Protein AF-J9GCK1-F1 (afdb_monomer_lite)

pLDDT: mean 79.35, std 15.66, range [34.22, 97.75]

Structure (mmCIF, N/CA/C/O backbone):
data_AF-J9GCK1-F1
#
_entry.id   AF-J9GCK1-F1
#
loop_
_atom_site.group_PDB
_atom_site.id
_atom_site.type_symbol
_atom_site.label_atom_id
_atom_site.label_alt_id
_atom_site.label_comp_id
_atom_site.label_asym_id
_atom_site.label_entity_id
_atom_site.label_seq_id
_atom_site.pdbx_PDB_ins_code
_atom_site.Cartn_x
_atom_site.Cartn_y
_atom_site.Cartn_z
_atom_site.occupancy
_atom_site.B_iso_or_equiv
_atom_site.auth_seq_id
_atom_site.auth_comp_id
_atom_site.auth_asym_id
_atom_site.auth_atom_id
_atom_site.pdbx_PDB_model_num
ATOM 1 N N . MET A 1 1 ? 11.343 32.298 -29.081 1.00 50.03 1 MET A N 1
ATOM 2 C CA . MET A 1 1 ? 11.812 33.660 -28.752 1.00 50.03 1 MET A CA 1
ATOM 3 C C . MET A 1 1 ? 12.241 34.300 -30.058 1.00 50.03 1 MET A C 1
ATOM 5 O O . MET A 1 1 ? 12.971 33.647 -30.794 1.00 50.03 1 MET A O 1
ATOM 9 N N . ASP A 1 2 ? 11.716 35.470 -30.420 1.00 71.25 2 ASP A N 1
ATOM 10 C CA . ASP A 1 2 ? 12.122 36.120 -31.670 1.00 71.25 2 ASP A CA 1
ATOM 11 C C . ASP A 1 2 ? 13.532 36.730 -31.544 1.00 71.25 2 ASP A C 1
ATOM 13 O O . ASP A 1 2 ? 14.010 37.027 -30.446 1.00 71.25 2 ASP A O 1
ATOM 17 N N . LEU A 1 3 ? 14.212 36.879 -32.683 1.00 67.44 3 LEU A N 1
ATOM 18 C CA . LEU A 1 3 ? 15.610 37.312 -32.744 1.00 67.44 3 LEU A CA 1
ATOM 19 C C . LEU A 1 3 ? 15.818 38.732 -32.198 1.00 67.44 3 LEU A C 1
ATOM 21 O O . LEU A 1 3 ? 16.887 39.025 -31.665 1.00 67.44 3 LEU A O 1
ATOM 25 N N . ASN A 1 4 ? 14.820 39.605 -32.323 1.00 77.00 4 ASN A N 1
ATOM 26 C CA . ASN A 1 4 ? 14.926 40.986 -31.863 1.00 77.00 4 ASN A CA 1
ATOM 27 C C . ASN A 1 4 ? 14.828 41.044 -30.338 1.00 77.00 4 ASN A C 1
ATOM 29 O O . ASN A 1 4 ? 15.631 41.721 -29.701 1.00 77.00 4 ASN A O 1
ATOM 33 N N . THR A 1 5 ? 13.925 40.258 -29.754 1.00 76.94 5 THR A N 1
ATOM 34 C CA . THR A 1 5 ? 13.778 40.124 -28.303 1.00 76.94 5 THR A CA 1
ATOM 35 C C . THR A 1 5 ? 15.021 39.498 -27.664 1.00 76.94 5 THR A C 1
ATOM 37 O O . THR A 1 5 ? 15.502 39.999 -26.650 1.00 76.94 5 THR A O 1
ATOM 40 N N . PHE A 1 6 ? 15.613 38.470 -28.285 1.00 77.44 6 PHE A N 1
ATOM 41 C CA . PHE A 1 6 ? 16.865 37.868 -27.803 1.00 77.44 6 PHE A CA 1
ATOM 42 C C . PHE A 1 6 ? 18.047 38.854 -27.849 1.00 77.44 6 PHE A C 1
ATOM 44 O O . PHE A 1 6 ? 18.787 38.987 -26.876 1.00 77.44 6 PHE A O 1
ATOM 51 N N . LYS A 1 7 ? 18.201 39.604 -28.952 1.00 79.06 7 LYS A N 1
ATOM 52 C CA . LYS A 1 7 ? 19.250 40.632 -29.085 1.00 79.06 7 LYS A CA 1
ATOM 53 C C . LYS A 1 7 ? 19.081 41.775 -28.085 1.00 79.06 7 LYS A C 1
ATOM 55 O O . LYS A 1 7 ? 20.073 42.257 -27.548 1.00 79.06 7 LYS A O 1
ATOM 60 N N . ALA A 1 8 ? 17.844 42.197 -27.824 1.00 80.81 8 ALA A N 1
ATOM 61 C CA . ALA A 1 8 ? 17.560 43.252 -26.857 1.00 80.81 8 ALA A CA 1
ATOM 62 C C . ALA A 1 8 ? 17.981 42.853 -25.434 1.00 80.81 8 ALA A C 1
ATOM 64 O O . ALA A 1 8 ? 18.608 43.649 -24.741 1.00 80.81 8 ALA A O 1
ATOM 65 N N . GLN A 1 9 ? 17.709 41.609 -25.024 1.00 82.00 9 GLN A N 1
ATOM 66 C CA . GLN A 1 9 ? 18.126 41.094 -23.715 1.00 82.00 9 GLN A CA 1
ATOM 67 C C . GLN A 1 9 ? 19.652 40.992 -23.582 1.00 82.00 9 GLN A C 1
ATOM 69 O O . GLN A 1 9 ? 20.210 41.377 -22.558 1.00 82.00 9 GLN A O 1
ATOM 74 N N . LEU A 1 10 ? 20.334 40.529 -24.630 1.00 81.44 10 LEU A N 1
ATOM 75 C CA . LEU A 1 10 ? 21.797 40.444 -24.663 1.00 81.44 10 LEU A CA 1
ATOM 76 C C . LEU A 1 10 ? 22.470 41.820 -24.588 1.00 81.44 10 LEU A C 1
ATOM 78 O O . LEU A 1 10 ? 23.429 41.990 -23.842 1.00 81.44 10 LEU A O 1
ATOM 82 N N . ASN A 1 11 ? 21.944 42.810 -25.311 1.00 82.88 11 ASN A N 1
ATOM 83 C CA . ASN A 1 11 ? 22.463 44.176 -25.259 1.00 82.88 11 ASN A CA 1
ATOM 84 C C . ASN A 1 11 ? 22.218 44.845 -23.899 1.00 82.88 11 ASN A C 1
ATOM 86 O O . ASN A 1 11 ? 23.062 45.615 -23.452 1.00 82.88 11 ASN A O 1
ATOM 90 N N . ALA A 1 12 ? 21.103 44.540 -23.228 1.00 82.44 12 ALA A N 1
ATOM 91 C CA . ALA A 1 12 ? 20.841 45.040 -21.880 1.00 82.44 12 ALA A CA 1
ATOM 92 C C . ALA A 1 12 ? 21.876 44.508 -20.872 1.00 82.44 12 ALA A C 1
ATOM 94 O O . ALA A 1 12 ? 22.448 45.290 -20.117 1.00 82.44 12 ALA A O 1
ATOM 95 N N . HIS A 1 13 ? 22.190 43.210 -20.932 1.00 81.19 13 HIS A N 1
ATOM 96 C CA . HIS A 1 13 ? 23.246 42.617 -20.106 1.00 81.19 13 HIS A CA 1
ATOM 97 C C . HIS A 1 13 ? 24.648 43.128 -20.457 1.00 81.19 13 HIS A C 1
ATOM 99 O O . HIS A 1 13 ? 25.470 43.302 -19.564 1.00 81.19 13 HIS A O 1
ATOM 105 N N . LEU A 1 14 ? 24.930 43.392 -21.737 1.00 82.62 14 LEU A N 1
ATOM 106 C CA . LEU A 1 14 ? 26.204 43.980 -22.156 1.00 82.62 14 LEU A CA 1
ATOM 107 C C . LEU A 1 14 ? 26.384 45.399 -21.605 1.00 82.62 14 LEU A C 1
ATOM 109 O O . LEU A 1 14 ? 27.482 45.747 -21.187 1.00 82.62 14 LEU A O 1
ATOM 113 N N . SER A 1 15 ? 25.317 46.205 -21.602 1.00 80.12 15 SER A N 1
ATOM 114 C CA . SER A 1 15 ? 25.350 47.555 -21.029 1.00 80.12 15 SER A CA 1
ATOM 115 C C . SER A 1 15 ? 25.672 47.504 -19.540 1.00 80.12 15 SER A C 1
ATOM 117 O O . SER A 1 15 ? 26.575 48.195 -19.092 1.00 80.12 15 SER A O 1
ATOM 119 N N . GLU A 1 16 ? 25.006 46.618 -18.799 1.00 78.31 16 GLU A N 1
ATOM 120 C CA . GLU A 1 16 ? 25.260 46.411 -17.369 1.00 78.31 16 GLU A CA 1
ATOM 121 C C . GLU A 1 16 ? 26.703 45.951 -17.086 1.00 78.31 16 GLU A C 1
ATOM 123 O O . GLU A 1 16 ? 27.291 46.321 -16.071 1.00 78.31 16 GLU A O 1
ATOM 128 N N . PHE A 1 17 ? 27.297 45.163 -17.986 1.00 78.12 17 PHE A N 1
ATOM 129 C CA . PHE A 1 17 ? 28.692 44.733 -17.876 1.00 78.12 17 PHE A CA 1
ATOM 130 C C . PHE A 1 17 ? 29.683 45.868 -18.172 1.00 78.12 17 PHE A C 1
ATOM 132 O O . PHE A 1 17 ? 30.652 46.043 -17.439 1.00 78.12 17 PHE A O 1
ATOM 139 N N . ASN A 1 18 ? 29.422 46.655 -19.219 1.00 79.44 18 ASN A N 1
ATOM 140 C CA . ASN A 1 18 ? 30.258 47.791 -19.617 1.00 79.44 18 ASN A CA 1
ATOM 141 C C . ASN A 1 18 ? 30.205 48.952 -18.614 1.00 79.44 18 ASN A C 1
ATOM 143 O O . ASN A 1 18 ? 31.187 49.672 -18.481 1.00 79.44 18 ASN A O 1
ATOM 147 N N . ASP A 1 19 ? 29.091 49.123 -17.898 1.00 76.19 19 ASP A N 1
ATOM 148 C CA . ASP A 1 19 ? 28.954 50.149 -16.857 1.00 76.19 19 ASP A CA 1
ATOM 149 C C . ASP A 1 19 ? 29.739 49.802 -15.572 1.00 76.19 19 ASP A C 1
ATOM 151 O O . ASP A 1 19 ? 29.942 50.668 -14.723 1.00 76.19 19 ASP A O 1
ATOM 155 N N . ASN A 1 20 ? 30.192 48.548 -15.419 1.00 66.69 20 ASN A N 1
ATOM 156 C CA . ASN A 1 20 ? 30.860 48.042 -14.214 1.00 66.69 20 ASN A CA 1
ATOM 157 C C . ASN A 1 20 ? 32.385 47.819 -14.360 1.00 66.69 20 ASN A C 1
ATOM 159 O O . ASN A 1 20 ? 33.039 47.558 -13.348 1.00 66.69 20 ASN A O 1
ATOM 163 N N . GLU A 1 21 ? 32.973 47.924 -15.560 1.00 61.81 21 GLU A N 1
ATOM 164 C CA . GLU A 1 21 ? 34.427 47.788 -15.780 1.00 61.81 21 GLU A CA 1
ATOM 165 C C . GLU A 1 21 ? 35.053 49.070 -16.359 1.00 61.81 21 GLU A C 1
ATOM 167 O O . GLU A 1 21 ? 34.852 49.422 -17.519 1.00 61.81 21 GLU A O 1
ATOM 172 N N . ASP A 1 22 ? 35.888 49.749 -15.565 1.00 69.06 22 ASP A N 1
ATOM 173 C CA . ASP A 1 22 ? 36.629 50.931 -16.015 1.00 69.06 22 ASP A CA 1
ATOM 174 C C . ASP A 1 22 ? 37.819 50.543 -16.914 1.00 69.06 22 ASP A C 1
ATOM 176 O O . ASP A 1 22 ? 38.777 49.900 -16.478 1.00 69.06 22 ASP A O 1
ATOM 180 N N . GLY A 1 23 ? 37.789 51.001 -18.170 1.00 71.44 23 GLY A N 1
ATOM 181 C CA . GLY A 1 23 ? 38.929 50.963 -19.099 1.00 71.44 23 GLY A CA 1
ATOM 182 C C . GLY A 1 23 ? 38.790 50.034 -20.311 1.00 71.44 23 GLY A C 1
ATOM 183 O O . GLY A 1 23 ? 39.633 50.108 -21.208 1.00 71.44 23 GLY A O 1
ATOM 184 N N . TYR A 1 24 ? 37.728 49.227 -20.395 1.00 68.00 24 TYR A N 1
ATOM 185 C CA . TYR A 1 24 ? 37.428 48.378 -21.554 1.00 68.00 24 TYR A CA 1
ATOM 186 C C . TYR A 1 24 ? 35.964 48.530 -21.977 1.00 68.00 24 TYR A C 1
ATOM 188 O O . TYR A 1 24 ? 35.073 48.589 -21.143 1.00 68.00 24 TYR A O 1
ATOM 196 N N . VAL A 1 25 ? 35.711 48.592 -23.289 1.00 75.19 25 VAL A N 1
ATOM 197 C CA . VAL A 1 25 ? 34.351 48.630 -23.848 1.00 75.19 25 VAL A CA 1
ATOM 198 C C . VAL A 1 25 ? 34.130 47.358 -24.653 1.00 75.19 25 VAL A C 1
ATOM 200 O O . VAL A 1 25 ? 34.758 47.158 -25.696 1.00 75.19 25 VAL A O 1
ATOM 203 N N . TYR A 1 26 ? 33.232 46.500 -24.178 1.00 72.94 26 TYR A N 1
ATOM 204 C CA . TYR A 1 26 ? 32.870 45.261 -24.853 1.00 72.94 26 TYR A CA 1
ATOM 205 C C . TYR A 1 26 ? 31.754 45.503 -25.869 1.00 72.94 26 TYR A C 1
ATOM 207 O O . TYR A 1 26 ? 30.801 46.247 -25.628 1.00 72.94 26 TYR A O 1
ATOM 215 N N . TYR A 1 27 ? 31.857 44.838 -27.017 1.00 75.06 27 TYR A N 1
ATOM 216 C CA . TYR A 1 27 ? 30.856 44.858 -28.077 1.00 75.06 27 TYR A CA 1
ATOM 217 C C . TYR A 1 27 ? 30.395 43.434 -28.388 1.00 75.06 27 TYR A C 1
ATOM 219 O O . TYR A 1 27 ? 31.200 42.507 -28.466 1.00 75.06 27 TYR A O 1
ATOM 227 N N . ILE A 1 28 ? 29.090 43.257 -28.606 1.00 73.38 28 ILE A N 1
ATOM 228 C CA . ILE A 1 28 ? 28.550 42.009 -29.150 1.00 73.38 28 ILE A CA 1
ATOM 229 C C . ILE A 1 28 ? 28.596 42.111 -30.671 1.00 73.38 28 ILE A C 1
ATOM 231 O O . ILE A 1 28 ? 27.835 42.860 -31.284 1.00 73.38 28 ILE A O 1
ATOM 235 N N . ALA A 1 29 ? 29.485 41.336 -31.283 1.00 66.94 29 ALA A N 1
ATOM 236 C CA . ALA A 1 29 ? 29.469 41.083 -32.714 1.00 66.94 29 ALA A CA 1
ATOM 237 C C . ALA A 1 29 ? 28.806 39.729 -32.997 1.00 66.94 29 ALA A C 1
ATOM 239 O O . ALA A 1 29 ? 28.821 38.817 -32.171 1.00 66.94 29 ALA A O 1
ATOM 240 N N . SER A 1 30 ? 28.226 39.594 -34.184 1.00 61.09 30 SER A N 1
ATOM 241 C CA . SER A 1 30 ? 27.830 38.300 -34.732 1.00 61.09 30 SER A CA 1
ATOM 242 C C . SER A 1 30 ? 28.578 38.093 -36.036 1.00 61.09 30 SER A C 1
ATOM 244 O O . SER A 1 30 ? 28.442 38.922 -36.938 1.00 61.09 30 SER A O 1
ATOM 246 N N . ASP A 1 31 ? 29.310 36.992 -36.154 1.00 50.69 31 ASP A N 1
ATOM 247 C CA . ASP A 1 31 ? 29.854 36.572 -37.442 1.00 50.69 31 ASP A CA 1
ATOM 248 C C . ASP A 1 31 ? 28.739 36.188 -38.426 1.00 50.69 31 ASP A C 1
ATOM 250 O O . ASP A 1 31 ? 27.564 36.026 -38.066 1.00 50.69 31 ASP A O 1
ATOM 254 N N . SER A 1 32 ? 29.107 36.034 -39.701 1.00 49.88 32 SER A N 1
ATOM 255 C CA . SER A 1 32 ? 28.237 35.408 -40.699 1.00 49.88 32 SER A CA 1
ATOM 256 C C . SER A 1 32 ? 27.675 34.090 -40.160 1.00 49.88 32 SER A C 1
ATOM 258 O O . SER A 1 32 ? 28.397 33.344 -39.502 1.00 49.88 32 SER A O 1
ATOM 260 N N . ARG A 1 33 ? 26.392 33.798 -40.440 1.00 45.91 33 ARG A N 1
ATOM 261 C CA . ARG A 1 33 ? 25.720 32.549 -40.032 1.00 45.91 33 ARG A CA 1
ATOM 262 C C . ARG A 1 33 ? 26.597 31.337 -40.356 1.00 45.91 33 ARG A C 1
ATOM 264 O O . ARG A 1 33 ? 26.585 30.845 -41.481 1.00 45.91 33 ARG A O 1
ATOM 271 N N . ASN A 1 34 ? 27.286 30.821 -39.348 1.00 38.94 34 ASN A N 1
ATOM 272 C CA . ASN A 1 34 ? 27.835 29.482 -39.381 1.00 38.94 34 ASN A CA 1
ATOM 273 C C . ASN A 1 34 ? 26.669 28.549 -39.085 1.00 38.94 34 ASN A C 1
ATOM 275 O O . ASN A 1 34 ? 26.313 28.300 -37.934 1.00 38.94 34 ASN A O 1
ATOM 279 N N . TYR A 1 35 ? 26.019 28.078 -40.148 1.00 41.25 35 TYR A N 1
ATOM 280 C CA . TYR A 1 35 ? 25.266 26.838 -40.049 1.00 41.25 35 TYR A CA 1
ATOM 281 C C . TYR A 1 35 ? 26.251 25.807 -39.508 1.00 41.25 35 TYR A C 1
ATOM 283 O O . TYR A 1 35 ? 27.367 25.736 -40.018 1.00 41.25 35 TYR A O 1
ATOM 291 N N . TYR A 1 36 ? 25.896 25.084 -38.448 1.00 41.53 36 TYR A N 1
ATOM 292 C CA . TYR A 1 36 ? 26.715 23.980 -37.962 1.00 41.53 36 TYR A CA 1
ATOM 293 C C . TYR A 1 36 ? 26.910 23.001 -39.128 1.00 41.53 36 TYR A C 1
ATOM 295 O O . TYR A 1 36 ? 26.032 22.195 -39.420 1.00 41.53 36 TYR A O 1
ATOM 303 N N . GLN A 1 37 ? 28.015 23.140 -39.860 1.00 54.62 37 GLN A N 1
ATOM 304 C CA . GLN A 1 37 ? 28.357 22.253 -40.956 1.00 54.62 37 GLN A CA 1
ATOM 305 C C . GLN A 1 37 ? 28.833 20.957 -40.311 1.00 54.62 37 GLN A C 1
ATOM 307 O O . GLN A 1 37 ? 29.797 20.947 -39.542 1.00 54.62 37 GLN A O 1
ATOM 312 N N . ALA A 1 38 ? 28.118 19.866 -40.568 1.00 61.22 38 ALA A N 1
ATOM 313 C CA . ALA A 1 38 ? 28.473 18.558 -40.029 1.00 61.22 38 ALA A CA 1
ATOM 314 C C . ALA A 1 38 ? 29.830 18.083 -40.592 1.00 61.22 38 ALA A C 1
ATOM 316 O O . ALA A 1 38 ? 30.611 17.428 -39.888 1.00 61.22 38 ALA A O 1
ATOM 317 N N . THR A 1 39 ? 30.152 18.496 -41.824 1.00 70.75 39 THR A N 1
ATOM 318 C CA . THR A 1 39 ? 31.430 18.238 -42.495 1.00 70.75 39 THR A CA 1
ATOM 319 C C . THR A 1 39 ? 32.143 19.521 -42.920 1.00 70.75 39 THR A C 1
ATOM 321 O O . THR A 1 39 ? 31.498 20.536 -43.173 1.00 70.75 39 THR A O 1
ATOM 324 N N . ASN A 1 40 ? 33.472 19.479 -43.014 1.00 76.00 40 ASN A N 1
ATOM 325 C CA . ASN A 1 40 ? 34.310 20.585 -43.477 1.00 76.00 40 ASN A CA 1
ATOM 326 C C . ASN A 1 40 ? 35.330 20.085 -44.516 1.00 76.00 40 ASN A C 1
ATOM 328 O O . ASN A 1 40 ? 35.584 18.884 -44.621 1.00 76.00 40 ASN A O 1
ATOM 332 N N . GLU A 1 41 ? 35.939 21.015 -45.253 1.00 72.00 41 GLU A N 1
ATOM 333 C CA . GLU A 1 41 ? 36.903 20.701 -46.319 1.00 72.00 41 GLU A CA 1
ATOM 334 C C . GLU A 1 41 ? 38.066 19.835 -45.803 1.00 72.00 41 GLU A C 1
ATOM 336 O O . GLU A 1 41 ? 38.481 18.887 -46.457 1.00 72.00 41 GLU A O 1
ATOM 341 N N . GLU A 1 42 ? 38.540 20.083 -44.579 1.00 71.56 42 GLU A N 1
ATOM 342 C CA . GLU A 1 42 ? 39.609 19.302 -43.946 1.00 71.56 42 GLU A CA 1
ATOM 343 C C . GLU A 1 42 ? 39.223 17.838 -43.674 1.00 71.56 42 GLU A C 1
ATOM 345 O O . GLU A 1 42 ? 40.042 16.938 -43.863 1.00 71.56 42 GLU A O 1
ATOM 350 N N . LYS A 1 43 ? 37.976 17.573 -43.262 1.00 68.50 43 LYS A N 1
ATOM 351 C CA . LYS A 1 43 ? 37.479 16.206 -43.057 1.00 68.50 43 LYS A CA 1
ATOM 352 C C . LYS A 1 43 ? 37.388 15.443 -44.371 1.00 68.50 43 LYS A C 1
ATOM 354 O O . LYS A 1 43 ? 37.680 14.250 -44.345 1.00 68.50 43 LYS A O 1
ATOM 359 N N . LEU A 1 44 ? 37.036 16.129 -45.464 1.00 71.50 44 LEU A N 1
ATOM 360 C CA . LEU A 1 44 ? 36.826 15.564 -46.801 1.00 71.50 44 LEU A CA 1
ATOM 361 C C . LEU A 1 44 ? 38.099 15.412 -47.644 1.00 71.50 44 LEU A C 1
ATOM 363 O O . LEU A 1 44 ? 38.064 14.714 -48.658 1.00 71.50 44 LEU A O 1
ATOM 367 N N . LYS A 1 45 ? 39.233 15.986 -47.223 1.00 69.19 45 LYS A N 1
ATOM 368 C CA . LYS A 1 45 ? 40.523 15.775 -47.898 1.00 69.19 45 LYS A CA 1
ATOM 369 C C . LYS A 1 45 ? 40.870 14.287 -47.960 1.00 69.19 45 LYS A C 1
ATOM 371 O O . LYS A 1 45 ? 40.968 13.619 -46.929 1.00 69.19 45 LYS A O 1
ATOM 376 N N . GLY A 1 46 ? 41.055 13.780 -49.180 1.00 64.75 46 GLY A N 1
ATOM 377 C CA . GLY A 1 46 ? 41.378 12.373 -49.441 1.00 64.75 46 GLY A CA 1
ATOM 378 C C . GLY A 1 46 ? 40.251 11.386 -49.113 1.00 64.75 46 GLY A C 1
ATOM 379 O O . GLY A 1 46 ? 40.525 10.201 -48.935 1.00 64.75 46 GLY A O 1
ATOM 380 N N . CYS A 1 47 ? 39.005 11.858 -48.983 1.00 73.50 47 CYS A N 1
ATOM 381 C CA . CYS A 1 47 ? 37.843 10.994 -48.788 1.00 73.50 47 CYS A CA 1
ATOM 382 C C . CYS A 1 47 ? 37.219 10.618 -50.131 1.00 73.50 47 CYS A C 1
ATOM 384 O O . CYS A 1 47 ? 36.932 11.490 -50.949 1.00 73.50 47 CYS A O 1
ATOM 386 N N . GLU A 1 48 ? 36.979 9.325 -50.325 1.00 72.69 48 GLU A N 1
ATOM 387 C CA . GLU A 1 48 ? 36.373 8.779 -51.545 1.00 72.69 48 GLU A CA 1
ATOM 388 C C . GLU A 1 48 ? 34.881 8.506 -51.344 1.00 72.69 48 GLU A C 1
ATOM 390 O O . GLU A 1 48 ? 34.068 8.758 -52.231 1.00 72.69 48 GLU A O 1
ATOM 395 N N . THR A 1 49 ? 34.492 8.056 -50.148 1.00 79.12 49 THR A N 1
ATOM 396 C CA . THR A 1 49 ? 33.087 7.808 -49.817 1.00 79.12 49 THR A CA 1
ATOM 397 C C . THR A 1 49 ? 32.719 8.366 -48.451 1.00 79.12 49 THR A C 1
ATOM 399 O O . THR A 1 49 ? 33.467 8.218 -47.480 1.00 79.12 49 THR A O 1
ATOM 402 N N . VAL A 1 50 ? 31.532 8.963 -48.366 1.00 81.75 50 VAL A N 1
ATOM 403 C CA . VAL A 1 50 ? 30.913 9.408 -47.115 1.00 81.75 50 VAL A CA 1
ATOM 404 C C . VAL A 1 50 ? 29.669 8.575 -46.864 1.00 81.75 50 VAL A C 1
ATOM 406 O O . VAL A 1 50 ? 28.731 8.605 -47.656 1.00 81.75 50 VAL A O 1
ATOM 409 N N . THR A 1 51 ? 29.645 7.855 -45.750 1.00 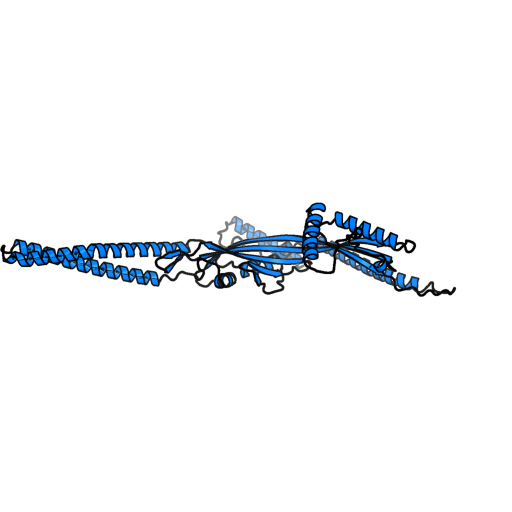80.88 51 THR A N 1
ATOM 410 C CA . THR A 1 51 ? 28.486 7.066 -45.327 1.00 80.88 51 THR A CA 1
ATOM 411 C C . THR A 1 51 ? 27.688 7.869 -44.312 1.00 80.88 51 THR A C 1
ATOM 413 O O . THR A 1 51 ? 28.208 8.224 -43.253 1.00 80.88 51 THR A O 1
ATOM 416 N N . ILE A 1 52 ? 26.425 8.154 -44.620 1.00 82.44 52 ILE A N 1
ATOM 417 C CA . ILE A 1 52 ? 25.489 8.827 -43.719 1.00 82.44 52 ILE A CA 1
ATOM 418 C C . ILE A 1 52 ? 24.567 7.772 -43.110 1.00 82.44 52 ILE A C 1
ATOM 420 O O . ILE A 1 52 ? 23.838 7.073 -43.816 1.00 82.44 52 ILE A O 1
ATOM 424 N N . SER A 1 53 ? 24.591 7.671 -41.786 1.00 80.12 53 SER A N 1
ATOM 425 C CA . SER A 1 53 ? 23.704 6.797 -41.019 1.00 80.12 53 SER A CA 1
ATOM 426 C C . SER A 1 53 ? 22.762 7.620 -40.152 1.00 80.12 53 SER A C 1
ATOM 428 O O . SER A 1 53 ? 23.119 8.697 -39.669 1.00 80.12 53 SER A O 1
ATOM 430 N N . VAL A 1 54 ? 21.554 7.106 -39.943 1.00 79.94 54 VAL A N 1
ATOM 431 C CA . VAL A 1 54 ? 20.552 7.713 -39.067 1.00 79.94 54 VAL A CA 1
ATOM 432 C C . VAL A 1 54 ? 20.239 6.745 -37.941 1.00 79.94 54 VAL A C 1
ATOM 434 O O . VAL A 1 54 ? 19.882 5.597 -38.184 1.00 79.94 54 VAL A O 1
ATOM 437 N N . THR A 1 55 ? 20.365 7.228 -36.707 1.00 74.69 55 THR A N 1
ATOM 438 C CA . THR A 1 55 ? 19.969 6.523 -35.491 1.00 74.69 55 THR A CA 1
ATOM 439 C C . THR A 1 55 ? 18.665 7.110 -34.963 1.00 74.69 55 THR A C 1
ATOM 441 O O . THR A 1 55 ? 18.658 8.204 -34.390 1.00 74.69 55 THR A O 1
ATOM 444 N N . CYS A 1 56 ? 17.560 6.392 -35.134 1.00 71.75 56 CYS A N 1
ATOM 445 C CA . CYS A 1 56 ? 16.264 6.759 -34.574 1.00 71.75 56 CYS A CA 1
ATOM 446 C C . CYS A 1 56 ? 16.060 6.055 -33.235 1.00 71.75 56 CYS A C 1
ATOM 448 O O . CYS A 1 56 ? 16.241 4.843 -33.133 1.00 71.75 56 CYS A O 1
ATOM 450 N N . SER A 1 57 ? 15.708 6.821 -32.204 1.00 68.25 57 SER A N 1
ATOM 451 C CA . SER A 1 57 ? 15.378 6.290 -30.884 1.00 68.25 57 SER A CA 1
ATOM 452 C C . SER A 1 57 ? 13.876 6.394 -30.651 1.00 68.25 57 SER A C 1
ATOM 454 O O . SER A 1 57 ? 13.396 7.453 -30.241 1.00 68.25 57 SER A O 1
ATOM 456 N N . ASP A 1 58 ? 13.149 5.312 -30.922 1.00 65.44 58 ASP A N 1
ATOM 457 C CA . ASP A 1 58 ? 11.712 5.231 -30.671 1.00 65.44 58 ASP A CA 1
ATOM 458 C C . ASP A 1 58 ? 11.448 4.451 -29.381 1.00 65.44 58 ASP A C 1
ATOM 460 O O . ASP A 1 58 ? 11.953 3.344 -29.160 1.00 65.44 58 ASP A O 1
ATOM 464 N N . GLY A 1 59 ? 10.672 5.075 -28.493 1.00 68.00 59 GLY A N 1
ATOM 465 C CA . GLY A 1 59 ? 10.258 4.485 -27.230 1.00 68.00 59 GLY A CA 1
ATOM 466 C C . GLY A 1 59 ? 8.866 3.865 -27.324 1.00 68.00 59 GLY A C 1
ATOM 467 O O . GLY A 1 59 ? 7.972 4.448 -27.936 1.00 68.00 59 GLY A O 1
ATOM 468 N N . ALA A 1 60 ? 8.652 2.716 -26.682 1.00 79.31 60 ALA A N 1
ATOM 469 C CA . ALA A 1 60 ? 7.332 2.090 -26.573 1.00 79.31 60 ALA A CA 1
ATOM 470 C C . ALA A 1 60 ? 7.035 1.638 -25.137 1.00 79.31 60 ALA A C 1
ATOM 472 O O . ALA A 1 60 ? 7.934 1.259 -24.386 1.00 79.31 60 ALA A O 1
ATOM 473 N N . THR A 1 61 ? 5.762 1.659 -24.741 1.00 85.44 61 THR A N 1
ATOM 474 C CA . THR A 1 61 ? 5.311 1.064 -23.475 1.00 85.44 61 THR A CA 1
ATOM 475 C C . THR A 1 61 ? 4.972 -0.402 -23.719 1.00 85.44 61 THR A C 1
ATOM 477 O O . THR A 1 61 ? 4.052 -0.708 -24.470 1.00 85.44 61 THR A O 1
ATOM 480 N N . LEU A 1 62 ? 5.718 -1.304 -23.084 1.00 85.62 62 LEU A N 1
ATOM 481 C CA . LEU A 1 62 ? 5.510 -2.752 -23.164 1.00 85.62 62 LEU A CA 1
ATOM 482 C C . LEU A 1 62 ? 4.435 -3.226 -22.184 1.00 85.62 62 LEU A C 1
ATOM 484 O O . LEU A 1 62 ? 3.700 -4.164 -22.463 1.00 85.62 62 LEU A O 1
ATOM 488 N N . GLY A 1 63 ? 4.324 -2.579 -21.026 1.00 86.94 63 GLY A N 1
ATOM 489 C CA . GLY A 1 63 ? 3.335 -2.948 -20.024 1.00 86.94 63 GLY A CA 1
ATOM 490 C C . GLY A 1 63 ? 3.146 -1.862 -18.984 1.00 86.94 63 GLY A C 1
ATOM 491 O O . GLY A 1 63 ? 4.035 -1.047 -18.750 1.00 86.94 63 GLY A O 1
ATOM 492 N N . GLN A 1 64 ? 1.974 -1.856 -18.367 1.00 93.56 64 GLN A N 1
ATOM 493 C CA . GLN A 1 64 ? 1.668 -1.008 -17.227 1.00 93.56 64 GLN A CA 1
ATOM 494 C C . GLN A 1 64 ? 0.611 -1.688 -16.366 1.00 93.56 64 GLN A C 1
ATOM 496 O O . GLN A 1 64 ? -0.197 -2.474 -16.865 1.00 93.56 64 GLN A O 1
ATOM 501 N N . GLY A 1 65 ? 0.585 -1.361 -15.083 1.00 92.94 65 GLY A N 1
ATOM 502 C CA . GLY A 1 65 ? -0.401 -1.919 -14.178 1.00 92.94 65 GLY A CA 1
ATOM 503 C C . GLY A 1 65 ? -0.373 -1.284 -12.802 1.00 92.94 65 GLY A C 1
ATOM 504 O O . GLY A 1 65 ? 0.486 -0.465 -12.466 1.00 92.94 65 GLY A O 1
ATOM 505 N N . THR A 1 66 ? -1.340 -1.682 -11.986 1.00 93.06 66 THR A N 1
ATOM 506 C CA . THR A 1 66 ? -1.433 -1.261 -10.593 1.00 93.06 66 THR A CA 1
ATOM 507 C C . THR A 1 66 ? -1.742 -2.451 -9.710 1.00 93.06 66 THR A C 1
ATOM 509 O O . THR A 1 66 ? -2.557 -3.288 -10.080 1.00 93.06 66 THR A O 1
ATOM 512 N N . THR A 1 67 ? -1.144 -2.488 -8.530 1.00 92.44 67 THR A N 1
ATOM 513 C CA . THR A 1 67 ? -1.451 -3.465 -7.482 1.00 92.44 67 THR A CA 1
ATOM 514 C C . THR A 1 67 ? -1.562 -2.744 -6.146 1.00 92.44 67 THR A C 1
ATOM 516 O O . THR A 1 67 ? -0.962 -1.677 -5.961 1.00 92.44 67 THR A O 1
ATOM 519 N N . GLN A 1 68 ? -2.356 -3.292 -5.233 1.00 93.06 68 GLN A N 1
ATOM 520 C CA . GLN A 1 68 ? -2.552 -2.753 -3.896 1.00 93.06 68 GLN A CA 1
ATOM 521 C C . GLN A 1 68 ? -2.314 -3.836 -2.857 1.00 93.06 68 GLN A C 1
ATOM 523 O O . GLN A 1 68 ? -2.801 -4.944 -3.027 1.00 93.06 68 GLN A O 1
ATOM 528 N N . TYR A 1 69 ? -1.635 -3.496 -1.766 1.00 91.00 69 TYR A N 1
ATOM 529 C CA . TYR A 1 69 ? -1.366 -4.415 -0.662 1.00 91.00 69 TYR A CA 1
ATOM 530 C C . TYR A 1 69 ? -1.512 -3.717 0.689 1.00 91.00 69 TYR A C 1
ATOM 532 O O . TYR A 1 69 ? -1.276 -2.508 0.823 1.00 91.00 69 TYR A O 1
ATOM 540 N N . LYS A 1 70 ? -1.878 -4.483 1.715 1.00 90.31 70 LYS A N 1
ATOM 541 C CA . LYS A 1 70 ? -1.942 -4.003 3.097 1.00 90.31 70 LYS A CA 1
ATOM 542 C C . LYS A 1 70 ? -0.561 -4.019 3.743 1.00 90.31 70 LYS A C 1
ATOM 544 O O . LYS A 1 70 ? 0.239 -4.934 3.566 1.00 90.31 70 LYS A O 1
ATOM 549 N N . CYS A 1 71 ? -0.285 -2.982 4.526 1.00 89.81 71 CYS A N 1
ATOM 550 C CA . CYS A 1 71 ? 0.937 -2.853 5.305 1.00 89.81 71 CYS A CA 1
ATOM 551 C C . CYS A 1 71 ? 0.597 -2.468 6.746 1.00 89.81 71 CYS A C 1
ATOM 553 O O . CYS A 1 71 ? 0.091 -1.369 7.011 1.00 89.81 71 CYS A O 1
ATOM 555 N N . ARG A 1 72 ? 0.924 -3.347 7.699 1.00 87.75 72 ARG A N 1
ATOM 556 C CA . ARG A 1 72 ? 0.657 -3.118 9.123 1.00 87.75 72 ARG A CA 1
ATOM 557 C C . ARG A 1 72 ? 1.534 -2.021 9.703 1.00 87.75 72 ARG A C 1
ATOM 559 O O . ARG A 1 72 ? 1.055 -1.183 10.464 1.00 87.75 72 ARG A O 1
ATOM 566 N N . LYS A 1 73 ? 2.821 -2.008 9.365 1.00 88.75 73 LYS A N 1
ATOM 567 C CA . LYS A 1 73 ? 3.815 -1.086 9.945 1.00 88.75 73 LYS A CA 1
ATOM 568 C C . LYS A 1 73 ? 3.862 0.279 9.246 1.00 88.75 73 LYS A C 1
ATOM 570 O O . LYS A 1 73 ? 4.419 1.229 9.788 1.00 88.75 73 LYS A O 1
ATOM 575 N N . CYS A 1 74 ? 3.231 0.419 8.082 1.00 90.88 74 CYS A N 1
ATOM 576 C CA . CYS A 1 74 ? 3.172 1.686 7.359 1.00 90.88 74 CYS A CA 1
ATOM 577 C C . CYS A 1 74 ? 2.242 2.691 8.059 1.00 90.88 74 CYS A C 1
ATOM 579 O O . CYS A 1 74 ? 1.201 2.327 8.618 1.00 90.88 74 CYS A O 1
ATOM 581 N N . GLY A 1 75 ? 2.650 3.960 8.052 1.00 89.50 75 GLY A N 1
ATOM 582 C CA . GLY A 1 75 ? 1.903 5.076 8.630 1.00 89.50 75 GLY A CA 1
ATOM 583 C C . GLY A 1 75 ? 1.075 5.839 7.595 1.00 89.50 75 GLY A C 1
ATOM 584 O O . GLY A 1 75 ? 0.820 5.362 6.491 1.00 89.50 75 GLY A O 1
ATOM 585 N N . SER A 1 76 ? 0.677 7.060 7.955 1.00 91.00 76 SER A N 1
ATOM 586 C CA . SER A 1 76 ? -0.093 7.969 7.089 1.00 91.00 76 SER A CA 1
ATOM 587 C C . SER A 1 76 ? 0.739 8.662 6.003 1.00 91.00 76 SER A C 1
ATOM 589 O O . SER A 1 76 ? 0.176 9.355 5.153 1.00 91.00 76 SER A O 1
ATOM 591 N N . THR A 1 77 ? 2.061 8.494 6.036 1.00 93.62 77 THR A N 1
ATOM 592 C CA . THR A 1 77 ? 3.022 9.032 5.070 1.00 93.62 77 THR A CA 1
ATOM 593 C C . THR A 1 77 ? 3.965 7.930 4.603 1.00 93.62 77 THR A C 1
ATOM 595 O O . THR A 1 77 ? 4.241 6.973 5.332 1.00 93.62 77 THR A O 1
ATOM 598 N N . LEU A 1 78 ? 4.442 8.055 3.362 1.00 94.06 78 LEU A N 1
ATOM 599 C CA . LEU A 1 78 ? 5.462 7.156 2.838 1.00 94.06 78 LEU A CA 1
ATOM 600 C C . LEU A 1 78 ? 6.783 7.407 3.571 1.00 94.06 78 LEU A C 1
ATOM 602 O O . LEU A 1 78 ? 7.106 8.547 3.911 1.00 94.06 78 LEU A O 1
ATOM 606 N N . ASN A 1 79 ? 7.534 6.337 3.817 1.00 94.56 79 ASN A N 1
ATOM 607 C CA . ASN A 1 79 ? 8.829 6.383 4.489 1.00 94.56 79 ASN A CA 1
ATOM 608 C C . ASN A 1 79 ? 9.744 5.238 4.010 1.00 94.56 79 ASN A C 1
ATOM 610 O O . ASN A 1 79 ? 9.423 4.519 3.061 1.00 94.56 79 ASN A O 1
ATOM 614 N N . ALA A 1 80 ? 10.897 5.063 4.663 1.00 94.88 80 ALA A N 1
ATOM 615 C CA . ALA A 1 80 ? 11.836 3.983 4.350 1.00 94.88 80 ALA A CA 1
ATOM 616 C C . ALA A 1 80 ? 11.183 2.592 4.438 1.00 94.88 80 ALA A C 1
ATOM 618 O O . ALA A 1 80 ? 11.383 1.762 3.553 1.00 94.88 80 ALA A O 1
ATOM 619 N N . HIS A 1 81 ? 10.330 2.375 5.440 1.00 93.81 81 HIS A N 1
ATOM 620 C CA . HIS A 1 81 ? 9.621 1.112 5.598 1.00 93.81 81 HIS A CA 1
ATOM 621 C C . HIS A 1 81 ? 8.614 0.860 4.464 1.00 93.81 81 HIS A C 1
ATOM 623 O O . HIS A 1 81 ? 8.450 -0.276 4.035 1.00 93.81 81 HIS A O 1
ATOM 629 N N . SER A 1 82 ? 7.980 1.895 3.901 1.00 93.56 82 SER A N 1
ATOM 630 C CA . SER A 1 82 ? 7.116 1.723 2.721 1.00 93.56 82 SER A CA 1
ATOM 631 C C . SER A 1 82 ? 7.876 1.122 1.532 1.00 93.56 82 SER A C 1
ATOM 633 O O . SER A 1 82 ? 7.334 0.268 0.834 1.00 93.56 82 SER A O 1
ATOM 635 N N . LYS A 1 83 ? 9.139 1.529 1.332 1.00 94.88 83 LYS A N 1
ATOM 636 C CA . LYS A 1 83 ? 10.015 0.991 0.277 1.00 94.88 83 LYS A CA 1
ATOM 637 C C . LYS A 1 83 ? 10.416 -0.451 0.555 1.00 94.88 83 LYS A C 1
ATOM 639 O O . LYS A 1 83 ? 10.312 -1.291 -0.328 1.00 94.88 83 LYS A O 1
ATOM 644 N N . GLU A 1 84 ? 10.845 -0.734 1.783 1.00 93.12 84 GLU A N 1
ATOM 645 C CA . GLU A 1 84 ? 11.179 -2.089 2.234 1.00 93.12 84 GLU A CA 1
ATOM 646 C C . GLU A 1 84 ? 9.989 -3.035 2.042 1.00 93.12 84 GLU A C 1
ATOM 648 O O . GLU A 1 84 ? 10.115 -4.099 1.442 1.00 93.12 84 GLU A O 1
ATOM 653 N N . CYS A 1 85 ? 8.805 -2.603 2.478 1.00 91.44 85 CYS A N 1
ATOM 654 C CA . CYS A 1 85 ? 7.579 -3.371 2.367 1.00 91.44 85 CYS A CA 1
ATOM 655 C C . CYS A 1 85 ? 7.231 -3.660 0.897 1.00 91.44 85 CYS A C 1
ATOM 657 O O . CYS A 1 85 ? 6.901 -4.796 0.568 1.00 91.44 85 CYS A O 1
ATOM 659 N N . ALA A 1 86 ? 7.393 -2.692 -0.011 1.00 93.44 86 ALA A N 1
ATOM 660 C CA . ALA A 1 86 ? 7.189 -2.897 -1.450 1.00 93.44 86 ALA A CA 1
ATOM 661 C C . ALA A 1 86 ? 8.179 -3.880 -2.100 1.00 93.44 86 ALA A C 1
ATOM 663 O O . ALA A 1 86 ? 7.902 -4.392 -3.183 1.00 93.44 86 ALA A O 1
ATOM 664 N N . MET A 1 87 ? 9.322 -4.130 -1.457 1.00 93.06 87 MET A N 1
ATOM 665 C CA . MET A 1 87 ? 10.376 -5.030 -1.930 1.00 93.06 87 MET A CA 1
ATOM 666 C C . MET A 1 87 ? 10.345 -6.407 -1.257 1.00 93.06 87 MET A C 1
ATOM 668 O O . MET A 1 87 ? 11.194 -7.244 -1.560 1.00 93.06 87 MET A O 1
ATOM 672 N N . LYS A 1 88 ? 9.385 -6.671 -0.360 1.00 89.25 88 LYS A N 1
ATOM 673 C CA . LYS A 1 88 ? 9.216 -8.005 0.227 1.00 89.25 88 LYS A CA 1
ATOM 674 C C . LYS A 1 88 ? 8.799 -9.015 -0.845 1.00 89.25 88 LYS A C 1
ATOM 676 O O . LYS A 1 88 ? 7.956 -8.728 -1.693 1.00 89.25 88 LYS A O 1
ATOM 681 N N . THR A 1 89 ? 9.376 -10.207 -0.757 1.00 83.00 89 THR A N 1
ATOM 682 C CA . THR A 1 89 ? 9.053 -11.375 -1.592 1.00 83.00 89 THR A CA 1
ATOM 683 C C . THR A 1 89 ? 8.189 -12.399 -0.860 1.00 83.00 89 THR A C 1
ATOM 685 O O . THR A 1 89 ? 7.658 -13.309 -1.486 1.00 83.00 89 THR A O 1
ATOM 688 N N . THR A 1 90 ? 8.048 -12.264 0.460 1.00 73.12 90 THR A N 1
ATOM 689 C CA . THR A 1 90 ? 7.273 -13.157 1.322 1.00 73.12 90 THR A CA 1
ATOM 690 C C . THR A 1 90 ? 6.159 -12.387 2.023 1.00 73.12 90 THR A C 1
ATOM 692 O O . THR A 1 90 ? 6.329 -11.226 2.410 1.00 73.12 90 THR A O 1
ATOM 695 N N . ALA A 1 91 ? 5.016 -13.046 2.205 1.00 63.34 91 ALA A N 1
ATOM 696 C CA . ALA A 1 91 ? 3.957 -12.542 3.065 1.00 63.34 91 ALA A CA 1
ATOM 697 C C . ALA A 1 91 ? 4.209 -13.025 4.495 1.00 63.34 91 ALA A C 1
ATOM 699 O O . ALA A 1 91 ? 4.140 -14.217 4.788 1.00 63.34 91 ALA A O 1
ATOM 700 N N . GLU A 1 92 ? 4.528 -12.092 5.382 1.00 63.91 92 GLU A N 1
ATOM 701 C CA . GLU A 1 92 ? 4.378 -12.312 6.819 1.00 63.91 92 GLU A CA 1
ATOM 702 C C . GLU A 1 92 ? 2.904 -12.104 7.190 1.00 63.91 92 GLU A C 1
ATOM 704 O O . GLU A 1 92 ? 2.176 -11.430 6.459 1.00 63.91 92 GLU A O 1
ATOM 709 N N . SER A 1 93 ? 2.455 -12.651 8.326 1.00 63.56 93 SER A N 1
ATOM 710 C CA . SER A 1 93 ? 1.147 -12.269 8.867 1.00 63.56 93 SER A CA 1
ATOM 711 C C . SER A 1 93 ? 1.164 -10.770 9.174 1.00 63.56 93 SER A C 1
ATOM 713 O O . SER A 1 93 ? 1.805 -10.304 10.116 1.00 63.56 93 SER A O 1
ATOM 715 N N . GLU A 1 94 ? 0.481 -10.000 8.333 1.00 68.94 94 GLU A N 1
ATOM 716 C CA . GLU A 1 94 ? 0.287 -8.562 8.497 1.00 68.94 94 GLU A CA 1
ATOM 717 C C . GLU A 1 94 ? -1.016 -8.289 9.271 1.00 68.94 94 GLU A C 1
ATOM 719 O O . GLU A 1 94 ? -1.578 -7.204 9.145 1.00 68.94 94 GLU A O 1
ATOM 724 N N . GLU A 1 95 ? -1.541 -9.253 10.039 1.00 75.06 95 GLU A N 1
ATOM 725 C CA . GLU A 1 95 ? -2.738 -9.065 10.869 1.00 75.06 95 GLU A CA 1
ATOM 726 C C . GLU A 1 95 ? -2.510 -8.008 11.952 1.00 75.06 95 GLU A C 1
ATOM 728 O O . GLU A 1 95 ? -1.412 -7.868 12.509 1.00 75.06 95 GLU A O 1
ATOM 733 N N . LEU A 1 96 ? -3.558 -7.232 12.234 1.00 81.62 96 LEU A N 1
ATOM 734 C CA . LEU A 1 96 ? -3.533 -6.234 13.296 1.00 81.62 96 LEU A CA 1
ATOM 735 C C . LEU A 1 96 ? -3.436 -6.918 14.657 1.00 81.62 96 LEU A C 1
ATOM 737 O O . LEU A 1 96 ? -4.100 -7.912 14.926 1.00 81.62 96 LEU A O 1
ATOM 741 N N . ASP A 1 97 ? -2.615 -6.342 15.524 1.00 82.94 97 ASP A N 1
ATOM 742 C CA . ASP A 1 97 ? -2.558 -6.745 16.920 1.00 82.94 97 ASP A CA 1
ATOM 743 C C . ASP A 1 97 ? -3.576 -5.923 17.703 1.00 82.94 97 ASP A C 1
ATOM 745 O O . ASP A 1 97 ? -3.429 -4.709 17.847 1.00 82.94 97 ASP A O 1
ATOM 749 N N . LEU A 1 98 ? -4.634 -6.602 18.143 1.00 86.00 98 LEU A N 1
ATOM 750 C CA . LEU A 1 98 ? -5.744 -6.014 18.889 1.00 86.00 98 LEU A CA 1
ATOM 751 C C . LEU A 1 98 ? -5.609 -6.250 20.402 1.00 86.00 98 LEU A C 1
ATOM 753 O O . LEU A 1 98 ? -6.529 -5.922 21.149 1.00 86.00 98 LEU A O 1
ATOM 757 N N . SER A 1 99 ? -4.476 -6.782 20.877 1.00 88.00 99 SER A N 1
ATOM 758 C CA . SER A 1 99 ? -4.283 -7.126 22.292 1.00 88.00 99 SER A CA 1
ATOM 759 C C . SER A 1 99 ? -4.427 -5.924 23.233 1.00 88.00 99 SER A C 1
ATOM 761 O O . SER A 1 99 ? -4.949 -6.066 24.342 1.00 88.00 99 SER A O 1
ATOM 763 N N . GLU A 1 100 ? -4.033 -4.728 22.785 1.00 88.44 100 GLU A N 1
ATOM 764 C CA . GLU A 1 100 ? -4.242 -3.481 23.527 1.00 88.44 100 GLU A CA 1
ATOM 765 C C . GLU A 1 100 ? -5.733 -3.117 23.624 1.00 88.44 100 GLU A C 1
ATOM 767 O O . GLU A 1 100 ? -6.203 -2.771 24.709 1.00 88.44 100 GLU A O 1
ATOM 772 N N . LEU A 1 101 ? -6.513 -3.283 22.547 1.00 91.06 101 LEU A N 1
ATOM 773 C CA . LEU A 1 101 ? -7.972 -3.092 22.593 1.00 91.06 101 LEU A CA 1
ATOM 774 C C . LEU A 1 101 ? -8.633 -4.116 23.518 1.00 91.06 101 LEU A C 1
ATOM 776 O O . LEU A 1 101 ? -9.534 -3.767 24.278 1.00 91.06 101 LEU A O 1
ATOM 780 N N . ASP A 1 102 ? -8.156 -5.362 23.515 1.00 90.88 102 ASP A N 1
ATOM 781 C CA . ASP A 1 102 ? -8.634 -6.402 24.429 1.00 90.88 102 ASP A CA 1
ATOM 782 C C . ASP A 1 102 ? -8.299 -6.099 25.894 1.00 90.88 102 ASP A C 1
ATOM 784 O O . ASP A 1 102 ? -9.048 -6.476 26.799 1.00 90.88 102 ASP A O 1
ATOM 788 N N . ALA A 1 103 ? -7.168 -5.446 26.168 1.00 92.81 103 ALA A N 1
ATOM 789 C CA . ALA A 1 103 ? -6.827 -4.981 27.509 1.00 92.81 103 ALA A CA 1
ATOM 790 C C . ALA A 1 103 ? -7.747 -3.832 27.952 1.00 92.81 103 ALA A C 1
ATOM 792 O O . ALA A 1 103 ? -8.271 -3.868 29.065 1.00 92.81 103 ALA A O 1
ATOM 793 N N . MET A 1 104 ? -8.006 -2.865 27.066 1.00 92.25 104 MET A N 1
ATOM 794 C CA . MET A 1 104 ? -8.915 -1.746 27.337 1.00 92.25 104 MET A CA 1
ATOM 795 C C . MET A 1 104 ? -10.359 -2.203 27.556 1.00 92.25 104 MET A C 1
ATOM 797 O O . MET A 1 104 ? -11.028 -1.693 28.454 1.00 92.25 104 MET A O 1
ATOM 801 N N . GLN A 1 105 ? -10.827 -3.185 26.781 1.00 93.56 105 GLN A N 1
ATOM 802 C CA . GLN A 1 105 ? -12.144 -3.791 26.972 1.00 93.56 105 GLN A CA 1
ATOM 803 C C . GLN A 1 105 ? -12.257 -4.405 28.371 1.00 93.56 105 GLN A C 1
ATOM 805 O O . GLN A 1 105 ? -13.183 -4.084 29.108 1.00 93.56 105 GLN A O 1
ATOM 810 N N . ARG A 1 106 ? -11.270 -5.217 28.778 1.00 94.69 106 ARG A N 1
ATOM 811 C CA . ARG A 1 106 ? -11.238 -5.831 30.116 1.00 94.69 106 ARG A CA 1
ATOM 812 C C . ARG A 1 106 ? -11.223 -4.792 31.235 1.00 94.69 106 ARG A C 1
ATOM 814 O O . ARG A 1 106 ? -11.856 -4.994 32.268 1.00 94.69 106 ARG A O 1
ATOM 821 N N . GLU A 1 107 ? -10.498 -3.690 31.059 1.00 94.81 107 GLU A N 1
ATOM 822 C CA . GLU A 1 107 ? -10.506 -2.585 32.021 1.00 94.81 107 GLU A CA 1
ATOM 823 C C . GLU A 1 107 ? -11.903 -1.960 32.141 1.00 94.81 107 GLU A C 1
ATOM 825 O O . GLU A 1 107 ? -12.404 -1.800 33.257 1.00 94.81 107 GLU A O 1
ATOM 830 N N . ALA A 1 108 ? -12.541 -1.650 31.008 1.00 95.38 108 ALA A N 1
ATOM 831 C CA . ALA A 1 108 ? -13.885 -1.086 30.978 1.00 95.38 108 ALA A CA 1
ATOM 832 C C . ALA A 1 108 ? -14.910 -2.039 31.612 1.00 95.38 108 ALA A C 1
ATOM 834 O O . ALA A 1 108 ? -15.663 -1.614 32.486 1.00 95.38 108 ALA A O 1
ATOM 835 N N . ASP A 1 109 ? -14.874 -3.328 31.263 1.00 95.38 109 ASP A N 1
ATOM 836 C CA . ASP A 1 109 ? -15.755 -4.360 31.821 1.00 95.38 109 ASP A CA 1
ATOM 837 C C . ASP A 1 109 ? -15.629 -4.433 33.353 1.00 95.38 109 ASP A C 1
ATOM 839 O O . ASP A 1 109 ? -16.629 -4.417 34.073 1.00 95.38 109 ASP A O 1
ATOM 843 N N . ASN A 1 110 ? -14.395 -4.436 33.871 1.00 96.88 110 ASN A N 1
ATOM 844 C CA . ASN A 1 110 ? -14.135 -4.464 35.312 1.00 96.88 110 ASN A CA 1
ATOM 845 C C . ASN A 1 110 ? -14.654 -3.205 36.024 1.00 96.88 110 ASN A C 1
ATOM 847 O O . ASN A 1 110 ? -15.191 -3.298 37.131 1.00 96.88 110 ASN A O 1
ATOM 851 N N . LYS A 1 111 ? -14.501 -2.024 35.411 1.00 96.94 111 LYS A N 1
ATOM 852 C CA . LYS A 1 111 ? -14.992 -0.754 35.970 1.00 96.94 111 LYS A CA 1
ATOM 853 C C . LYS A 1 111 ? -16.513 -0.687 35.976 1.00 96.94 111 LYS A C 1
ATOM 855 O O . LYS A 1 111 ? -17.087 -0.336 37.005 1.00 96.94 111 LYS A O 1
ATOM 860 N N . VAL A 1 112 ? -17.156 -1.077 34.876 1.00 97.31 112 VAL A N 1
ATOM 861 C CA . VAL A 1 112 ? -18.617 -1.178 34.776 1.00 97.31 112 VAL A CA 1
ATOM 862 C C . VAL A 1 112 ? -19.149 -2.133 35.843 1.00 97.31 112 VAL A C 1
ATOM 864 O O . VAL A 1 112 ? -20.031 -1.747 36.608 1.00 97.31 112 VAL A O 1
ATOM 867 N N . TYR A 1 113 ? -18.564 -3.328 35.969 1.00 97.25 113 TYR A N 1
ATOM 868 C CA . TYR A 1 113 ? -18.969 -4.311 36.974 1.00 97.25 113 TYR A CA 1
ATOM 869 C C . TYR A 1 113 ? -18.826 -3.778 38.408 1.00 97.25 113 TYR A C 1
ATOM 871 O O . TYR A 1 113 ? -19.758 -3.882 39.208 1.00 97.25 113 TYR A O 1
ATOM 879 N N . ALA A 1 114 ? -17.687 -3.161 38.740 1.00 97.38 114 ALA A N 1
ATOM 880 C CA . ALA A 1 114 ? -17.446 -2.606 40.071 1.00 97.38 114 ALA A CA 1
ATOM 881 C C . ALA A 1 114 ? -18.439 -1.483 40.423 1.00 97.38 114 ALA A C 1
ATOM 883 O O . ALA A 1 114 ? -19.027 -1.498 41.507 1.00 97.38 114 ALA A O 1
ATOM 884 N N . LEU A 1 115 ? -18.672 -0.544 39.498 1.00 97.75 115 LEU A N 1
ATOM 885 C CA . LEU A 1 115 ? -19.611 0.566 39.686 1.00 97.75 115 LEU A CA 1
ATOM 886 C C . LEU A 1 115 ? -21.059 0.070 39.803 1.00 97.75 115 LEU A C 1
ATOM 888 O O . LEU A 1 115 ? -21.781 0.498 40.703 1.00 97.75 115 LEU A O 1
ATOM 892 N N . GLN A 1 116 ? -21.476 -0.876 38.954 1.00 97.06 116 GLN A N 1
ATOM 893 C CA . GLN A 1 116 ? -22.800 -1.502 39.036 1.00 97.06 116 GLN A CA 1
ATOM 894 C C . GLN A 1 116 ? -23.000 -2.233 40.363 1.00 97.06 116 GLN A C 1
ATOM 896 O O . GLN A 1 116 ? -24.053 -2.088 40.988 1.00 97.06 116 GLN A O 1
ATOM 901 N N . SER A 1 117 ? -21.992 -2.977 40.828 1.00 97.69 117 SER A N 1
ATOM 902 C CA . SER A 1 117 ? -22.047 -3.667 42.116 1.00 97.69 117 SER A CA 1
ATOM 903 C C . SER A 1 117 ? -22.159 -2.683 43.283 1.00 97.69 117 SER A C 1
ATOM 905 O O . SER A 1 117 ? -22.930 -2.932 44.210 1.00 97.69 117 SER A O 1
ATOM 907 N N . GLN A 1 118 ? -21.421 -1.568 43.252 1.00 97.44 118 GLN A N 1
ATOM 908 C CA . GLN A 1 118 ? -21.474 -0.546 44.299 1.00 97.44 118 GLN A CA 1
ATOM 909 C C . GLN A 1 118 ? -22.831 0.169 44.327 1.00 97.44 118 GLN A C 1
ATOM 911 O O . GLN A 1 118 ? -23.420 0.314 45.398 1.00 97.44 118 GLN A O 1
ATOM 916 N N . ILE A 1 119 ? -23.358 0.561 43.161 1.00 97.44 119 ILE A N 1
ATOM 917 C CA . ILE A 1 119 ? -24.692 1.166 43.044 1.00 97.44 119 ILE A CA 1
ATOM 918 C C . ILE A 1 119 ? -25.757 0.193 43.560 1.00 97.44 119 ILE A C 1
ATOM 920 O O . ILE A 1 119 ? -26.566 0.579 44.398 1.00 97.44 119 ILE A O 1
ATOM 924 N N . SER A 1 120 ? -25.705 -1.077 43.149 1.00 97.31 120 SER A N 1
ATOM 925 C CA . SER A 1 120 ? -26.671 -2.099 43.577 1.00 97.31 120 SER A CA 1
ATOM 926 C C . SER A 1 120 ? -26.641 -2.331 45.092 1.00 97.31 120 SER A C 1
ATOM 928 O O . SER A 1 120 ? -27.684 -2.523 45.717 1.00 97.31 120 SER A O 1
ATOM 930 N N . ALA A 1 121 ? -25.455 -2.298 45.711 1.00 97.50 121 ALA A N 1
ATOM 931 C CA . ALA A 1 121 ? -25.315 -2.419 47.160 1.00 97.50 121 ALA A CA 1
ATOM 932 C C . ALA A 1 121 ? -25.939 -1.223 47.900 1.00 97.50 121 ALA A C 1
ATOM 934 O O . ALA A 1 121 ? -26.689 -1.428 48.856 1.00 97.50 121 ALA A O 1
ATOM 935 N N . LEU A 1 122 ? -25.688 0.005 47.430 1.00 97.62 122 LEU A N 1
ATOM 936 C CA . LEU A 1 122 ? -26.276 1.228 47.992 1.00 97.62 122 LEU A CA 1
ATOM 937 C C . LEU A 1 122 ? -27.799 1.283 47.786 1.00 97.62 122 LEU A C 1
ATOM 939 O O . LEU A 1 122 ? -28.525 1.710 48.682 1.00 97.62 122 LEU A O 1
ATOM 943 N N . GLU A 1 123 ? -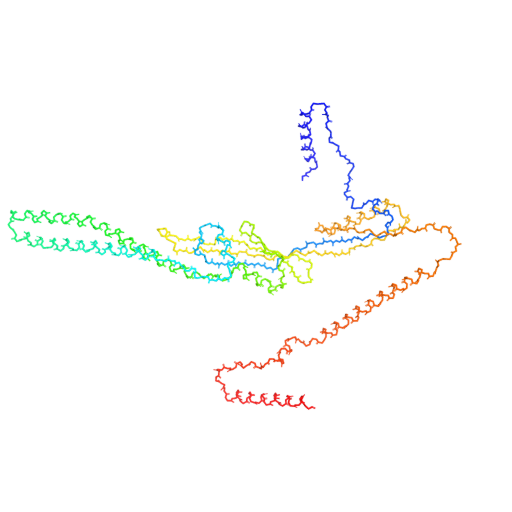28.302 0.830 46.635 1.00 96.50 123 GLU A N 1
ATOM 944 C CA . GLU A 1 123 ? -29.740 0.744 46.353 1.00 96.50 123 GLU A CA 1
ATOM 945 C C . GLU A 1 123 ? -30.425 -0.271 47.283 1.00 96.50 123 GLU A C 1
ATOM 947 O O . GLU A 1 123 ? -31.447 0.048 47.894 1.00 96.50 123 GLU A O 1
ATOM 952 N N . LYS A 1 124 ? -29.811 -1.438 47.510 1.00 97.25 124 LYS A N 1
ATOM 953 C CA . LYS A 1 124 ? -30.304 -2.443 48.465 1.00 97.25 124 LYS A CA 1
ATOM 954 C C . LYS A 1 124 ? -30.262 -1.956 49.918 1.00 97.25 124 LYS A C 1
ATOM 956 O O . LYS A 1 124 ? -31.177 -2.243 50.694 1.00 97.25 124 LYS A O 1
ATOM 961 N N . GLU A 1 125 ? -29.219 -1.221 50.307 1.00 96.38 125 GLU A N 1
ATOM 962 C CA . GLU A 1 125 ? -29.152 -0.580 51.626 1.00 96.38 125 GLU A CA 1
ATOM 963 C C . GLU A 1 125 ? -30.272 0.457 51.775 1.00 96.38 125 GLU A C 1
ATOM 965 O O . GLU A 1 125 ? -30.981 0.452 52.780 1.00 96.38 125 GLU A O 1
ATOM 970 N N . ASN A 1 126 ? -30.509 1.277 50.749 1.00 96.25 126 ASN A N 1
ATOM 971 C CA . ASN A 1 126 ? -31.597 2.251 50.735 1.00 96.25 126 ASN A CA 1
ATOM 972 C C . ASN A 1 126 ? -32.981 1.602 50.855 1.00 96.25 126 ASN A C 1
ATOM 974 O O . ASN A 1 126 ? -33.813 2.106 51.608 1.00 96.25 126 ASN A O 1
ATOM 978 N N . GLU A 1 127 ? -33.235 0.471 50.192 1.00 95.56 127 GLU A N 1
ATOM 979 C CA . GLU A 1 127 ? -34.483 -0.286 50.369 1.00 95.56 127 GLU A CA 1
ATOM 980 C C . GLU A 1 127 ? -34.684 -0.757 51.818 1.00 95.56 127 GLU A C 1
ATOM 982 O O . GLU A 1 127 ? -35.796 -0.699 52.351 1.00 95.56 127 GLU A O 1
ATOM 987 N N . SER A 1 128 ? -33.613 -1.213 52.474 1.00 95.38 128 SER A N 1
ATOM 988 C CA . SER A 1 128 ? -33.636 -1.594 53.891 1.00 95.38 128 SER A CA 1
ATOM 989 C C . SER A 1 128 ? -33.881 -0.383 54.797 1.00 95.38 128 SER A C 1
ATOM 991 O O . SER A 1 128 ? -34.737 -0.440 55.681 1.00 95.38 128 SER A O 1
ATOM 993 N N . LEU A 1 129 ? -33.193 0.736 54.544 1.00 94.69 129 LEU A N 1
ATOM 994 C CA . LEU A 1 129 ? -33.357 1.984 55.291 1.00 94.69 129 LEU A CA 1
ATOM 995 C C . LEU A 1 129 ? -34.789 2.513 55.188 1.00 94.69 129 LEU A C 1
ATOM 997 O O . LEU A 1 129 ? -35.357 2.900 56.202 1.00 94.69 129 LEU A O 1
ATOM 1001 N N . ILE A 1 130 ? -35.417 2.458 54.009 1.00 94.44 130 ILE A N 1
ATOM 1002 C CA . ILE A 1 130 ? -36.823 2.854 53.829 1.00 94.44 130 ILE A CA 1
ATOM 1003 C C . ILE A 1 130 ? -37.752 2.016 54.723 1.00 94.44 130 ILE A C 1
ATOM 1005 O O . ILE A 1 130 ? -38.625 2.575 55.388 1.00 94.44 130 ILE A O 1
ATOM 1009 N N . LYS A 1 131 ? -37.548 0.691 54.794 1.00 94.88 131 LYS A N 1
ATOM 1010 C CA . LYS A 1 131 ? -38.335 -0.199 55.671 1.00 94.88 131 LYS A CA 1
ATOM 1011 C C . LYS A 1 131 ? -38.123 0.118 57.153 1.00 94.88 131 LYS A C 1
ATOM 1013 O O . LYS A 1 131 ? -39.079 0.088 57.922 1.00 94.88 131 LYS A O 1
ATOM 1018 N N . GLN A 1 132 ? -36.892 0.432 57.555 1.00 93.12 132 GLN A N 1
ATOM 1019 C CA . GLN A 1 132 ? -36.578 0.807 58.937 1.00 93.12 132 GLN A CA 1
ATOM 1020 C C . GLN A 1 132 ? -37.183 2.167 59.306 1.00 93.12 132 GLN A C 1
ATOM 1022 O O . GLN A 1 132 ? -37.796 2.288 60.360 1.00 93.12 132 GLN A O 1
ATOM 1027 N N . ILE A 1 133 ? -37.102 3.159 58.412 1.00 92.12 133 ILE A N 1
ATOM 1028 C CA . ILE A 1 133 ? -37.712 4.487 58.589 1.00 92.12 133 ILE A CA 1
ATOM 1029 C C . ILE A 1 133 ? -39.232 4.377 58.752 1.00 92.12 133 ILE A C 1
ATOM 1031 O O . ILE A 1 133 ? -39.803 5.106 59.556 1.00 92.12 133 ILE A O 1
ATOM 1035 N N . ALA A 1 134 ? -39.888 3.474 58.016 1.00 91.88 134 ALA A N 1
ATOM 1036 C CA . ALA A 1 134 ? -41.332 3.259 58.122 1.00 91.88 134 ALA A CA 1
ATOM 1037 C C . ALA A 1 134 ? -41.771 2.679 59.482 1.00 91.88 134 ALA A C 1
ATOM 1039 O O . ALA A 1 134 ? -42.909 2.898 59.888 1.00 91.88 134 ALA A O 1
ATOM 1040 N N . ASN A 1 135 ? -40.879 1.965 60.177 1.00 92.31 135 ASN A N 1
ATOM 1041 C CA . ASN A 1 135 ? -41.159 1.304 61.456 1.00 92.31 135 ASN A CA 1
ATOM 1042 C C . ASN A 1 135 ? -40.587 2.053 62.679 1.00 92.31 135 ASN A C 1
ATOM 1044 O O . ASN A 1 135 ? -40.840 1.641 63.810 1.00 92.31 135 ASN A O 1
ATOM 1048 N N . ALA A 1 136 ? -39.797 3.111 62.473 1.00 89.69 136 ALA A N 1
ATOM 1049 C CA . ALA A 1 136 ? -39.127 3.868 63.529 1.00 89.69 136 ALA A CA 1
ATOM 1050 C C . ALA A 1 136 ? -39.981 5.037 64.054 1.00 89.69 136 ALA A C 1
ATOM 1052 O O . ALA A 1 136 ? -40.848 5.566 63.355 1.00 89.69 136 ALA A O 1
ATOM 1053 N N . SER A 1 137 ? -39.704 5.474 65.287 1.00 87.75 137 SER A N 1
ATOM 1054 C CA . SER A 1 137 ? -40.257 6.717 65.833 1.00 87.75 137 SER A CA 1
ATOM 1055 C C . SER A 1 137 ? -39.696 7.939 65.083 1.00 87.75 137 SER A C 1
ATOM 1057 O O . SER A 1 137 ? -38.686 7.848 64.382 1.00 87.75 137 SER A O 1
ATOM 1059 N N . VAL A 1 138 ? -40.338 9.106 65.217 1.00 81.88 138 VAL A N 1
ATOM 1060 C CA . VAL A 1 138 ? -39.907 10.337 64.521 1.00 81.88 138 VAL A CA 1
ATOM 1061 C C . VAL A 1 138 ? -38.465 10.721 64.875 1.00 81.88 138 VAL A C 1
ATOM 1063 O O . VAL A 1 138 ? -37.727 11.176 64.002 1.00 81.88 138 VAL A O 1
ATOM 1066 N N . GLU A 1 139 ? -38.061 10.507 66.126 1.00 82.88 139 GLU A N 1
ATOM 1067 C CA . GLU A 1 139 ? -36.727 10.833 66.641 1.00 82.88 139 GLU A CA 1
ATOM 1068 C C . GLU A 1 139 ? -35.678 9.808 66.176 1.00 82.88 139 GLU A C 1
ATOM 1070 O O . GLU A 1 139 ? -34.613 10.197 65.692 1.00 82.88 139 GLU A O 1
ATOM 1075 N N . ASP A 1 140 ? -36.012 8.512 66.187 1.00 87.62 140 ASP A N 1
ATOM 1076 C CA . ASP A 1 140 ? -35.108 7.434 65.748 1.00 87.62 140 ASP A CA 1
ATOM 1077 C C . ASP A 1 140 ? -34.928 7.381 64.218 1.00 87.62 140 ASP A C 1
ATOM 1079 O O . ASP A 1 140 ? -33.935 6.859 63.706 1.00 87.62 140 ASP A O 1
ATOM 1083 N N . ALA A 1 141 ? -35.871 7.943 63.456 1.00 89.44 141 ALA A N 1
ATOM 1084 C CA . ALA A 1 141 ? -35.816 7.983 61.996 1.00 89.44 141 ALA A CA 1
ATOM 1085 C C . ALA A 1 141 ? -34.827 9.026 61.438 1.00 89.44 141 ALA A C 1
ATOM 1087 O O . ALA A 1 141 ? -34.462 8.947 60.260 1.00 89.44 141 ALA A O 1
ATOM 1088 N N . VAL A 1 142 ? -34.394 10.007 62.239 1.00 91.38 142 VAL A N 1
ATOM 1089 C CA . VAL A 1 142 ? -33.474 11.078 61.810 1.00 91.38 142 VAL A CA 1
ATOM 1090 C C . VAL A 1 142 ? -32.139 10.530 61.272 1.00 91.38 142 VAL A C 1
ATOM 1092 O O . VAL A 1 142 ? -31.823 10.824 60.113 1.00 91.38 142 VAL A O 1
ATOM 1095 N N . PRO A 1 143 ? -31.371 9.703 62.015 1.00 93.06 143 PRO A N 1
ATOM 1096 C CA . PRO A 1 143 ? -30.106 9.157 61.514 1.00 93.06 143 PRO A CA 1
ATOM 1097 C C . PRO A 1 143 ? -30.293 8.240 60.295 1.00 93.06 143 PRO A C 1
ATOM 1099 O O . PRO A 1 143 ? -29.482 8.266 59.369 1.00 93.06 143 PRO A O 1
ATOM 1102 N N . LEU A 1 144 ? -31.393 7.480 60.237 1.00 93.50 144 LEU A N 1
ATOM 1103 C CA . LEU A 1 144 ? -31.705 6.610 59.097 1.00 93.50 144 LEU A CA 1
ATOM 1104 C C . LEU A 1 144 ? -31.960 7.416 57.814 1.00 93.50 144 LEU A C 1
ATOM 1106 O O . LEU A 1 144 ? -31.480 7.054 56.738 1.00 93.50 144 LEU A O 1
ATOM 1110 N N . ARG A 1 145 ? -32.681 8.540 57.920 1.00 92.81 145 ARG A N 1
ATOM 1111 C CA . ARG A 1 145 ? -32.912 9.465 56.798 1.00 92.81 145 ARG A CA 1
ATOM 1112 C C . ARG A 1 145 ? -31.625 10.134 56.332 1.00 92.81 145 ARG A C 1
ATOM 1114 O O . ARG A 1 145 ? -31.450 10.324 55.129 1.00 92.81 145 ARG A O 1
ATOM 1121 N N . GLN A 1 146 ? -30.734 10.480 57.258 1.00 94.81 146 GLN A N 1
ATOM 1122 C CA . GLN A 1 146 ? -29.432 11.039 56.912 1.00 94.81 146 GLN A CA 1
ATOM 1123 C C . GLN A 1 146 ? -28.611 10.034 56.094 1.00 94.81 146 GLN A C 1
ATOM 1125 O O . GLN A 1 146 ? -28.181 10.368 54.991 1.00 94.81 146 GLN A O 1
ATOM 1130 N N . LYS A 1 147 ? -28.514 8.781 56.559 1.00 95.00 147 LYS A N 1
ATOM 1131 C CA . LYS A 1 147 ? -27.812 7.711 55.837 1.00 95.00 147 LYS A CA 1
ATOM 1132 C C . LYS A 1 147 ? -28.401 7.449 54.446 1.00 95.00 147 LYS A C 1
ATOM 1134 O O . LYS A 1 147 ? -27.664 7.320 53.473 1.00 95.00 147 LYS A O 1
ATOM 1139 N N . TYR A 1 148 ? -29.729 7.437 54.328 1.00 96.00 148 TYR A N 1
ATOM 1140 C CA . TYR A 1 148 ? -30.408 7.303 53.036 1.00 96.00 148 TYR A CA 1
ATOM 1141 C C . TYR A 1 148 ? -30.044 8.441 52.066 1.00 96.00 148 TYR A C 1
ATOM 1143 O O . TYR A 1 148 ? -29.766 8.200 50.889 1.00 96.00 148 TYR A O 1
ATOM 1151 N N . ASN A 1 149 ? -30.022 9.687 52.549 1.00 96.00 149 ASN A N 1
ATOM 1152 C CA . ASN A 1 149 ? -29.667 10.844 51.727 1.00 96.00 149 ASN A CA 1
ATOM 1153 C C . ASN A 1 149 ? -28.192 10.817 51.295 1.00 96.00 149 ASN A C 1
ATOM 1155 O O . ASN A 1 149 ? -27.901 11.155 50.148 1.00 96.00 149 ASN A O 1
ATOM 1159 N N . GLU A 1 150 ? -27.284 10.376 52.169 1.00 97.00 150 GLU A N 1
ATOM 1160 C CA . GLU A 1 150 ? -25.865 10.163 51.846 1.00 97.00 150 GLU A CA 1
ATOM 1161 C C . GLU A 1 150 ? -25.699 9.112 50.742 1.00 97.00 150 GLU A C 1
ATOM 1163 O O . GLU A 1 150 ? -25.073 9.377 49.715 1.00 97.00 150 GLU A O 1
ATOM 1168 N N . ASN A 1 151 ? -26.339 7.951 50.896 1.00 97.06 151 ASN A N 1
ATOM 1169 C CA . ASN A 1 151 ? -26.319 6.891 49.890 1.00 97.06 151 ASN A CA 1
ATOM 1170 C C . ASN A 1 151 ? -26.909 7.362 48.555 1.00 97.06 151 ASN A C 1
ATOM 1172 O O . ASN A 1 151 ? -26.374 7.061 47.490 1.00 97.06 151 ASN A O 1
ATOM 1176 N N . LYS A 1 152 ? -28.001 8.136 48.587 1.00 96.62 152 LYS A N 1
ATOM 1177 C CA . LYS A 1 152 ? -28.607 8.721 47.383 1.00 96.62 152 LYS A CA 1
ATOM 1178 C C . LYS A 1 152 ? -27.666 9.705 46.682 1.00 96.62 152 LYS A C 1
ATOM 1180 O O . LYS A 1 152 ? -27.606 9.705 45.452 1.00 96.62 152 LYS A O 1
ATOM 1185 N N . ALA A 1 153 ? -26.940 10.531 47.435 1.00 96.94 153 ALA A N 1
ATOM 1186 C CA . ALA A 1 153 ? -25.945 11.441 46.876 1.00 96.94 153 ALA A CA 1
ATOM 1187 C C . ALA A 1 153 ? -24.799 10.669 46.203 1.00 96.94 153 ALA A C 1
ATOM 1189 O O . ALA A 1 153 ? -24.422 11.003 45.080 1.00 96.94 153 ALA A O 1
ATOM 1190 N N . GLU A 1 154 ? -24.317 9.594 46.832 1.00 96.94 154 GLU A N 1
ATOM 1191 C CA . GLU A 1 154 ? -23.257 8.757 46.264 1.00 96.94 154 GLU A CA 1
ATOM 1192 C C . GLU A 1 154 ? -23.722 7.996 45.013 1.00 96.94 154 GLU A C 1
ATOM 1194 O O . GLU A 1 154 ? -23.023 7.991 44.002 1.00 96.94 154 GLU A O 1
ATOM 1199 N N . ILE A 1 155 ? -24.944 7.449 45.001 1.00 97.06 155 ILE A N 1
ATOM 1200 C CA . ILE A 1 155 ? -25.537 6.851 43.791 1.00 97.06 155 ILE A CA 1
ATOM 1201 C C . ILE A 1 155 ? -25.604 7.879 42.651 1.00 97.06 155 ILE A C 1
ATOM 1203 O O . ILE A 1 155 ? -25.253 7.566 41.513 1.00 97.06 155 ILE A O 1
ATOM 1207 N N . ASN A 1 156 ? -26.031 9.112 42.938 1.00 96.94 156 ASN A N 1
ATOM 1208 C CA . ASN A 1 156 ? -26.099 10.175 41.933 1.00 96.94 156 ASN A CA 1
ATOM 1209 C C . ASN A 1 156 ? -24.715 10.582 41.407 1.00 96.94 156 ASN A C 1
ATOM 1211 O O . ASN A 1 156 ? -24.618 11.022 40.264 1.00 96.94 156 ASN A O 1
ATOM 1215 N N . ARG A 1 157 ? -23.655 10.417 42.205 1.00 97.19 157 ARG A N 1
ATOM 1216 C CA . ARG A 1 157 ? -22.266 10.623 41.777 1.00 97.19 157 ARG A CA 1
ATOM 1217 C C . ARG A 1 157 ? -21.757 9.469 40.905 1.00 97.19 157 ARG A C 1
ATOM 1219 O O . ARG A 1 157 ? -21.082 9.717 39.911 1.00 97.19 157 ARG A O 1
ATOM 1226 N N . LEU A 1 158 ? -22.096 8.227 41.257 1.00 97.75 158 LEU A N 1
ATOM 1227 C CA . LEU A 1 158 ? -21.645 7.013 40.564 1.00 97.75 158 LEU A CA 1
ATOM 1228 C C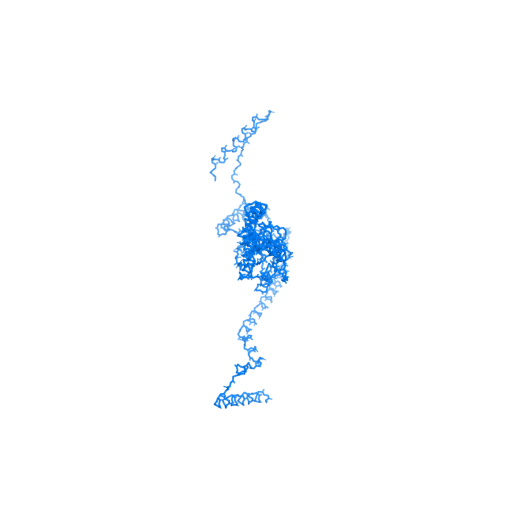 . LEU A 1 158 ? -22.366 6.771 39.228 1.00 97.75 158 LEU A C 1
ATOM 1230 O O . LEU A 1 158 ? -21.764 6.236 38.302 1.00 97.75 158 LEU A O 1
ATOM 1234 N N . LYS A 1 159 ? -23.641 7.162 39.093 1.00 96.19 159 LYS A N 1
ATOM 1235 C CA . LYS A 1 159 ? -24.436 6.932 37.868 1.00 96.19 159 LYS A CA 1
ATOM 1236 C C . LYS A 1 159 ? -23.828 7.567 36.602 1.00 96.19 159 LYS A C 1
ATOM 1238 O O . LYS A 1 159 ? -23.716 6.855 35.605 1.00 96.19 159 LYS A O 1
ATOM 1243 N N . PRO A 1 160 ? -23.402 8.845 36.604 1.00 97.62 160 PRO A N 1
ATOM 1244 C CA . PRO A 1 160 ? -22.705 9.438 35.461 1.00 97.62 160 PRO A CA 1
ATOM 1245 C C . PRO A 1 160 ? -21.367 8.757 35.150 1.00 97.62 160 PRO A C 1
ATOM 1247 O O . PRO A 1 160 ? -21.027 8.585 33.983 1.00 97.62 160 PRO A O 1
ATOM 1250 N N . GLU A 1 161 ? -20.623 8.342 36.181 1.00 97.00 161 GLU A N 1
ATOM 1251 C CA . GLU A 1 161 ? -19.355 7.623 36.015 1.00 97.00 161 GLU A CA 1
ATOM 1252 C C . GLU A 1 161 ? -19.584 6.266 35.333 1.00 97.00 161 GLU A C 1
ATOM 1254 O O . GLU A 1 161 ? -18.901 5.936 34.365 1.00 97.00 161 GLU A O 1
ATOM 1259 N N . LEU A 1 162 ? -20.604 5.520 35.770 1.00 97.44 162 LEU A N 1
ATOM 1260 C CA . LEU A 1 162 ? -21.024 4.275 35.131 1.00 97.44 162 LEU A CA 1
ATOM 1261 C C . LEU A 1 162 ? -21.407 4.499 33.663 1.00 97.44 162 LEU A C 1
ATOM 1263 O O . LEU A 1 162 ? -20.938 3.757 32.804 1.00 97.44 162 LEU A O 1
ATOM 1267 N N . ALA A 1 163 ? -22.213 5.523 33.373 1.00 97.12 163 ALA A N 1
ATOM 1268 C CA . ALA A 1 163 ? -22.632 5.832 32.008 1.00 97.12 163 ALA A CA 1
ATOM 1269 C C . ALA A 1 163 ? -21.433 6.140 31.092 1.00 97.12 163 ALA A C 1
ATOM 1271 O O . ALA A 1 163 ? -21.379 5.646 29.969 1.00 97.12 163 ALA A O 1
ATOM 1272 N N . ALA A 1 164 ? -20.437 6.885 31.583 1.00 97.12 164 ALA A N 1
ATOM 1273 C CA . ALA A 1 164 ? -19.217 7.171 30.828 1.00 97.12 164 ALA A CA 1
ATOM 1274 C C . ALA A 1 164 ? -18.401 5.899 30.529 1.00 97.12 164 ALA A C 1
ATOM 1276 O O . ALA A 1 164 ? -17.906 5.722 29.416 1.00 97.12 164 ALA A O 1
ATOM 1277 N N . TRP A 1 165 ? -18.282 4.985 31.499 1.00 97.19 165 TRP A N 1
ATOM 1278 C CA . TRP A 1 165 ? -17.598 3.705 31.287 1.00 97.19 165 TRP A CA 1
ATOM 1279 C C . TRP A 1 165 ? -18.369 2.765 30.356 1.00 97.19 165 TRP A C 1
ATOM 1281 O O . TRP A 1 165 ? -17.740 2.091 29.544 1.00 97.19 165 TRP A O 1
ATOM 1291 N N . GLN A 1 166 ? -19.702 2.754 30.418 1.00 96.19 166 GLN A N 1
ATOM 1292 C CA . GLN A 1 166 ? -20.550 2.004 29.485 1.00 96.19 166 GLN A CA 1
ATOM 1293 C C . GLN A 1 166 ? -20.428 2.542 28.056 1.00 96.19 166 GLN A C 1
ATOM 1295 O O . GLN A 1 166 ? -20.267 1.761 27.124 1.00 96.19 166 GLN A O 1
ATOM 1300 N N . GLN A 1 167 ? -20.413 3.866 27.883 1.00 96.06 167 GLN A N 1
ATOM 1301 C CA . GLN A 1 167 ? -20.167 4.473 26.576 1.00 96.06 167 GLN A CA 1
ATOM 1302 C C . GLN A 1 167 ? -18.785 4.078 26.036 1.00 96.06 167 GLN A C 1
ATOM 1304 O O . GLN A 1 167 ? -18.663 3.649 24.892 1.00 96.06 167 GLN A O 1
ATOM 1309 N N . LYS A 1 168 ? -17.740 4.145 26.871 1.00 94.19 168 LYS A N 1
ATOM 1310 C CA . LYS A 1 168 ? -16.389 3.714 26.483 1.00 94.19 168 LYS A CA 1
ATOM 1311 C C . LYS A 1 168 ? -16.350 2.233 26.084 1.00 94.19 168 LYS A C 1
ATOM 1313 O O . LYS A 1 168 ? -15.651 1.874 25.143 1.00 94.19 168 LYS A O 1
ATOM 1318 N N . GLN A 1 169 ? -17.090 1.379 26.791 1.00 93.50 169 GLN A N 1
ATOM 1319 C CA . GLN A 1 169 ? -17.224 -0.046 26.479 1.00 93.50 169 GLN A CA 1
ATOM 1320 C C . GLN A 1 169 ? -17.834 -0.259 25.084 1.00 93.50 169 GLN A C 1
ATOM 1322 O O . GLN A 1 169 ? -17.332 -1.076 24.313 1.00 93.50 169 GLN A O 1
ATOM 1327 N N . GLU A 1 170 ? -18.878 0.499 24.743 1.00 94.69 170 GLU A N 1
ATOM 1328 C CA . GLU A 1 170 ? -19.525 0.454 23.429 1.00 94.69 170 GLU A CA 1
ATOM 1329 C C . GLU A 1 170 ? -18.599 0.960 22.312 1.00 94.69 170 GLU A C 1
ATOM 1331 O O . GLU A 1 170 ? -18.457 0.302 21.283 1.00 94.69 170 GLU A O 1
ATOM 1336 N N . GLU A 1 171 ? -17.898 2.074 22.532 1.00 94.75 171 GLU A N 1
ATOM 1337 C CA . GLU A 1 171 ? -16.927 2.618 21.574 1.00 94.75 171 GLU A CA 1
ATOM 1338 C C . GLU A 1 171 ? -15.782 1.630 21.287 1.00 94.75 171 GLU A C 1
ATOM 1340 O O . GLU A 1 171 ? -15.376 1.469 20.134 1.00 94.75 171 GLU A O 1
ATOM 1345 N N . ILE A 1 172 ? -15.276 0.923 22.310 1.00 93.44 172 ILE A N 1
ATOM 1346 C CA . ILE A 1 172 ? -14.248 -0.117 22.130 1.00 93.44 172 ILE A CA 1
ATOM 1347 C C . ILE A 1 172 ? -14.810 -1.302 21.334 1.00 93.44 172 ILE A C 1
ATOM 1349 O O . ILE A 1 172 ? -14.131 -1.807 20.437 1.00 93.44 172 ILE A O 1
ATOM 1353 N N . ALA A 1 173 ? -16.040 -1.738 21.620 1.00 91.56 173 ALA A N 1
ATOM 1354 C CA . ALA A 1 173 ? -16.680 -2.825 20.884 1.00 91.56 173 ALA A CA 1
ATOM 1355 C C . ALA A 1 173 ? -16.850 -2.479 19.395 1.00 91.56 173 ALA A C 1
ATOM 1357 O O . ALA A 1 173 ? -16.462 -3.273 18.536 1.00 91.56 173 ALA A O 1
ATOM 1358 N N . GLN A 1 174 ? -17.322 -1.266 19.091 1.00 93.38 174 GLN A N 1
ATOM 1359 C CA . GLN A 1 174 ? -17.426 -0.757 17.721 1.00 93.38 174 GLN A CA 1
ATOM 1360 C C . GLN A 1 174 ? -16.054 -0.677 17.037 1.00 93.38 174 GLN A C 1
ATOM 1362 O O . GLN A 1 174 ? -15.908 -1.093 15.890 1.00 93.38 174 GLN A O 1
ATOM 1367 N N . ALA A 1 175 ? -15.018 -0.205 17.739 1.00 92.31 175 ALA A N 1
ATOM 1368 C CA . ALA A 1 175 ? -13.662 -0.148 17.194 1.00 92.31 175 ALA A CA 1
ATOM 1369 C C . ALA A 1 175 ? -13.091 -1.541 16.874 1.00 92.31 175 ALA A C 1
ATOM 1371 O O . ALA A 1 175 ? -12.343 -1.692 15.907 1.00 92.31 175 ALA A O 1
ATOM 1372 N N . LYS A 1 176 ? -13.442 -2.567 17.662 1.00 89.94 176 LYS A N 1
ATOM 1373 C CA . LYS A 1 176 ? -13.056 -3.961 17.399 1.00 89.94 176 LYS A CA 1
ATOM 1374 C C . LYS A 1 176 ? -13.776 -4.537 16.183 1.00 89.94 176 LYS A C 1
ATOM 1376 O O . LYS A 1 176 ? -13.132 -5.204 15.378 1.00 89.94 176 LYS A O 1
ATOM 1381 N N . GLU A 1 177 ? -15.070 -4.273 16.037 1.00 89.69 177 GLU A N 1
ATOM 1382 C CA . GLU A 1 177 ? -15.840 -4.669 14.851 1.00 89.69 177 GLU A CA 1
ATOM 1383 C C . GLU A 1 177 ? -15.294 -3.985 13.590 1.00 89.69 177 GLU A C 1
ATOM 1385 O O . GLU A 1 177 ? -15.021 -4.631 12.578 1.00 89.69 177 GLU A O 1
ATOM 1390 N N . GLU A 1 178 ? -15.005 -2.687 13.678 1.00 89.38 178 GLU A N 1
ATOM 1391 C CA . GLU A 1 178 ? -14.377 -1.949 12.589 1.00 89.38 178 GLU A CA 1
ATOM 1392 C C . GLU A 1 178 ? -12.987 -2.515 12.242 1.00 89.38 178 GLU A C 1
ATOM 1394 O O . GLU A 1 178 ? -12.672 -2.699 11.064 1.00 89.38 178 GLU A O 1
ATOM 1399 N N . ALA A 1 179 ? -12.176 -2.882 13.238 1.00 88.00 179 ALA A N 1
ATOM 1400 C CA . ALA A 1 179 ? -10.880 -3.514 12.998 1.00 88.00 179 ALA A CA 1
ATOM 1401 C C . ALA A 1 179 ? -10.990 -4.876 12.289 1.00 88.00 179 ALA A C 1
ATOM 1403 O O . ALA A 1 179 ? -10.096 -5.238 11.524 1.00 88.00 179 ALA A O 1
ATOM 1404 N N . GLN A 1 180 ? -12.079 -5.624 12.496 1.00 85.12 180 GLN A N 1
ATOM 1405 C CA . GLN A 1 180 ? -12.336 -6.863 11.756 1.00 85.12 180 GLN A CA 1
ATOM 1406 C C . GLN A 1 180 ? -12.651 -6.580 10.284 1.00 85.12 180 GLN A C 1
ATOM 1408 O O . GLN A 1 180 ? -12.116 -7.269 9.414 1.00 85.12 180 GLN A O 1
ATOM 1413 N N . SER A 1 181 ? -13.409 -5.515 9.998 1.00 84.94 181 SER A N 1
ATOM 1414 C CA . SER A 1 181 ? -13.738 -5.106 8.623 1.00 84.94 181 SER A CA 1
ATOM 1415 C C . SER A 1 181 ? -12.511 -4.721 7.784 1.00 84.94 181 SER A C 1
ATOM 1417 O O . SER A 1 181 ? -12.535 -4.760 6.551 1.00 84.94 181 SER A O 1
ATOM 1419 N N . ASP A 1 182 ? -11.384 -4.396 8.428 1.00 82.81 182 ASP A N 1
ATOM 1420 C CA . ASP A 1 182 ? -10.121 -4.174 7.730 1.00 82.81 182 ASP A CA 1
ATOM 1421 C C . ASP A 1 182 ? -9.677 -5.411 6.936 1.00 82.81 182 ASP A C 1
ATOM 1423 O O . ASP A 1 182 ? -9.058 -5.260 5.879 1.00 82.81 182 ASP A O 1
ATOM 1427 N N . ASN A 1 183 ? -9.997 -6.623 7.402 1.00 77.19 183 ASN A N 1
ATOM 1428 C CA . ASN A 1 183 ? -9.680 -7.869 6.702 1.00 77.19 183 ASN A CA 1
ATOM 1429 C C . ASN A 1 183 ? -10.536 -8.084 5.448 1.00 77.19 183 ASN A C 1
ATOM 1431 O O . ASN A 1 183 ? -10.030 -8.669 4.492 1.00 77.19 183 ASN A O 1
ATOM 1435 N N . ASP A 1 184 ? -11.746 -7.527 5.391 1.00 78.25 184 ASP A N 1
ATOM 1436 C CA . ASP A 1 184 ? -12.692 -7.746 4.288 1.00 78.25 184 ASP A CA 1
ATOM 1437 C C . ASP A 1 184 ? -12.245 -7.103 2.970 1.00 78.25 184 ASP A C 1
ATOM 1439 O O . ASP A 1 184 ? -12.614 -7.555 1.883 1.00 78.25 184 ASP A O 1
ATOM 1443 N N . VAL A 1 185 ? -11.419 -6.052 3.038 1.00 76.69 185 VAL A N 1
ATOM 1444 C CA . VAL A 1 185 ? -10.902 -5.385 1.838 1.00 76.69 185 VAL A CA 1
ATOM 1445 C C . VAL A 1 185 ? -9.927 -6.311 1.115 1.00 76.69 185 VAL A C 1
ATOM 1447 O O . VAL A 1 185 ? -8.807 -6.506 1.575 1.00 76.69 185 VAL A O 1
ATOM 1450 N N . GLN A 1 186 ? -10.335 -6.867 -0.022 1.00 75.94 186 GLN A N 1
ATOM 1451 C CA . GLN A 1 186 ? -9.470 -7.710 -0.846 1.00 75.94 186 GLN A CA 1
ATOM 1452 C C . GLN A 1 186 ? -8.315 -6.876 -1.418 1.00 75.94 186 GLN A C 1
ATOM 1454 O O . GLN A 1 186 ? -8.536 -5.883 -2.113 1.00 75.94 186 GLN A O 1
ATOM 1459 N N . THR A 1 187 ? -7.084 -7.272 -1.108 1.00 79.94 187 THR A N 1
ATOM 1460 C CA . THR A 1 187 ? -5.851 -6.672 -1.628 1.00 79.94 187 THR A CA 1
ATOM 1461 C C . THR A 1 187 ? -4.914 -7.766 -2.108 1.00 79.94 187 THR A C 1
ATOM 1463 O O . THR A 1 187 ? -4.980 -8.910 -1.662 1.00 79.94 187 THR A O 1
ATOM 1466 N N . ASP A 1 188 ? -4.033 -7.412 -3.031 1.00 79.38 188 ASP A N 1
ATOM 1467 C CA . ASP A 1 188 ? -3.045 -8.317 -3.592 1.00 79.38 188 ASP A CA 1
ATOM 1468 C C . ASP A 1 188 ? -1.757 -8.280 -2.757 1.00 79.38 188 ASP A C 1
ATOM 1470 O O . ASP A 1 188 ? -0.726 -7.709 -3.123 1.00 79.38 188 ASP A O 1
ATOM 1474 N N . ASP A 1 189 ? -1.847 -8.855 -1.557 1.00 76.00 189 ASP A N 1
ATOM 1475 C CA . ASP A 1 189 ? -0.806 -8.739 -0.531 1.00 76.00 189 ASP A CA 1
ATOM 1476 C C . ASP A 1 189 ? 0.527 -9.408 -0.917 1.00 76.00 189 ASP A C 1
ATOM 1478 O O . ASP A 1 189 ? 1.582 -9.067 -0.356 1.00 76.00 189 ASP A O 1
ATOM 1482 N N . TYR A 1 190 ? 0.477 -10.307 -1.906 1.00 76.69 190 TYR A N 1
ATOM 1483 C CA . TYR A 1 190 ? 1.589 -11.109 -2.413 1.00 76.69 190 TYR A CA 1
ATOM 1484 C C . TYR A 1 190 ? 2.232 -10.513 -3.673 1.00 76.69 190 TYR A C 1
ATOM 1486 O O . TYR A 1 190 ? 3.404 -10.786 -3.948 1.00 76.69 190 TYR A O 1
ATOM 1494 N N . TYR A 1 191 ? 1.521 -9.669 -4.423 1.00 87.88 191 TYR A N 1
ATOM 1495 C CA . TYR A 1 191 ? 2.007 -9.139 -5.693 1.00 87.88 191 TYR A CA 1
ATOM 1496 C C . TYR A 1 191 ? 2.642 -7.758 -5.528 1.00 87.88 191 TYR A C 1
ATOM 1498 O O . TYR A 1 191 ? 2.017 -6.709 -5.692 1.00 87.88 191 TYR A O 1
ATOM 1506 N N . ARG A 1 192 ? 3.930 -7.762 -5.170 1.00 92.19 192 ARG A N 1
ATOM 1507 C CA . ARG A 1 192 ? 4.748 -6.556 -4.950 1.00 92.19 192 ARG A CA 1
ATOM 1508 C C . ARG A 1 192 ? 5.799 -6.381 -6.048 1.00 92.19 192 ARG A C 1
ATOM 1510 O O . ARG A 1 192 ? 5.861 -7.180 -6.979 1.00 92.19 192 ARG A O 1
ATOM 1517 N N . ILE A 1 193 ? 6.649 -5.353 -5.945 1.00 94.81 193 ILE A N 1
ATOM 1518 C CA . ILE A 1 193 ? 7.626 -4.992 -6.994 1.00 94.81 193 ILE A CA 1
ATOM 1519 C C . 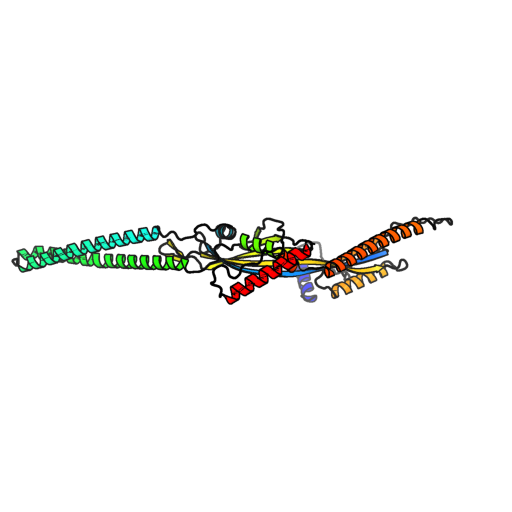ILE A 1 193 ? 8.444 -6.203 -7.491 1.00 94.81 193 ILE A C 1
ATOM 1521 O O . ILE A 1 193 ? 8.507 -6.393 -8.706 1.00 94.81 193 ILE A O 1
ATOM 1525 N N . PRO A 1 194 ? 9.014 -7.066 -6.623 1.00 94.06 194 PRO A N 1
ATOM 1526 C CA . PRO A 1 194 ? 9.777 -8.223 -7.088 1.00 94.06 194 PRO A CA 1
ATOM 1527 C C . PRO A 1 194 ? 8.955 -9.227 -7.906 1.00 94.06 194 PRO A C 1
ATOM 1529 O O . PRO A 1 194 ? 9.468 -9.750 -8.892 1.00 94.06 194 PRO A O 1
ATOM 1532 N N . ALA A 1 195 ? 7.695 -9.476 -7.529 1.00 92.62 195 ALA A N 1
ATOM 1533 C CA . ALA A 1 195 ? 6.807 -10.388 -8.250 1.00 92.62 195 ALA A CA 1
ATOM 1534 C C . ALA A 1 195 ? 6.454 -9.823 -9.633 1.00 92.62 195 ALA A C 1
ATOM 1536 O O . ALA A 1 195 ? 6.669 -10.489 -10.640 1.00 92.62 195 ALA A O 1
ATOM 1537 N N . ILE A 1 196 ? 6.068 -8.543 -9.693 1.00 93.50 196 ILE A N 1
ATOM 1538 C CA . ILE A 1 196 ? 5.792 -7.830 -10.952 1.00 93.50 196 ILE A CA 1
ATOM 1539 C C . ILE A 1 196 ? 6.998 -7.903 -11.897 1.00 93.50 196 ILE A C 1
ATOM 1541 O O . ILE A 1 196 ? 6.865 -8.136 -13.097 1.00 93.50 196 ILE A O 1
ATOM 1545 N N . MET A 1 197 ? 8.205 -7.703 -11.365 1.00 94.19 197 MET A N 1
ATOM 1546 C CA . MET A 1 197 ? 9.427 -7.755 -12.164 1.00 94.19 197 MET A CA 1
ATOM 1547 C C . MET A 1 197 ? 9.784 -9.165 -12.620 1.00 94.19 197 MET A C 1
ATOM 1549 O O . MET A 1 197 ? 10.366 -9.318 -13.695 1.00 94.19 197 MET A O 1
ATOM 1553 N N . GLN A 1 198 ? 9.481 -10.180 -11.813 1.00 93.12 198 GLN A N 1
ATOM 1554 C CA . GLN A 1 198 ? 9.674 -11.574 -12.187 1.00 93.12 198 GLN A CA 1
ATOM 1555 C C . GLN A 1 198 ? 8.716 -11.970 -13.319 1.00 93.12 198 GLN A C 1
ATOM 1557 O O . GLN A 1 198 ? 9.134 -12.647 -14.263 1.00 93.12 198 GLN A O 1
ATOM 1562 N N . ASP A 1 199 ? 7.487 -11.461 -13.292 1.00 92.50 199 ASP A N 1
ATOM 1563 C CA . ASP A 1 199 ? 6.508 -11.652 -14.361 1.00 92.50 199 ASP A CA 1
ATOM 1564 C C . ASP A 1 199 ? 6.928 -10.916 -15.633 1.00 92.50 199 ASP A C 1
ATOM 1566 O O . ASP A 1 199 ? 6.976 -11.521 -16.701 1.00 92.50 199 ASP A O 1
ATOM 1570 N N . CYS A 1 200 ? 7.363 -9.655 -15.528 1.00 91.56 200 CYS A N 1
ATOM 1571 C CA . CYS A 1 200 ? 7.927 -8.914 -16.664 1.00 91.56 200 CYS A CA 1
ATOM 1572 C C . CYS A 1 200 ? 9.144 -9.635 -17.264 1.00 91.56 200 CYS A C 1
ATOM 1574 O O . CYS A 1 200 ? 9.274 -9.741 -18.484 1.00 91.56 200 CYS A O 1
ATOM 1576 N N . LYS A 1 201 ? 10.032 -10.157 -16.409 1.00 92.75 201 LYS A N 1
ATOM 1577 C CA . LYS A 1 201 ? 11.196 -10.941 -16.827 1.00 92.75 201 LYS A CA 1
ATOM 1578 C C . LYS A 1 201 ? 10.788 -12.181 -17.612 1.00 92.75 201 LYS A C 1
ATOM 1580 O O . LYS A 1 201 ? 11.397 -12.452 -18.638 1.00 92.75 201 LYS A O 1
ATOM 1585 N N . THR A 1 202 ? 9.785 -12.909 -17.138 1.00 91.50 202 THR A N 1
ATOM 1586 C CA . THR A 1 202 ? 9.328 -14.155 -17.765 1.00 91.50 202 THR A CA 1
ATOM 1587 C C . THR A 1 202 ? 8.557 -13.881 -19.057 1.00 91.50 202 THR A C 1
ATOM 1589 O O . THR A 1 202 ? 8.781 -14.557 -20.053 1.00 91.50 202 THR A O 1
ATOM 1592 N N . ALA A 1 203 ? 7.703 -12.856 -19.074 1.00 89.56 203 ALA A N 1
ATOM 1593 C CA . ALA A 1 203 ? 6.887 -12.503 -20.233 1.00 89.56 203 ALA A CA 1
ATOM 1594 C C . ALA A 1 203 ? 7.714 -11.953 -21.409 1.00 89.56 203 ALA A C 1
ATOM 1596 O O . ALA A 1 203 ? 7.429 -12.270 -22.561 1.00 89.56 203 ALA A O 1
ATOM 1597 N N . TYR A 1 204 ? 8.744 -11.149 -21.126 1.00 86.94 204 TYR A N 1
ATOM 1598 C CA . TYR A 1 204 ? 9.536 -10.448 -22.147 1.00 86.94 204 TYR A CA 1
ATOM 1599 C C . TYR A 1 204 ? 10.993 -10.931 -22.243 1.00 86.94 204 TYR A C 1
ATOM 1601 O O . TYR A 1 204 ? 11.796 -10.311 -22.937 1.00 86.94 204 TYR A O 1
ATOM 1609 N N . ASN A 1 205 ? 11.358 -12.014 -21.545 1.00 89.12 205 ASN A N 1
ATOM 1610 C CA . ASN A 1 205 ? 12.728 -12.540 -21.459 1.00 89.12 205 ASN A CA 1
ATOM 1611 C C . ASN A 1 205 ? 13.779 -11.477 -21.080 1.00 89.12 205 ASN A C 1
ATOM 1613 O O . ASN A 1 205 ? 14.886 -11.446 -21.620 1.00 89.12 205 ASN A O 1
ATOM 1617 N N . ILE A 1 206 ? 13.438 -10.592 -20.138 1.00 90.88 206 ILE A N 1
ATOM 1618 C CA . ILE A 1 206 ? 14.305 -9.471 -19.749 1.00 90.88 206 ILE A CA 1
ATOM 1619 C C . ILE A 1 206 ? 15.480 -9.968 -18.904 1.00 90.88 206 ILE A C 1
ATOM 1621 O O . ILE A 1 206 ? 15.318 -10.655 -17.894 1.00 90.88 206 ILE A O 1
ATOM 1625 N N . THR A 1 207 ? 16.680 -9.524 -19.257 1.00 92.12 207 THR A N 1
ATOM 1626 C CA . THR A 1 207 ? 17.873 -9.639 -18.419 1.00 92.12 207 THR A CA 1
ATOM 1627 C C . THR A 1 207 ? 18.119 -8.309 -17.717 1.00 92.12 207 THR A C 1
ATOM 1629 O O . THR A 1 207 ? 18.488 -7.321 -18.347 1.00 92.12 207 THR A O 1
ATOM 1632 N N . TRP A 1 208 ? 17.886 -8.259 -16.404 1.00 93.44 208 TRP A N 1
ATOM 1633 C CA . TRP A 1 208 ? 18.142 -7.063 -15.597 1.00 93.44 208 TRP A CA 1
ATOM 1634 C C . TRP A 1 208 ? 19.649 -6.809 -15.459 1.00 93.44 208 TRP A C 1
ATOM 1636 O O . TRP A 1 208 ? 20.390 -7.726 -15.111 1.00 93.44 208 TRP A O 1
ATOM 1646 N N . GLN A 1 209 ? 20.093 -5.576 -15.708 1.00 89.06 209 GLN A N 1
ATOM 1647 C CA . GLN A 1 209 ? 21.521 -5.220 -15.747 1.00 89.06 209 GLN A CA 1
ATOM 1648 C C . GLN A 1 209 ? 22.081 -4.786 -14.389 1.00 89.06 209 GLN A C 1
ATOM 1650 O O . GLN A 1 209 ? 23.264 -4.961 -14.114 1.00 89.06 209 GLN A O 1
ATOM 1655 N N . ASP A 1 210 ? 21.234 -4.212 -13.539 1.00 88.12 210 ASP A N 1
ATOM 1656 C CA . ASP A 1 210 ? 21.592 -3.696 -12.219 1.00 88.12 210 ASP A CA 1
ATOM 1657 C C . ASP A 1 210 ? 20.589 -4.178 -11.162 1.00 88.12 210 ASP A C 1
ATOM 1659 O O . ASP A 1 210 ? 19.680 -4.943 -11.475 1.00 88.12 210 ASP A O 1
ATOM 1663 N N . ASN A 1 211 ? 20.740 -3.759 -9.903 1.00 86.94 211 ASN A N 1
ATOM 1664 C CA . ASN A 1 211 ? 19.776 -4.034 -8.825 1.00 86.94 211 ASN A CA 1
ATOM 1665 C C . ASN A 1 211 ? 18.646 -2.989 -8.741 1.00 86.94 211 ASN A C 1
ATOM 1667 O O . ASN A 1 211 ? 17.825 -3.042 -7.822 1.00 86.94 211 ASN A O 1
ATOM 1671 N N . GLY A 1 212 ? 18.590 -2.050 -9.688 1.00 92.25 212 GLY A N 1
ATOM 1672 C CA . GLY A 1 212 ? 17.722 -0.880 -9.656 1.00 92.25 212 GLY A CA 1
ATOM 1673 C C . GLY A 1 212 ? 18.074 0.117 -8.552 1.00 92.25 212 GLY A C 1
ATOM 1674 O O . GLY A 1 212 ? 18.967 -0.091 -7.731 1.00 92.25 212 GLY A O 1
ATOM 1675 N N . SER A 1 213 ? 17.360 1.236 -8.537 1.00 94.94 213 SER A N 1
ATOM 1676 C CA . SER A 1 213 ? 17.531 2.299 -7.548 1.00 94.94 213 SER A CA 1
ATOM 1677 C C . SER A 1 213 ? 16.213 3.009 -7.260 1.00 94.94 213 SER A C 1
ATOM 1679 O O . SER A 1 213 ? 15.282 2.998 -8.065 1.00 94.94 213 SER A O 1
ATOM 1681 N N . TRP A 1 214 ? 16.128 3.628 -6.085 1.00 96.06 214 TRP A N 1
ATOM 1682 C CA . TRP A 1 214 ? 14.987 4.451 -5.701 1.00 96.06 214 TRP A CA 1
ATOM 1683 C C . TRP A 1 214 ? 15.268 5.921 -5.998 1.00 96.06 214 TRP A C 1
ATOM 1685 O O . TRP A 1 214 ? 16.196 6.493 -5.432 1.00 96.06 214 TRP A O 1
ATOM 1695 N N . ASN A 1 215 ? 14.405 6.553 -6.788 1.00 94.31 215 ASN A N 1
ATOM 1696 C CA . ASN A 1 215 ? 14.312 8.003 -6.890 1.00 94.31 215 ASN A CA 1
ATOM 1697 C C . ASN A 1 215 ? 13.031 8.464 -6.181 1.00 94.31 215 ASN A C 1
ATOM 1699 O O . ASN A 1 215 ? 11.918 8.215 -6.645 1.00 94.31 215 ASN A O 1
ATOM 1703 N N . GLY A 1 216 ? 13.174 9.064 -4.996 1.00 94.69 216 GLY A N 1
ATOM 1704 C CA . GLY A 1 216 ? 12.029 9.353 -4.132 1.00 94.69 216 GLY A CA 1
ATOM 1705 C C . GLY A 1 216 ? 11.281 8.067 -3.766 1.00 94.69 216 GLY A C 1
ATOM 1706 O O . GLY A 1 216 ? 11.852 7.201 -3.102 1.00 94.69 216 GLY A O 1
ATOM 1707 N N . TYR A 1 217 ? 10.028 7.941 -4.208 1.00 96.06 217 TYR A N 1
ATOM 1708 C CA . TYR A 1 217 ? 9.176 6.751 -4.044 1.00 96.06 217 TYR A CA 1
ATOM 1709 C C . TYR A 1 217 ? 8.903 6.017 -5.363 1.00 96.06 217 TYR A C 1
ATOM 1711 O O . TYR A 1 217 ? 7.967 5.224 -5.448 1.00 96.06 217 TYR A O 1
ATOM 1719 N N . THR A 1 218 ? 9.734 6.265 -6.374 1.00 96.94 218 THR A N 1
ATOM 1720 C CA . THR A 1 218 ? 9.733 5.532 -7.637 1.00 96.94 218 THR A CA 1
ATOM 1721 C C . THR A 1 218 ? 10.973 4.653 -7.699 1.00 96.94 218 THR A C 1
ATOM 1723 O O . THR A 1 218 ? 12.101 5.143 -7.666 1.00 96.94 218 THR A O 1
ATOM 1726 N N . TYR A 1 219 ? 10.766 3.345 -7.762 1.00 97.19 219 TYR A N 1
ATOM 1727 C CA . TYR A 1 219 ? 11.812 2.375 -8.038 1.00 97.19 219 TYR A CA 1
ATOM 1728 C C . TYR A 1 219 ? 12.028 2.291 -9.545 1.00 97.19 219 TYR A C 1
ATOM 1730 O O . TYR A 1 219 ? 11.061 2.184 -10.296 1.00 97.19 219 TYR A O 1
ATOM 1738 N N . VAL A 1 220 ? 13.281 2.356 -9.985 1.00 96.31 220 VAL A N 1
ATOM 1739 C CA . VAL A 1 220 ? 13.659 2.293 -11.398 1.00 96.31 220 VAL A CA 1
ATOM 1740 C C . VAL A 1 220 ? 14.721 1.221 -11.581 1.00 96.31 220 VAL A C 1
ATOM 1742 O O . VAL A 1 220 ? 15.715 1.213 -10.854 1.00 96.31 220 VAL A O 1
ATOM 1745 N N . ARG A 1 221 ? 14.538 0.335 -12.562 1.00 95.50 221 ARG A N 1
ATOM 1746 C CA . ARG A 1 221 ? 15.515 -0.702 -12.914 1.00 95.50 221 ARG A CA 1
ATOM 1747 C C . ARG A 1 221 ? 15.647 -0.845 -14.419 1.00 95.50 221 ARG A C 1
ATOM 1749 O O . ARG A 1 221 ? 14.644 -0.789 -15.129 1.00 95.50 221 ARG A O 1
ATOM 1756 N N . LYS A 1 222 ? 16.875 -1.053 -14.895 1.00 93.62 222 LYS A N 1
ATOM 1757 C CA . LYS A 1 222 ? 17.157 -1.234 -16.320 1.00 93.62 222 LYS A CA 1
ATOM 1758 C C . LYS A 1 222 ? 17.454 -2.690 -16.666 1.00 93.62 222 LYS A C 1
ATOM 1760 O O . LYS A 1 222 ? 18.017 -3.443 -15.867 1.00 93.62 222 LYS A O 1
ATOM 1765 N N . GLY A 1 223 ? 17.061 -3.088 -17.867 1.00 91.88 223 GLY A N 1
ATOM 1766 C CA . GLY A 1 223 ? 17.289 -4.419 -18.412 1.00 91.88 223 GLY A CA 1
ATOM 1767 C C . GLY A 1 223 ? 17.413 -4.405 -19.930 1.00 91.88 223 GLY A C 1
ATOM 1768 O O . GLY A 1 223 ? 17.207 -3.379 -20.572 1.00 91.88 223 GLY A O 1
ATOM 1769 N N . THR A 1 224 ? 17.744 -5.553 -20.504 1.00 89.31 224 THR A N 1
ATOM 1770 C CA . THR A 1 224 ? 17.814 -5.770 -21.955 1.00 89.31 224 THR A CA 1
ATOM 1771 C C . THR A 1 224 ? 17.038 -7.012 -22.351 1.00 89.31 224 THR A C 1
ATOM 1773 O O . THR A 1 224 ? 16.822 -7.910 -21.536 1.00 89.31 224 THR A O 1
ATOM 1776 N N . ILE A 1 225 ? 16.629 -7.069 -23.614 1.00 84.12 225 ILE A N 1
ATOM 1777 C CA . ILE A 1 225 ? 16.000 -8.246 -24.216 1.00 84.12 225 ILE A CA 1
ATOM 1778 C C . ILE A 1 225 ? 17.017 -8.874 -25.181 1.00 84.12 225 ILE A C 1
ATOM 1780 O O . ILE A 1 225 ? 17.693 -8.138 -25.905 1.00 84.12 225 ILE A O 1
ATOM 1784 N N . PRO A 1 226 ? 17.167 -10.209 -25.210 1.00 78.38 226 PRO A N 1
ATOM 1785 C CA . PRO A 1 226 ? 18.023 -10.876 -26.183 1.00 78.38 226 PRO A CA 1
ATOM 1786 C C . PRO A 1 226 ? 17.647 -10.503 -27.623 1.00 78.38 226 PRO A C 1
ATOM 1788 O O . PRO A 1 226 ? 16.468 -10.471 -27.968 1.00 78.38 226 PRO A O 1
ATOM 1791 N N . ASN A 1 227 ? 18.654 -10.284 -28.471 1.00 68.50 227 ASN A N 1
ATOM 1792 C CA . ASN A 1 227 ? 18.508 -9.991 -29.905 1.00 68.50 227 ASN A CA 1
ATOM 1793 C C . ASN A 1 227 ? 17.831 -8.653 -30.252 1.00 68.50 227 ASN A C 1
ATOM 1795 O O . ASN A 1 227 ? 17.454 -8.457 -31.406 1.00 68.50 227 ASN A O 1
ATOM 1799 N N . ILE A 1 228 ? 17.699 -7.724 -29.296 1.00 70.69 228 ILE A N 1
ATOM 1800 C CA . ILE A 1 228 ? 17.218 -6.368 -29.571 1.00 70.69 228 ILE A CA 1
ATOM 1801 C C . ILE A 1 228 ? 18.159 -5.328 -28.951 1.00 70.69 228 ILE A C 1
ATOM 1803 O O . ILE A 1 228 ? 18.410 -5.342 -27.746 1.00 70.69 228 ILE A O 1
ATOM 1807 N N . ASN A 1 229 ? 18.648 -4.393 -29.772 1.00 70.00 229 ASN A N 1
ATOM 1808 C CA . ASN A 1 229 ? 19.447 -3.247 -29.328 1.00 70.00 229 ASN A CA 1
ATOM 1809 C C . ASN A 1 229 ? 18.535 -2.168 -28.723 1.00 70.00 229 ASN A C 1
ATOM 1811 O O . ASN A 1 229 ? 18.217 -1.158 -29.352 1.00 70.00 229 AS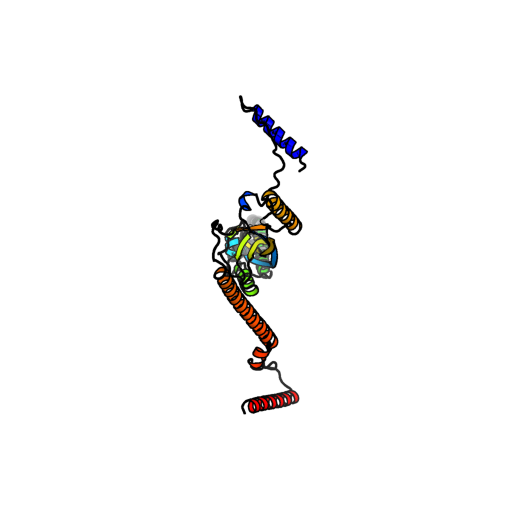N A O 1
ATOM 1815 N N . GLY A 1 230 ? 18.082 -2.410 -27.494 1.00 74.25 230 GLY A N 1
ATOM 1816 C CA . GLY A 1 230 ? 17.289 -1.453 -26.733 1.00 74.25 230 GLY A CA 1
ATOM 1817 C C . GLY A 1 230 ? 17.415 -1.634 -25.230 1.00 74.25 230 GLY A C 1
ATOM 1818 O O . GLY A 1 230 ? 17.675 -2.734 -24.735 1.00 74.25 230 GLY A O 1
ATOM 1819 N N . ILE A 1 231 ? 17.234 -0.533 -24.504 1.00 86.44 231 ILE A N 1
ATOM 1820 C CA . ILE A 1 231 ? 17.233 -0.525 -23.042 1.00 86.44 231 ILE A CA 1
ATOM 1821 C C . ILE A 1 231 ? 15.785 -0.548 -22.570 1.00 86.44 231 ILE A C 1
ATOM 1823 O O . ILE A 1 231 ? 14.993 0.346 -22.869 1.00 86.44 231 ILE A O 1
ATOM 1827 N N . ILE A 1 232 ? 15.457 -1.561 -21.777 1.00 90.19 232 ILE A N 1
ATOM 1828 C CA . ILE A 1 232 ? 14.198 -1.642 -21.056 1.00 90.19 232 ILE A CA 1
ATOM 1829 C C . ILE A 1 232 ? 14.347 -0.905 -19.735 1.00 90.19 232 ILE A C 1
ATOM 1831 O O . ILE A 1 232 ? 15.282 -1.153 -18.975 1.00 90.19 232 ILE A O 1
ATOM 1835 N N . THR A 1 233 ? 13.400 -0.028 -19.436 1.00 92.81 233 THR A N 1
ATOM 1836 C CA . THR A 1 233 ? 13.295 0.665 -18.159 1.00 92.81 233 THR A CA 1
ATOM 1837 C C . THR A 1 233 ? 11.995 0.256 -17.482 1.00 92.81 233 THR A C 1
ATOM 1839 O O . THR A 1 233 ? 10.907 0.523 -17.980 1.00 92.81 233 THR A O 1
ATOM 1842 N N . PHE A 1 234 ? 12.115 -0.384 -16.325 1.00 95.81 234 PHE A N 1
ATOM 1843 C CA . PHE A 1 234 ? 11.005 -0.640 -15.419 1.00 95.81 234 PHE A CA 1
ATOM 1844 C C . PHE A 1 234 ? 10.929 0.478 -14.388 1.00 95.81 234 PHE A C 1
ATOM 1846 O O . PHE A 1 234 ? 11.941 0.814 -13.766 1.00 95.81 234 PHE A O 1
ATOM 1853 N N . LYS A 1 235 ? 9.737 1.033 -14.185 1.00 96.75 235 LYS A N 1
ATOM 1854 C CA . LYS A 1 235 ? 9.451 2.035 -13.159 1.00 96.75 235 LYS A CA 1
ATOM 1855 C C . LYS A 1 235 ? 8.272 1.569 -12.320 1.00 96.75 235 LYS A C 1
ATOM 1857 O O . LYS A 1 235 ? 7.276 1.098 -12.848 1.00 96.75 235 LYS A O 1
ATOM 1862 N N . ALA A 1 236 ? 8.372 1.717 -11.005 1.00 97.38 236 ALA A N 1
ATOM 1863 C CA . ALA A 1 236 ? 7.305 1.398 -10.065 1.00 97.38 236 ALA A CA 1
ATOM 1864 C C . ALA A 1 236 ? 7.191 2.498 -9.009 1.00 97.38 236 ALA A C 1
ATOM 1866 O O . ALA A 1 236 ? 8.099 2.704 -8.209 1.00 97.38 236 ALA A O 1
ATOM 1867 N N . THR A 1 237 ? 6.071 3.213 -8.998 1.00 97.25 237 THR A N 1
ATOM 1868 C CA . THR A 1 237 ? 5.802 4.329 -8.085 1.00 97.25 237 THR A CA 1
ATOM 1869 C C . THR A 1 237 ? 4.881 3.899 -6.953 1.00 97.25 237 THR A C 1
ATOM 1871 O O . THR A 1 237 ? 3.795 3.370 -7.197 1.00 97.25 237 THR A O 1
ATOM 1874 N N . LEU A 1 238 ? 5.291 4.182 -5.715 1.00 96.38 238 LEU A N 1
ATOM 1875 C CA . LEU A 1 238 ? 4.502 3.931 -4.513 1.00 96.38 238 LEU A CA 1
ATOM 1876 C C . LEU A 1 238 ? 3.608 5.109 -4.148 1.00 96.38 238 LEU A C 1
ATOM 1878 O O . LEU A 1 238 ? 4.033 6.266 -4.155 1.00 96.38 238 LEU A O 1
ATOM 1882 N N . LYS A 1 239 ? 2.375 4.794 -3.749 1.00 96.00 239 LYS A N 1
ATOM 1883 C CA . LYS A 1 239 ? 1.403 5.739 -3.189 1.00 96.00 239 LYS A CA 1
ATOM 1884 C C . LYS A 1 239 ? 0.638 5.088 -2.039 1.00 96.00 239 LYS A C 1
ATOM 1886 O O . LYS A 1 239 ? 0.540 3.868 -1.961 1.00 96.00 239 LYS A O 1
ATOM 1891 N N . ILE A 1 240 ? 0.078 5.904 -1.149 1.00 95.31 240 ILE A N 1
ATOM 1892 C CA . ILE A 1 240 ? -0.876 5.436 -0.135 1.00 95.31 240 ILE A CA 1
ATOM 1893 C C . ILE A 1 240 ? -2.272 5.554 -0.744 1.00 95.31 240 ILE A C 1
ATOM 1895 O O . ILE A 1 240 ? -2.744 6.668 -0.959 1.00 95.31 240 ILE A O 1
ATOM 1899 N N . ALA A 1 241 ? -2.916 4.422 -1.023 1.00 93.50 241 ALA A N 1
ATOM 1900 C CA . ALA A 1 241 ? -4.297 4.381 -1.501 1.00 93.50 241 ALA A CA 1
ATOM 1901 C C . ALA A 1 241 ? -5.288 4.625 -0.356 1.00 93.50 241 ALA A C 1
ATOM 1903 O O . ALA A 1 241 ? -6.258 5.362 -0.516 1.00 93.50 241 ALA A O 1
ATOM 1904 N N . ARG A 1 242 ? -5.008 4.067 0.829 1.00 93.00 242 ARG A N 1
ATOM 1905 C CA . ARG A 1 242 ? -5.806 4.286 2.041 1.00 93.00 242 ARG A CA 1
ATOM 1906 C C . ARG A 1 242 ? -4.895 4.466 3.245 1.00 93.00 242 ARG A C 1
ATOM 1908 O O . ARG A 1 242 ? -4.029 3.631 3.506 1.00 93.00 242 ARG A O 1
ATOM 1915 N N . LYS A 1 243 ? -5.095 5.552 3.989 1.00 93.94 243 LYS A N 1
ATOM 1916 C CA . LYS A 1 243 ? -4.363 5.808 5.235 1.00 93.94 243 LYS A CA 1
ATOM 1917 C C . LYS A 1 243 ? -4.812 4.831 6.333 1.00 93.94 243 LYS A C 1
ATOM 1919 O O . LYS A 1 243 ? -5.967 4.404 6.314 1.00 93.94 243 LYS A O 1
ATOM 1924 N N . PRO A 1 244 ? -3.929 4.484 7.283 1.00 92.62 244 PRO A N 1
ATOM 1925 C CA . PRO A 1 244 ? -4.332 3.724 8.457 1.00 92.62 244 PRO A CA 1
ATOM 1926 C C . PRO A 1 244 ? -5.294 4.547 9.326 1.00 92.62 244 PRO A C 1
ATOM 1928 O O . PRO A 1 244 ? -5.189 5.775 9.389 1.00 92.62 244 PRO A O 1
ATOM 1931 N N . LYS A 1 245 ? -6.210 3.861 10.012 1.00 92.31 245 LYS A N 1
ATOM 1932 C CA . LYS A 1 245 ? -7.142 4.445 10.987 1.00 92.31 245 LYS A CA 1
ATOM 1933 C C . LYS A 1 245 ? -6.713 4.035 12.391 1.00 92.31 245 LYS A C 1
ATOM 1935 O O . LYS A 1 245 ? -6.218 2.923 12.584 1.00 92.31 245 LYS A O 1
ATOM 1940 N N . TYR A 1 246 ? -6.901 4.936 13.349 1.00 90.31 246 TYR A N 1
ATOM 1941 C CA . TYR A 1 246 ? -6.541 4.731 14.746 1.00 90.31 246 TYR A CA 1
ATOM 1942 C C . TYR A 1 246 ? -7.740 5.007 15.653 1.00 90.31 246 TYR A C 1
ATOM 1944 O O . TYR A 1 246 ? -8.484 5.955 15.411 1.00 90.31 246 TYR A O 1
ATOM 1952 N N . PHE A 1 247 ? -7.876 4.214 16.710 1.00 91.44 247 PHE A N 1
ATOM 1953 C CA . PHE A 1 247 ? -8.809 4.423 17.810 1.00 91.44 247 PHE A CA 1
ATOM 1954 C C . PHE A 1 247 ? -8.007 4.480 19.110 1.00 91.44 247 PHE A C 1
ATOM 1956 O O . PHE A 1 247 ? -7.274 3.547 19.425 1.00 91.44 247 PHE A O 1
ATOM 1963 N N . LEU A 1 248 ? -8.078 5.608 19.823 1.00 88.56 248 LEU A N 1
ATOM 1964 C CA . LEU A 1 248 ? -7.333 5.844 21.072 1.00 88.56 248 LEU A CA 1
ATOM 1965 C C . LEU A 1 248 ? -5.820 5.535 20.974 1.00 88.56 248 LEU A C 1
ATOM 1967 O O . LEU A 1 248 ? -5.208 5.052 21.917 1.00 88.56 248 LEU A O 1
ATOM 1971 N N . GLY A 1 249 ? -5.210 5.825 19.819 1.00 84.81 249 GLY A N 1
ATOM 1972 C CA . GLY A 1 249 ? -3.787 5.565 19.549 1.00 84.81 249 GLY A CA 1
ATOM 1973 C C . GLY A 1 249 ? -3.481 4.162 19.012 1.00 84.81 249 GLY A C 1
ATOM 1974 O O . GLY A 1 249 ? -2.400 3.950 18.463 1.00 84.81 249 GLY A O 1
ATOM 1975 N N . ILE A 1 250 ? -4.444 3.241 19.060 1.00 87.94 250 ILE A N 1
ATOM 1976 C CA . ILE A 1 250 ? -4.305 1.867 18.572 1.00 87.94 250 ILE A CA 1
ATOM 1977 C C . ILE A 1 250 ? 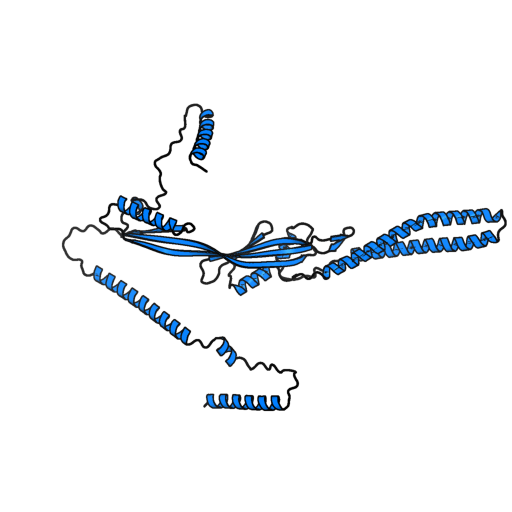-4.722 1.807 17.105 1.00 87.94 250 ILE A C 1
ATOM 1979 O O . ILE A 1 250 ? -5.752 2.354 16.712 1.00 87.94 250 ILE A O 1
ATOM 1983 N N . LYS A 1 251 ? -3.911 1.165 16.261 1.00 89.38 251 LYS A N 1
ATOM 1984 C CA . LYS A 1 251 ? -4.203 1.042 14.828 1.00 89.38 251 LYS A CA 1
ATOM 1985 C C . LYS A 1 251 ? -5.318 0.018 14.606 1.00 89.38 251 LYS A C 1
ATOM 1987 O O . LYS A 1 251 ? -5.121 -1.156 14.890 1.00 89.38 251 LYS A O 1
ATOM 1992 N N . ILE A 1 252 ? -6.435 0.466 14.036 1.00 90.31 252 ILE A N 1
ATOM 1993 C CA . ILE A 1 252 ? -7.596 -0.376 13.706 1.00 90.31 252 ILE A CA 1
ATOM 1994 C C . ILE A 1 252 ? -7.721 -0.664 12.210 1.00 90.31 252 ILE A C 1
ATOM 1996 O O . ILE A 1 252 ? -8.305 -1.668 11.841 1.00 90.31 252 ILE A O 1
ATOM 2000 N N . HIS A 1 253 ? -7.153 0.173 11.335 1.00 90.81 253 HIS A N 1
ATOM 2001 C CA . HIS A 1 253 ? -7.051 -0.135 9.902 1.00 90.81 253 HIS A CA 1
ATOM 2002 C C . HIS A 1 253 ? -5.599 -0.106 9.456 1.00 90.81 253 HIS A C 1
ATOM 2004 O O . HIS A 1 253 ? -4.843 0.813 9.797 1.00 90.81 253 HIS A O 1
ATOM 2010 N N . ARG A 1 254 ? -5.223 -1.063 8.609 1.00 90.56 254 ARG A N 1
ATOM 2011 C CA . ARG A 1 254 ? -3.911 -1.076 7.960 1.00 90.56 254 ARG A CA 1
ATOM 2012 C C . ARG A 1 254 ? -3.865 -0.043 6.844 1.00 90.56 254 ARG A C 1
ATOM 2014 O O . ARG A 1 254 ? -4.878 0.284 6.213 1.00 90.56 254 ARG A O 1
ATOM 2021 N N . ALA A 1 255 ? -2.662 0.463 6.592 1.00 92.31 255 ALA A N 1
ATOM 2022 C CA . ALA A 1 255 ? -2.429 1.289 5.421 1.00 92.31 255 ALA A CA 1
ATOM 2023 C C . ALA A 1 255 ? -2.525 0.400 4.175 1.00 92.31 255 ALA A C 1
ATOM 2025 O O . ALA A 1 255 ? -1.943 -0.685 4.160 1.00 92.31 255 ALA A O 1
ATOM 2026 N N . ILE A 1 256 ? -3.218 0.868 3.139 1.00 92.88 256 ILE A N 1
ATOM 2027 C CA . ILE A 1 256 ? -3.196 0.226 1.823 1.00 92.88 256 ILE A CA 1
ATOM 2028 C C . ILE A 1 256 ? -2.235 1.020 0.955 1.00 92.88 256 ILE A C 1
ATOM 2030 O O . ILE A 1 256 ? -2.448 2.210 0.695 1.00 92.88 256 ILE A O 1
ATOM 2034 N N . LEU A 1 257 ? -1.162 0.361 0.538 1.00 94.56 257 LEU A N 1
ATOM 2035 C CA . LEU A 1 257 ? -0.207 0.901 -0.414 1.00 94.56 257 LEU A CA 1
ATOM 2036 C C . LEU A 1 257 ? -0.585 0.459 -1.820 1.00 94.56 257 LEU A C 1
ATOM 2038 O O . LEU A 1 257 ? -1.074 -0.645 -2.017 1.00 94.56 257 LEU A O 1
ATOM 2042 N N . GLN A 1 258 ? -0.339 1.332 -2.789 1.00 95.38 258 GLN A N 1
ATOM 2043 C CA . GLN A 1 258 ? -0.506 1.060 -4.206 1.00 95.38 258 GLN A CA 1
ATOM 2044 C C . GLN A 1 258 ? 0.841 1.184 -4.908 1.00 95.38 258 GLN A C 1
ATOM 2046 O O . GLN A 1 258 ? 1.526 2.201 -4.772 1.00 95.38 258 GLN A O 1
ATOM 2051 N N . ILE A 1 259 ? 1.184 0.177 -5.704 1.00 96.50 259 ILE A N 1
ATOM 2052 C CA . ILE A 1 259 ? 2.272 0.229 -6.678 1.00 96.50 259 ILE A CA 1
ATOM 2053 C C . ILE A 1 259 ? 1.637 0.495 -8.034 1.00 96.50 259 ILE A C 1
ATOM 2055 O O . ILE A 1 259 ? 0.761 -0.248 -8.463 1.00 96.50 259 ILE A O 1
ATOM 2059 N N . SER A 1 260 ? 2.065 1.558 -8.704 1.00 96.75 260 SER A N 1
ATOM 2060 C CA . SER A 1 260 ? 1.752 1.800 -10.118 1.00 96.75 260 SER A CA 1
ATOM 2061 C C . SER A 1 260 ? 3.034 1.617 -10.908 1.00 96.75 260 SER A C 1
ATOM 2063 O O . SER A 1 260 ? 4.015 2.294 -10.602 1.00 96.75 260 SER A O 1
ATOM 2065 N N . TRP A 1 261 ? 3.049 0.690 -11.856 1.00 96.25 261 TRP A N 1
ATOM 2066 C CA . TRP A 1 261 ? 4.251 0.335 -12.594 1.00 96.25 261 TRP A CA 1
ATOM 2067 C C . TRP A 1 261 ? 4.067 0.494 -14.097 1.00 96.25 261 TRP A C 1
ATOM 2069 O O . TRP A 1 261 ? 2.963 0.339 -14.619 1.00 96.25 261 TRP A O 1
ATOM 2079 N N . ASP A 1 262 ? 5.173 0.785 -14.767 1.00 94.81 262 ASP A N 1
ATOM 2080 C CA . ASP A 1 262 ? 5.296 0.868 -16.211 1.00 94.81 262 ASP A CA 1
ATOM 2081 C C . ASP A 1 262 ? 6.626 0.255 -16.660 1.00 94.81 262 ASP A C 1
ATOM 2083 O O . ASP A 1 262 ? 7.651 0.328 -15.979 1.00 94.81 262 ASP A O 1
ATOM 2087 N N . LEU A 1 263 ? 6.583 -0.410 -17.807 1.00 92.19 263 LEU A N 1
ATOM 2088 C CA . LEU A 1 263 ? 7.719 -1.018 -18.472 1.00 92.19 263 LEU A CA 1
ATOM 2089 C C . LEU A 1 263 ? 7.835 -0.376 -19.848 1.00 92.19 263 LEU A C 1
ATOM 2091 O O . LEU A 1 263 ? 6.985 -0.591 -20.714 1.00 92.19 263 LEU A O 1
ATOM 2095 N N . THR A 1 264 ? 8.881 0.413 -20.049 1.00 89.19 264 THR A N 1
ATOM 2096 C CA . THR A 1 264 ? 9.142 1.099 -21.313 1.00 89.19 264 THR A CA 1
ATOM 2097 C C . THR A 1 264 ? 10.400 0.554 -21.961 1.00 89.19 264 THR A C 1
ATOM 2099 O O . THR A 1 264 ? 11.340 0.152 -21.282 1.00 89.19 264 THR A O 1
ATOM 2102 N N . THR A 1 265 ? 10.436 0.567 -23.281 1.00 85.12 265 THR A N 1
ATOM 2103 C CA . THR A 1 265 ? 11.618 0.252 -24.076 1.00 85.12 265 THR A CA 1
ATOM 2104 C C . THR A 1 265 ? 12.058 1.485 -24.835 1.00 85.12 265 THR A C 1
ATOM 2106 O O . THR A 1 265 ? 11.210 2.251 -25.282 1.00 85.12 265 THR A O 1
ATOM 2109 N N . GLU A 1 266 ? 13.363 1.662 -24.983 1.00 80.31 266 GLU A N 1
ATOM 2110 C CA . GLU A 1 266 ? 13.974 2.604 -25.915 1.00 80.31 266 GLU A CA 1
ATOM 2111 C C . GLU A 1 266 ? 14.820 1.781 -26.888 1.00 80.31 266 GLU A C 1
ATOM 2113 O O . GLU A 1 266 ? 15.836 1.205 -26.487 1.00 80.31 266 GLU A O 1
ATOM 2118 N N . TYR A 1 267 ? 14.381 1.678 -28.144 1.00 69.88 267 TYR A N 1
ATOM 2119 C CA . TYR A 1 267 ? 15.151 1.029 -29.206 1.00 69.88 267 TYR A CA 1
ATOM 2120 C C . TYR A 1 267 ? 15.901 2.090 -29.988 1.00 69.88 267 TYR A C 1
ATOM 2122 O O . TYR A 1 267 ? 15.301 3.083 -30.385 1.00 69.88 267 TYR A O 1
ATOM 2130 N N . SER A 1 268 ? 17.194 1.881 -30.222 1.00 64.88 268 SER A N 1
ATOM 2131 C CA . SER A 1 268 ? 17.959 2.695 -31.163 1.00 64.88 268 SER A CA 1
ATOM 2132 C C . SER A 1 268 ? 18.195 1.876 -32.421 1.00 64.88 268 SER A C 1
ATOM 2134 O O . SER A 1 268 ? 18.995 0.939 -32.395 1.00 64.88 268 SER A O 1
ATOM 2136 N N . ASP A 1 269 ? 17.512 2.219 -33.505 1.00 65.25 269 ASP A N 1
ATOM 2137 C CA . ASP A 1 269 ? 17.770 1.613 -34.806 1.00 65.25 269 ASP A CA 1
ATOM 2138 C C . ASP A 1 269 ? 18.707 2.516 -35.604 1.00 65.25 269 ASP A C 1
ATOM 2140 O O . ASP A 1 269 ? 18.407 3.694 -35.799 1.00 65.25 269 ASP A O 1
ATOM 2144 N N . THR A 1 270 ? 19.861 1.978 -36.008 1.00 71.44 270 THR A N 1
ATOM 2145 C CA . THR A 1 270 ? 20.814 2.680 -36.874 1.00 71.44 270 THR A CA 1
ATOM 2146 C C . THR A 1 270 ? 20.829 2.003 -38.226 1.00 71.44 270 THR A C 1
ATOM 2148 O O . THR A 1 270 ? 21.263 0.858 -38.333 1.00 71.44 270 THR A O 1
ATOM 2151 N N . HIS A 1 271 ? 20.426 2.728 -39.261 1.00 75.06 271 HIS A N 1
ATOM 2152 C CA . HIS A 1 271 ? 20.543 2.262 -40.635 1.00 75.06 271 HIS A CA 1
ATOM 2153 C C . HIS A 1 271 ? 21.323 3.268 -41.477 1.00 75.06 271 HIS A C 1
ATOM 2155 O O . HIS A 1 271 ? 21.318 4.477 -41.223 1.00 75.06 271 HIS A O 1
ATOM 2161 N N . VAL A 1 272 ? 22.024 2.743 -42.479 1.00 81.12 272 VAL A N 1
ATOM 2162 C CA . VAL A 1 272 ? 22.709 3.557 -43.483 1.00 81.12 272 VAL A CA 1
ATOM 2163 C C . VAL A 1 272 ? 21.649 4.092 -44.436 1.00 81.12 272 VAL A C 1
ATOM 2165 O O . VAL A 1 272 ? 20.959 3.311 -45.088 1.00 81.12 272 VAL A O 1
ATOM 2168 N N . VAL A 1 273 ? 21.512 5.415 -44.495 1.00 83.56 273 VAL A N 1
ATOM 2169 C CA . VAL A 1 273 ? 20.531 6.081 -45.362 1.00 83.56 273 VAL A CA 1
ATOM 2170 C C . VAL A 1 273 ? 21.125 6.339 -46.740 1.00 83.56 273 VAL A C 1
ATOM 2172 O O . VAL A 1 273 ? 20.465 6.104 -47.747 1.00 83.56 273 VAL A O 1
ATOM 2175 N N . GLU A 1 274 ? 22.382 6.784 -46.801 1.00 82.38 274 GLU A N 1
ATOM 2176 C CA . GLU A 1 274 ? 23.033 7.113 -48.070 1.00 82.38 274 GLU A CA 1
ATOM 2177 C C . GLU A 1 274 ? 24.550 6.899 -47.982 1.00 82.38 274 GLU A C 1
ATOM 2179 O O . GLU A 1 274 ? 25.181 7.206 -46.968 1.00 82.38 274 GLU A O 1
ATOM 2184 N N . VAL A 1 275 ? 25.142 6.384 -49.063 1.00 84.69 275 VAL A N 1
ATOM 2185 C CA . VAL A 1 275 ? 26.595 6.339 -49.273 1.00 84.69 275 VAL A CA 1
ATOM 2186 C C . VAL A 1 275 ? 26.907 7.241 -50.459 1.00 84.69 275 VAL A C 1
ATOM 2188 O O . VAL A 1 275 ? 26.521 6.947 -51.588 1.00 84.69 275 VAL A O 1
ATOM 2191 N N . ILE A 1 276 ? 27.585 8.355 -50.201 1.00 83.69 276 ILE A N 1
ATOM 2192 C CA . ILE A 1 276 ? 27.954 9.344 -51.212 1.00 83.69 276 ILE A CA 1
ATOM 2193 C C . ILE A 1 276 ? 29.363 9.020 -51.699 1.00 83.69 276 ILE A C 1
ATOM 2195 O O . ILE A 1 276 ? 30.323 9.152 -50.940 1.00 83.69 276 ILE A O 1
ATOM 2199 N N . THR A 1 277 ? 29.501 8.635 -52.965 1.00 82.81 277 THR A N 1
ATOM 2200 C CA . THR A 1 277 ? 30.805 8.559 -53.636 1.00 82.81 277 THR A CA 1
ATOM 2201 C C . THR A 1 277 ? 31.194 9.951 -54.124 1.00 82.81 277 THR A C 1
ATOM 2203 O O . THR A 1 277 ? 30.462 10.575 -54.892 1.00 82.81 277 THR A O 1
ATOM 2206 N N . LEU A 1 278 ? 32.326 10.461 -53.646 1.00 81.50 278 LEU A N 1
ATOM 2207 C CA . LEU A 1 278 ? 32.841 11.778 -53.997 1.00 81.50 278 LEU A CA 1
ATOM 2208 C C . LEU A 1 278 ? 33.679 11.678 -55.270 1.00 81.50 278 LEU A C 1
ATOM 2210 O O . LEU A 1 278 ? 34.639 10.915 -55.323 1.00 81.50 278 LEU A O 1
ATOM 2214 N N . ASP A 1 279 ? 33.338 12.481 -56.276 1.00 78.62 279 ASP A N 1
ATOM 2215 C CA . ASP A 1 279 ? 34.135 12.596 -57.499 1.00 78.62 279 ASP A CA 1
ATOM 2216 C C . ASP A 1 279 ? 35.526 13.170 -57.167 1.00 78.62 279 ASP A C 1
ATOM 2218 O O . ASP A 1 279 ? 35.597 14.279 -56.623 1.00 78.62 279 ASP A O 1
ATOM 2222 N N . PRO A 1 280 ? 36.632 12.467 -57.466 1.00 72.38 280 PRO A N 1
ATOM 2223 C CA . PRO A 1 280 ? 37.983 12.967 -57.241 1.00 72.38 280 PRO A CA 1
ATOM 2224 C C . PRO A 1 280 ? 38.235 14.342 -57.870 1.00 72.38 280 PRO A C 1
ATOM 2226 O O . PRO A 1 280 ? 38.911 15.156 -57.238 1.00 72.38 280 PRO A O 1
ATOM 2229 N N . ASP A 1 281 ? 37.619 14.626 -59.021 1.00 74.69 281 ASP A N 1
ATOM 2230 C CA . ASP A 1 281 ? 37.839 15.839 -59.816 1.00 74.69 281 ASP A CA 1
ATOM 2231 C C . ASP A 1 281 ? 37.046 17.061 -59.307 1.00 74.69 281 ASP A C 1
ATOM 2233 O O . ASP A 1 281 ? 37.308 18.194 -59.719 1.00 74.69 281 ASP A O 1
ATOM 2237 N N . MET A 1 282 ? 36.102 16.869 -58.374 1.00 77.81 282 MET A N 1
ATOM 2238 C CA . MET A 1 282 ? 35.377 17.970 -57.725 1.00 77.81 282 MET A CA 1
ATOM 2239 C C . MET A 1 282 ? 36.235 18.693 -56.681 1.00 77.81 282 MET A C 1
ATOM 2241 O O . MET A 1 282 ? 36.981 18.075 -55.913 1.00 77.81 282 MET A O 1
ATOM 2245 N N . SER A 1 283 ? 36.052 20.012 -56.572 1.00 79.56 283 SER A N 1
ATOM 2246 C CA . SER A 1 283 ? 36.727 20.805 -55.541 1.00 79.56 283 SER A CA 1
ATOM 2247 C C . SER A 1 283 ? 36.247 20.437 -54.129 1.00 79.56 283 SER A C 1
ATOM 2249 O O . SER A 1 283 ? 35.075 20.116 -53.914 1.00 79.56 283 SER A O 1
ATOM 2251 N N . ASP A 1 284 ? 37.129 20.538 -53.128 1.00 77.00 284 ASP A N 1
ATOM 2252 C CA . ASP A 1 284 ? 36.796 20.232 -51.723 1.00 77.00 284 ASP A CA 1
ATOM 2253 C C . ASP A 1 284 ? 35.604 21.058 -51.205 1.00 77.00 284 ASP A C 1
ATOM 2255 O O . ASP A 1 284 ? 34.793 20.580 -50.405 1.00 77.00 284 ASP A O 1
ATOM 2259 N N . LYS A 1 285 ? 35.445 22.285 -51.714 1.00 77.00 285 LYS A N 1
ATOM 2260 C CA . LYS A 1 285 ? 34.325 23.176 -51.399 1.00 77.00 285 LYS A CA 1
ATOM 2261 C C . LYS A 1 285 ? 32.996 22.658 -51.953 1.00 77.00 285 LYS A C 1
ATOM 2263 O O . LYS A 1 285 ? 31.972 22.724 -51.271 1.00 77.00 285 LYS A O 1
ATOM 2268 N N . GLU A 1 286 ? 32.999 22.129 -53.173 1.00 80.94 286 GLU A N 1
ATOM 2269 C CA . GLU A 1 286 ? 31.813 21.533 -53.798 1.00 80.94 286 GLU A CA 1
ATOM 2270 C C . GLU A 1 286 ? 31.439 20.209 -53.129 1.00 80.94 286 GLU A C 1
ATOM 2272 O O . GLU A 1 286 ? 30.266 20.004 -52.817 1.00 80.94 286 GLU A O 1
ATOM 2277 N N . LYS A 1 287 ? 32.431 19.375 -52.784 1.00 81.12 287 LYS A N 1
ATOM 2278 C CA . LYS A 1 287 ? 32.237 18.148 -51.988 1.00 81.12 287 LYS A CA 1
ATOM 2279 C C . LYS A 1 287 ? 31.617 18.454 -50.623 1.00 81.12 287 LYS A C 1
ATOM 2281 O O . LYS A 1 287 ? 30.652 17.811 -50.214 1.00 81.12 287 LYS A O 1
ATOM 2286 N N . THR A 1 288 ? 32.123 19.484 -49.941 1.00 81.75 288 THR A N 1
ATOM 2287 C CA . THR A 1 288 ? 31.604 19.945 -48.641 1.00 81.75 288 THR A CA 1
ATOM 2288 C C . THR A 1 288 ? 30.158 20.404 -48.743 1.00 81.75 288 THR A C 1
ATOM 2290 O O . THR A 1 288 ? 29.343 20.089 -47.873 1.00 81.75 288 THR A O 1
ATOM 2293 N N . LYS A 1 289 ? 29.826 21.144 -49.804 1.00 83.50 289 LYS A N 1
ATOM 2294 C CA . LYS A 1 289 ? 28.461 21.608 -50.038 1.00 83.50 289 LYS A CA 1
ATOM 2295 C C . LYS A 1 289 ? 27.518 20.434 -50.306 1.00 83.50 289 LYS A C 1
ATOM 2297 O O . LYS A 1 289 ? 26.498 20.342 -49.637 1.00 83.50 289 LYS A O 1
ATOM 2302 N N . LEU A 1 290 ? 27.895 19.516 -51.198 1.00 85.00 290 LEU A N 1
ATOM 2303 C CA . LEU A 1 290 ? 27.103 18.330 -51.536 1.00 85.00 290 LEU A CA 1
ATOM 2304 C C . LEU A 1 290 ? 26.758 17.501 -50.291 1.00 85.00 290 LEU A C 1
ATOM 2306 O O . LEU A 1 290 ? 25.595 17.188 -50.051 1.00 85.00 290 LEU A O 1
ATOM 2310 N N . VAL A 1 291 ? 27.762 17.188 -49.470 1.00 84.06 291 VAL A N 1
ATOM 2311 C CA . VAL A 1 291 ? 27.574 16.370 -48.265 1.00 84.06 291 VAL A CA 1
ATOM 2312 C C . VAL A 1 291 ? 26.726 17.102 -47.219 1.00 84.06 291 VAL A C 1
ATOM 2314 O O . VAL A 1 291 ? 25.833 16.497 -46.632 1.00 84.06 291 VAL A O 1
ATOM 2317 N N . ASN A 1 292 ? 26.949 18.400 -46.988 1.00 84.00 292 ASN A N 1
ATOM 2318 C CA . ASN A 1 292 ? 26.144 19.163 -46.026 1.00 84.00 292 ASN A CA 1
ATOM 2319 C C . ASN A 1 292 ? 24.693 19.368 -46.494 1.00 84.00 292 ASN A C 1
ATOM 2321 O O . ASN A 1 292 ? 23.787 19.299 -45.663 1.00 84.00 292 ASN A O 1
ATOM 2325 N N . ASP A 1 293 ? 24.462 19.585 -47.792 1.00 85.12 293 ASP A N 1
ATOM 2326 C CA . ASP A 1 293 ? 23.115 19.706 -48.362 1.00 85.12 293 ASP A CA 1
ATOM 2327 C C . ASP A 1 293 ? 22.343 18.389 -48.167 1.00 85.12 293 ASP A C 1
ATOM 2329 O O . ASP A 1 293 ? 21.211 18.404 -47.680 1.00 85.12 293 ASP A O 1
ATOM 2333 N N . ARG A 1 294 ? 22.994 17.241 -48.406 1.00 85.31 294 ARG A N 1
ATOM 2334 C CA . ARG A 1 294 ? 22.403 15.918 -48.147 1.00 85.31 294 ARG A CA 1
ATOM 2335 C C . ARG A 1 294 ? 22.107 15.653 -46.679 1.00 85.31 294 ARG A C 1
ATOM 2337 O O . ARG A 1 294 ? 21.013 15.210 -46.344 1.00 85.31 294 ARG A O 1
ATOM 2344 N N . ILE A 1 295 ? 23.031 15.985 -45.779 1.00 84.25 295 ILE A N 1
ATOM 2345 C CA . ILE A 1 295 ? 22.788 15.869 -44.333 1.00 84.25 295 ILE A CA 1
ATOM 2346 C C . ILE A 1 295 ? 21.589 16.731 -43.914 1.00 84.25 295 ILE A C 1
ATOM 2348 O O . ILE A 1 295 ? 20.784 16.306 -43.086 1.00 84.25 295 ILE A O 1
ATOM 2352 N N . ALA A 1 296 ? 21.440 17.927 -44.492 1.00 84.06 296 ALA A N 1
ATOM 2353 C CA . ALA A 1 296 ? 20.323 18.818 -44.199 1.00 84.06 296 ALA A CA 1
ATOM 2354 C C . ALA A 1 296 ? 18.978 18.305 -44.745 1.00 84.06 296 ALA A C 1
ATOM 2356 O O . ALA A 1 296 ? 17.943 18.551 -44.122 1.00 84.06 296 ALA A O 1
ATOM 2357 N N . GLU A 1 297 ? 18.971 17.608 -45.882 1.00 84.44 297 GLU A N 1
ATOM 2358 C CA . GLU A 1 297 ? 17.789 16.915 -46.413 1.00 84.44 297 GLU A CA 1
ATOM 2359 C C . GLU A 1 297 ? 17.381 15.754 -45.498 1.00 84.44 297 GLU A C 1
ATOM 2361 O O . GLU A 1 297 ? 16.254 15.738 -45.001 1.00 84.44 297 GLU A O 1
ATOM 2366 N N . ILE A 1 298 ? 18.326 14.876 -45.151 1.00 83.75 298 ILE A N 1
ATOM 2367 C CA . ILE A 1 298 ? 18.096 13.738 -44.247 1.00 83.75 298 ILE A CA 1
ATOM 2368 C C . ILE A 1 298 ? 17.622 14.219 -42.863 1.00 83.75 298 ILE A C 1
ATOM 2370 O O . ILE A 1 298 ? 16.730 13.625 -42.262 1.00 83.75 298 ILE A O 1
ATOM 2374 N N . ALA A 1 299 ? 18.136 15.349 -42.367 1.00 81.44 299 ALA A N 1
ATOM 2375 C CA . ALA A 1 299 ? 17.675 15.949 -41.111 1.00 81.44 299 ALA A CA 1
ATOM 2376 C C . ALA A 1 299 ? 16.217 16.421 -41.141 1.00 81.44 299 ALA A C 1
ATOM 2378 O O . ALA A 1 299 ? 15.557 16.433 -40.101 1.00 81.44 299 ALA A O 1
ATOM 2379 N N . LYS A 1 300 ? 15.701 16.820 -42.309 1.00 82.75 300 LYS A N 1
ATOM 2380 C CA . LYS A 1 300 ? 14.286 17.183 -42.466 1.00 82.75 300 LYS A CA 1
ATOM 2381 C C . LYS A 1 300 ? 13.395 15.949 -42.543 1.00 82.75 300 LYS A C 1
ATOM 2383 O O . LYS A 1 300 ? 12.275 15.999 -42.042 1.00 82.75 300 LYS A O 1
ATOM 2388 N N . GLU A 1 301 ? 13.885 14.872 -43.148 1.00 81.75 301 GLU A N 1
ATOM 2389 C CA . GLU A 1 301 ? 13.175 13.592 -43.235 1.00 81.75 301 GLU A CA 1
ATOM 2390 C C . GLU A 1 301 ? 13.101 12.886 -41.873 1.00 81.75 301 GLU A C 1
ATOM 2392 O O . GLU A 1 301 ? 12.056 12.340 -41.519 1.00 81.75 301 GLU A O 1
ATOM 2397 N N . TYR A 1 302 ? 14.161 12.988 -41.062 1.00 79.06 302 TYR A N 1
ATOM 2398 C CA . TYR A 1 302 ? 14.276 12.340 -39.751 1.00 79.06 302 TYR A CA 1
ATOM 2399 C C . TYR A 1 302 ? 14.495 13.349 -38.604 1.00 79.06 302 TYR A C 1
ATOM 2401 O O . TYR A 1 302 ? 15.537 13.338 -37.944 1.00 79.06 302 TYR A O 1
ATOM 2409 N N . PRO A 1 303 ? 13.505 14.206 -38.283 1.00 75.81 303 PRO A N 1
ATOM 2410 C CA . PRO A 1 303 ? 13.681 15.335 -37.360 1.00 75.81 303 PRO A CA 1
ATOM 2411 C C . PRO A 1 303 ? 13.937 14.940 -35.896 1.00 75.81 303 PRO A C 1
ATOM 2413 O O . PRO A 1 303 ? 14.354 15.777 -35.098 1.00 75.81 303 PRO A O 1
ATOM 2416 N N . LYS A 1 304 ? 13.651 13.687 -35.518 1.00 70.81 304 LYS A N 1
ATOM 2417 C CA . LYS A 1 304 ? 13.828 13.157 -34.153 1.00 70.81 304 LYS A CA 1
ATOM 2418 C C . LYS A 1 304 ? 15.011 12.192 -34.021 1.00 70.81 304 LYS A C 1
ATOM 2420 O O . LYS A 1 304 ? 15.226 11.658 -32.936 1.00 70.81 304 LYS A O 1
ATOM 2425 N N . CYS A 1 305 ? 15.758 11.959 -35.097 1.00 77.31 305 CYS A N 1
ATOM 2426 C CA . CYS A 1 305 ? 16.829 10.971 -35.137 1.00 77.31 305 CYS A CA 1
ATOM 2427 C C . CYS A 1 305 ? 18.204 11.647 -35.169 1.00 77.31 305 CYS A C 1
ATOM 2429 O O . CYS A 1 305 ? 18.358 12.782 -35.622 1.00 77.31 305 CYS A O 1
ATOM 2431 N N . LYS A 1 306 ? 19.226 10.952 -34.669 1.00 78.94 306 LYS A N 1
ATOM 2432 C CA . LYS A 1 306 ? 20.610 11.427 -34.682 1.00 78.94 306 LYS A CA 1
ATOM 2433 C C . LYS A 1 306 ? 21.286 10.995 -35.980 1.00 78.94 306 LYS A C 1
ATOM 2435 O O . LYS A 1 306 ? 21.330 9.809 -36.274 1.00 78.94 306 LYS A O 1
ATOM 2440 N N . ILE A 1 307 ? 21.860 11.942 -36.715 1.00 82.25 307 ILE A N 1
ATOM 2441 C CA . ILE A 1 307 ? 22.610 11.667 -37.948 1.00 82.25 307 ILE A CA 1
ATOM 2442 C C . ILE A 1 307 ? 24.094 11.524 -37.613 1.00 82.25 307 ILE A C 1
ATOM 2444 O O . ILE A 1 307 ? 24.657 12.355 -36.894 1.00 82.25 307 ILE A O 1
ATOM 2448 N N . THR A 1 308 ? 24.736 10.489 -38.141 1.00 80.19 308 THR A N 1
ATOM 2449 C CA . THR A 1 308 ? 26.181 10.266 -38.048 1.00 80.19 308 THR A CA 1
ATOM 2450 C C . THR A 1 308 ? 26.781 10.119 -39.441 1.00 80.19 308 THR A C 1
ATOM 2452 O O . THR A 1 308 ? 26.159 9.580 -40.351 1.00 80.19 308 THR A O 1
ATOM 2455 N N . THR A 1 309 ? 28.002 10.623 -39.617 1.00 82.69 309 THR A N 1
ATOM 2456 C CA . THR A 1 309 ? 28.720 10.573 -40.896 1.00 82.69 309 THR A CA 1
ATOM 2457 C C . THR A 1 309 ? 30.081 9.933 -40.708 1.00 82.69 309 THR A C 1
ATOM 2459 O O . THR A 1 309 ? 30.867 10.412 -39.886 1.00 82.69 309 THR A O 1
ATOM 2462 N N . GLU A 1 310 ? 30.373 8.911 -41.497 1.00 80.25 310 GLU A N 1
ATOM 2463 C CA . GLU A 1 310 ? 31.672 8.248 -41.543 1.00 80.25 310 GLU A CA 1
ATOM 2464 C C . GLU A 1 310 ? 32.375 8.572 -42.861 1.00 80.25 310 GLU A C 1
ATOM 2466 O O . GLU A 1 310 ? 31.754 8.596 -43.923 1.00 80.25 310 GLU A O 1
ATOM 2471 N N . TYR A 1 311 ? 33.676 8.844 -42.782 1.00 81.62 311 TYR A N 1
ATOM 2472 C CA . TYR A 1 311 ? 34.496 9.267 -43.915 1.00 81.62 311 TYR A CA 1
ATOM 2473 C C . TYR A 1 311 ? 35.520 8.177 -44.219 1.00 81.62 311 TYR A C 1
ATOM 2475 O O . TYR A 1 311 ? 36.425 7.946 -43.415 1.00 81.62 311 TYR A O 1
ATOM 2483 N N . ALA A 1 312 ? 35.392 7.510 -45.365 1.00 77.56 312 ALA A N 1
ATOM 2484 C CA . ALA A 1 312 ? 36.375 6.526 -45.800 1.00 77.56 312 ALA A CA 1
ATOM 2485 C C . ALA A 1 312 ? 37.478 7.215 -46.611 1.00 77.56 312 ALA A C 1
ATOM 2487 O O . ALA A 1 312 ? 37.208 7.892 -47.609 1.00 77.56 312 ALA A O 1
ATOM 2488 N N . ARG A 1 313 ? 38.724 7.042 -46.160 1.00 75.50 313 ARG A N 1
ATOM 2489 C CA . ARG A 1 313 ? 39.933 7.570 -46.799 1.00 75.50 313 ARG A CA 1
ATOM 2490 C C . ARG A 1 313 ? 40.737 6.433 -47.402 1.00 75.50 313 ARG A C 1
ATOM 2492 O O . ARG A 1 313 ? 40.904 5.395 -46.762 1.00 75.50 313 ARG A O 1
ATOM 2499 N N . THR A 1 314 ? 41.300 6.670 -48.574 1.00 57.12 314 THR A N 1
ATOM 2500 C CA . THR A 1 314 ? 42.230 5.738 -49.216 1.00 57.12 314 THR A CA 1
ATOM 2501 C C . THR A 1 314 ? 43.645 6.077 -48.745 1.00 57.12 314 THR A C 1
ATOM 2503 O O . THR A 1 314 ? 44.004 7.251 -48.627 1.00 57.12 314 THR A O 1
ATOM 2506 N N . ALA A 1 315 ? 44.449 5.064 -48.404 1.00 49.16 315 ALA A N 1
ATOM 2507 C CA . ALA A 1 315 ? 45.864 5.275 -48.094 1.00 49.16 315 ALA A CA 1
ATOM 2508 C C . ALA A 1 315 ? 46.552 5.945 -49.301 1.00 49.16 315 ALA A C 1
ATOM 2510 O O . ALA A 1 315 ? 46.195 5.621 -50.437 1.00 49.16 315 ALA A O 1
ATOM 2511 N N . PRO A 1 316 ? 47.489 6.888 -49.091 1.00 44.12 316 PRO A N 1
ATOM 2512 C CA . PRO A 1 316 ? 48.073 7.649 -50.189 1.00 44.12 316 PRO A CA 1
ATOM 2513 C C . PRO A 1 316 ? 48.714 6.705 -51.210 1.00 44.12 316 PRO A C 1
ATOM 2515 O O . PRO A 1 316 ? 49.557 5.881 -50.858 1.00 44.12 316 PRO A O 1
ATOM 2518 N N . GLN A 1 317 ? 48.306 6.831 -52.474 1.00 44.19 317 GLN A N 1
ATOM 2519 C CA . GLN A 1 317 ? 49.045 6.257 -53.592 1.00 44.19 317 GLN A CA 1
ATOM 2520 C C . GLN A 1 317 ? 50.415 6.941 -53.632 1.00 44.19 317 GLN A C 1
ATOM 2522 O O . GLN A 1 317 ? 50.493 8.165 -53.727 1.00 44.19 317 GLN A O 1
ATOM 2527 N N . GLU A 1 318 ? 51.496 6.168 -53.538 1.00 35.19 318 GLU A N 1
ATOM 2528 C CA . GLU A 1 318 ? 52.819 6.687 -53.870 1.00 35.19 318 GLU A CA 1
ATOM 2529 C C . GLU A 1 318 ? 52.824 7.085 -55.350 1.00 35.19 318 GLU A C 1
ATOM 2531 O O . GLU A 1 318 ? 52.643 6.242 -56.233 1.00 35.19 318 GLU A O 1
ATOM 2536 N N . ASP A 1 319 ? 53.034 8.379 -55.608 1.00 39.12 319 ASP A N 1
ATOM 2537 C CA . ASP A 1 319 ? 53.312 8.937 -56.931 1.00 39.12 319 ASP A CA 1
ATOM 2538 C C . ASP A 1 319 ? 54.591 8.302 -57.493 1.00 39.12 319 ASP A C 1
ATOM 2540 O O . ASP A 1 319 ? 55.698 8.831 -57.381 1.00 39.12 319 ASP A O 1
ATOM 2544 N N . THR A 1 320 ? 54.457 7.147 -58.133 1.00 34.22 320 THR A N 1
ATOM 2545 C CA . THR A 1 320 ? 55.531 6.564 -58.931 1.00 34.22 320 THR A CA 1
ATOM 2546 C C . THR A 1 320 ? 55.310 6.953 -60.383 1.00 34.22 320 THR A C 1
ATOM 2548 O O . THR A 1 320 ? 54.691 6.256 -61.183 1.00 34.22 320 THR A O 1
ATOM 2551 N N . LYS A 1 321 ? 55.869 8.114 -60.743 1.00 43.75 321 LYS A N 1
ATOM 2552 C CA . LYS A 1 321 ? 56.232 8.419 -62.130 1.00 43.75 321 LYS A CA 1
ATOM 2553 C C . LYS A 1 321 ? 57.301 7.427 -62.588 1.00 43.75 321 LYS A C 1
ATOM 2555 O O . LYS A 1 321 ? 58.480 7.759 -62.608 1.00 43.75 321 LYS A O 1
ATOM 2560 N N . THR A 1 322 ? 56.886 6.234 -62.988 1.00 37.81 322 THR A N 1
ATOM 2561 C CA . THR A 1 322 ? 57.719 5.313 -63.761 1.00 37.81 322 THR A CA 1
ATOM 2562 C C . THR A 1 322 ? 56.821 4.405 -64.582 1.00 37.81 322 THR A C 1
ATOM 2564 O O . THR A 1 322 ? 56.107 3.553 -64.065 1.00 37.81 322 THR A O 1
ATOM 2567 N N . ASN A 1 323 ? 56.869 4.638 -65.889 1.00 47.12 323 ASN A N 1
ATOM 2568 C CA . ASN A 1 323 ? 56.399 3.741 -66.926 1.00 47.12 323 ASN A CA 1
ATOM 2569 C C . ASN A 1 323 ? 57.184 2.427 -66.824 1.00 47.12 323 ASN A C 1
ATOM 2571 O O . ASN A 1 323 ? 58.306 2.375 -67.313 1.00 47.12 323 ASN A O 1
ATOM 2575 N N . ASP A 1 324 ? 56.650 1.449 -66.090 1.00 44.19 324 ASP A N 1
ATOM 2576 C CA . ASP A 1 324 ? 56.597 0.034 -66.477 1.00 44.19 324 ASP A CA 1
ATOM 2577 C C . ASP A 1 324 ? 56.045 -0.839 -65.330 1.00 44.19 324 ASP A C 1
ATOM 2579 O O . ASP A 1 324 ? 56.541 -0.839 -64.207 1.00 44.19 324 ASP A O 1
ATOM 2583 N N . MET A 1 325 ? 55.043 -1.654 -65.679 1.00 47.72 325 MET A N 1
ATOM 2584 C CA . MET A 1 325 ? 54.745 -2.962 -65.078 1.00 47.72 325 MET A CA 1
ATOM 2585 C C . MET A 1 325 ? 54.163 -3.030 -63.649 1.00 47.72 325 MET A C 1
ATOM 2587 O O . MET A 1 325 ? 54.799 -3.571 -62.758 1.00 47.72 325 MET A O 1
ATOM 2591 N N . TYR A 1 326 ? 52.877 -2.685 -63.472 1.00 43.66 326 TYR A N 1
ATOM 2592 C CA . TYR A 1 326 ? 52.020 -3.276 -62.419 1.00 43.66 326 TYR A CA 1
ATOM 2593 C C . TYR A 1 326 ? 50.547 -3.376 -62.862 1.00 43.66 326 TYR A C 1
ATOM 2595 O O . TYR A 1 326 ? 49.732 -2.514 -62.561 1.00 43.66 326 TYR A O 1
ATOM 2603 N N . HIS A 1 327 ? 50.179 -4.456 -63.561 1.00 51.41 327 HIS A N 1
ATOM 2604 C CA . HIS A 1 327 ? 48.783 -4.729 -63.958 1.00 51.41 327 HIS A CA 1
ATOM 2605 C C . HIS A 1 327 ? 48.329 -6.184 -63.728 1.00 51.41 327 HIS A C 1
ATOM 2607 O O . HIS A 1 327 ? 47.437 -6.664 -64.418 1.00 51.41 327 HIS A O 1
ATOM 2613 N N . LEU A 1 328 ? 48.910 -6.907 -62.758 1.00 47.78 328 LEU A N 1
ATOM 2614 C CA . LEU A 1 328 ? 48.494 -8.297 -62.477 1.00 47.78 328 LEU A CA 1
ATOM 2615 C C . LEU A 1 328 ? 48.258 -8.635 -60.993 1.00 47.78 328 LEU A C 1
ATOM 2617 O O . LEU A 1 328 ? 47.462 -9.526 -60.713 1.00 47.78 328 LEU A O 1
ATOM 2621 N N . LEU A 1 329 ? 48.848 -7.911 -60.033 1.00 50.16 329 LEU A N 1
ATOM 2622 C CA . LEU A 1 329 ? 48.584 -8.146 -58.601 1.00 50.16 329 LEU A CA 1
ATOM 2623 C C . LEU A 1 329 ? 47.260 -7.525 -58.132 1.00 50.16 329 LEU A C 1
ATOM 2625 O O . LEU A 1 329 ? 46.493 -8.171 -57.425 1.00 50.16 329 LEU A O 1
ATOM 2629 N N . TRP A 1 330 ? 46.933 -6.319 -58.601 1.00 44.03 330 TRP A N 1
ATOM 2630 C CA . TRP A 1 330 ? 45.714 -5.613 -58.181 1.00 44.03 330 TRP A CA 1
ATOM 2631 C C . TRP A 1 330 ? 44.425 -6.251 -58.728 1.00 44.03 330 TRP A C 1
ATOM 2633 O O . TRP A 1 330 ? 43.356 -6.149 -58.129 1.00 44.03 330 TRP A O 1
ATOM 2643 N N . SER A 1 331 ? 44.535 -6.952 -59.859 1.00 50.12 331 SER A N 1
ATOM 2644 C CA . SER A 1 331 ? 43.461 -7.761 -60.438 1.00 50.12 331 SER A CA 1
ATOM 2645 C C . SER A 1 331 ? 43.262 -9.074 -59.680 1.00 50.12 331 SER A C 1
ATOM 2647 O O . SER A 1 331 ? 42.127 -9.524 -59.571 1.00 50.12 331 SER A O 1
ATOM 2649 N N . SER A 1 332 ? 44.339 -9.667 -59.147 1.00 53.12 332 SER A N 1
ATOM 2650 C CA . SER A 1 332 ? 44.301 -10.931 -58.400 1.00 53.12 332 SER A CA 1
ATOM 2651 C C . SER A 1 332 ? 43.638 -10.760 -57.034 1.00 53.12 332 SER A C 1
ATOM 2653 O O . SER A 1 332 ? 42.720 -11.510 -56.715 1.00 53.12 332 SER A O 1
ATOM 2655 N N . ASP A 1 333 ? 44.018 -9.724 -56.281 1.00 55.44 333 ASP A N 1
ATOM 2656 C CA . ASP A 1 333 ? 43.468 -9.465 -54.941 1.00 55.44 333 ASP A CA 1
ATOM 2657 C C . ASP A 1 333 ? 41.970 -9.127 -54.995 1.00 55.44 333 ASP A C 1
ATOM 2659 O O . ASP A 1 333 ? 41.169 -9.622 -54.204 1.00 55.44 333 ASP A O 1
ATOM 2663 N N . ARG A 1 334 ? 41.537 -8.353 -56.004 1.00 56.44 334 ARG A N 1
ATOM 2664 C CA . ARG A 1 334 ? 40.103 -8.085 -56.218 1.00 56.44 334 ARG A CA 1
ATOM 2665 C C . ARG A 1 334 ? 39.326 -9.335 -56.630 1.00 56.44 334 ARG A C 1
ATOM 2667 O O . ARG A 1 334 ? 38.153 -9.443 -56.281 1.00 56.44 334 ARG A O 1
ATOM 2674 N N . LEU A 1 335 ? 39.949 -10.268 -57.351 1.00 60.31 335 LEU A N 1
ATOM 2675 C CA . LEU A 1 335 ? 39.332 -11.548 -57.717 1.00 60.31 335 LEU A CA 1
ATOM 2676 C C . LEU A 1 335 ? 39.205 -12.486 -56.513 1.00 60.31 335 LEU A C 1
ATOM 2678 O O . LEU A 1 335 ? 38.224 -13.222 -56.416 1.00 60.31 335 LEU A O 1
ATOM 2682 N N . GLU A 1 336 ? 40.168 -12.450 -55.597 1.00 62.62 336 GLU A N 1
ATOM 2683 C CA . GLU A 1 336 ? 40.163 -13.249 -54.373 1.00 62.62 336 GLU A CA 1
ATOM 2684 C C . GLU A 1 336 ? 39.132 -12.721 -53.366 1.00 62.62 336 GLU A C 1
ATOM 2686 O O . GLU A 1 336 ? 38.299 -13.493 -52.890 1.00 62.62 336 GLU A O 1
ATOM 2691 N N . ILE A 1 337 ? 39.058 -11.397 -53.178 1.00 59.25 337 ILE A N 1
ATOM 2692 C CA . ILE A 1 337 ? 37.996 -10.747 -52.392 1.00 59.25 337 ILE A CA 1
ATOM 2693 C C . ILE A 1 337 ? 36.616 -11.015 -53.013 1.00 59.25 337 ILE A C 1
ATOM 2695 O O . ILE A 1 337 ? 35.670 -11.344 -52.297 1.00 59.25 337 ILE A O 1
ATOM 2699 N N . ALA A 1 338 ? 36.478 -10.935 -54.343 1.00 67.00 338 ALA A N 1
ATOM 2700 C CA . ALA A 1 338 ? 35.213 -11.236 -55.017 1.00 67.00 338 ALA A CA 1
ATOM 2701 C C . ALA A 1 338 ? 34.784 -12.700 -54.824 1.00 67.00 338 ALA A C 1
ATOM 2703 O O . ALA A 1 338 ? 33.609 -12.961 -54.574 1.00 67.00 338 ALA A O 1
ATOM 2704 N N . ARG A 1 339 ? 35.725 -13.654 -54.873 1.00 70.06 339 ARG A N 1
ATOM 2705 C CA . ARG A 1 339 ? 35.454 -15.072 -54.580 1.00 70.06 339 ARG A CA 1
ATOM 2706 C C . ARG A 1 339 ? 35.067 -15.313 -53.128 1.00 70.06 339 ARG A C 1
ATOM 2708 O O . ARG A 1 339 ? 34.181 -16.124 -52.861 1.00 70.06 339 ARG A O 1
ATOM 2715 N N . GLU A 1 340 ? 35.707 -14.624 -52.189 1.00 72.62 340 GLU A N 1
ATOM 2716 C CA . GLU A 1 340 ? 35.360 -14.747 -50.777 1.00 72.62 340 GLU A CA 1
ATOM 2717 C C . GLU A 1 340 ? 33.940 -14.227 -50.512 1.00 72.62 340 GLU A C 1
ATOM 2719 O O . GLU A 1 340 ? 33.140 -14.921 -49.876 1.00 72.62 340 GLU A O 1
ATOM 2724 N N . VAL A 1 341 ? 33.607 -13.051 -51.054 1.00 73.19 341 VAL A N 1
ATOM 2725 C CA . VAL A 1 341 ? 32.270 -12.448 -50.957 1.00 73.19 341 VAL A CA 1
ATOM 2726 C C . VAL A 1 341 ? 31.208 -13.340 -51.608 1.00 73.19 341 VAL A C 1
ATOM 2728 O O . VAL A 1 341 ? 30.166 -13.571 -50.994 1.00 73.19 341 VAL A O 1
ATOM 2731 N N . ASP A 1 342 ? 31.481 -13.911 -52.784 1.00 74.69 342 ASP A N 1
ATOM 2732 C CA . ASP A 1 342 ? 30.568 -14.836 -53.473 1.00 74.69 342 ASP A CA 1
ATOM 2733 C C . ASP A 1 342 ? 30.324 -16.123 -52.661 1.00 74.69 342 ASP A C 1
ATOM 2735 O O . ASP A 1 342 ? 29.185 -16.578 -52.518 1.00 74.69 342 ASP A O 1
ATOM 2739 N N . SER A 1 343 ? 31.361 -16.665 -52.009 1.00 73.06 343 SER A N 1
ATOM 2740 C CA . SER A 1 343 ? 31.196 -17.825 -51.120 1.00 73.06 343 SER A CA 1
ATOM 2741 C C . SER A 1 343 ? 30.354 -17.499 -49.878 1.00 73.06 343 SER A C 1
ATOM 2743 O O . SER A 1 343 ? 29.528 -18.314 -49.456 1.00 73.06 343 SER A O 1
ATOM 2745 N N . ARG A 1 344 ? 30.509 -16.293 -49.309 1.00 74.88 344 ARG A N 1
ATOM 2746 C CA . ARG A 1 344 ? 29.724 -15.835 -48.151 1.00 74.88 344 ARG A CA 1
ATOM 2747 C C . ARG A 1 344 ? 28.263 -15.604 -48.534 1.00 74.88 344 ARG A C 1
ATOM 2749 O O . ARG A 1 344 ? 27.382 -16.051 -47.804 1.00 74.88 344 ARG A O 1
ATOM 2756 N N . LEU A 1 345 ? 28.002 -14.985 -49.687 1.00 76.44 345 LEU A N 1
ATOM 2757 C CA . LEU A 1 345 ? 26.648 -14.806 -50.222 1.00 76.44 345 LEU A CA 1
ATOM 2758 C C . LEU A 1 345 ? 25.975 -16.149 -50.513 1.00 76.44 345 LEU A C 1
ATOM 2760 O O . LEU A 1 345 ? 24.830 -16.351 -50.120 1.00 76.44 345 LEU A O 1
ATOM 2764 N N . THR A 1 346 ? 26.702 -17.098 -51.105 1.00 76.62 346 THR A N 1
ATOM 2765 C CA . THR A 1 346 ? 26.197 -18.455 -51.357 1.00 76.62 346 THR A CA 1
ATOM 2766 C C . THR A 1 346 ? 25.841 -19.175 -50.055 1.00 76.62 346 THR A C 1
ATOM 2768 O O . THR A 1 346 ? 24.815 -19.851 -49.983 1.00 76.62 346 THR A O 1
ATOM 2771 N N . LYS A 1 347 ? 26.642 -19.000 -48.997 1.00 74.00 347 LYS A N 1
ATOM 2772 C CA . LYS A 1 347 ? 26.370 -19.584 -47.678 1.00 74.00 347 LYS A CA 1
ATOM 2773 C C . LYS A 1 347 ? 25.119 -18.984 -47.031 1.00 74.00 347 LYS A C 1
ATOM 2775 O O . LYS A 1 347 ? 24.271 -19.733 -46.563 1.00 74.00 347 LYS A O 1
ATOM 2780 N N . ILE A 1 348 ? 24.956 -17.661 -47.101 1.00 76.06 348 ILE A N 1
ATOM 2781 C CA . ILE A 1 348 ? 23.742 -16.968 -46.638 1.00 76.06 348 ILE A CA 1
ATOM 2782 C C . ILE A 1 348 ? 22.513 -17.441 -47.427 1.00 76.06 348 ILE A C 1
ATOM 2784 O O . ILE A 1 348 ? 21.464 -17.688 -46.839 1.00 76.06 348 ILE A O 1
ATOM 2788 N N . TYR A 1 349 ? 22.636 -17.616 -48.746 1.00 75.12 349 TYR A N 1
ATOM 2789 C CA . TYR A 1 349 ? 21.540 -18.100 -49.587 1.00 75.12 349 TYR A CA 1
ATOM 2790 C C . TYR A 1 349 ? 21.162 -19.552 -49.257 1.00 75.12 349 TYR A C 1
ATOM 2792 O O . TYR A 1 349 ? 19.982 -19.879 -49.160 1.00 75.12 349 TYR A O 1
ATOM 2800 N N . ALA A 1 350 ? 22.150 -20.420 -49.023 1.00 77.44 350 ALA A N 1
ATOM 2801 C CA . ALA A 1 350 ? 21.923 -21.796 -48.586 1.00 77.44 350 ALA A CA 1
ATOM 2802 C C . ALA A 1 350 ? 21.259 -21.861 -47.200 1.00 77.44 350 ALA A C 1
ATOM 2804 O O . ALA A 1 350 ? 20.337 -22.656 -47.006 1.00 77.44 350 ALA A O 1
ATOM 2805 N N . ASP A 1 351 ? 21.670 -20.998 -46.268 1.00 70.50 351 ASP A N 1
ATOM 2806 C CA . ASP A 1 351 ? 21.066 -20.890 -44.938 1.00 70.50 351 ASP A CA 1
ATOM 2807 C C . ASP A 1 351 ? 19.628 -20.350 -45.011 1.00 70.50 351 ASP A C 1
ATOM 2809 O O . ASP A 1 351 ? 18.744 -20.866 -44.330 1.00 70.50 351 ASP A O 1
ATOM 2813 N N . LEU A 1 352 ? 19.348 -19.382 -45.889 1.00 71.31 352 LEU A N 1
ATOM 2814 C CA . LEU A 1 352 ? 17.995 -18.866 -46.127 1.00 71.31 352 LEU A CA 1
ATOM 2815 C C . LEU A 1 352 ? 17.071 -19.918 -46.748 1.00 71.31 352 LEU A C 1
ATOM 2817 O O . LEU A 1 352 ? 15.953 -20.091 -46.272 1.00 71.31 352 LEU A O 1
ATOM 2821 N N . VAL A 1 353 ? 17.535 -20.668 -47.751 1.00 76.12 353 VAL A N 1
ATOM 2822 C CA . VAL A 1 353 ? 16.762 -21.769 -48.358 1.00 76.12 353 VAL A CA 1
ATOM 2823 C C . VAL A 1 353 ? 16.570 -22.924 -47.365 1.00 76.12 353 VAL A C 1
ATOM 2825 O O . VAL A 1 353 ? 15.529 -23.580 -47.352 1.00 76.12 353 VAL A O 1
ATOM 2828 N N . SER A 1 354 ? 17.555 -23.178 -46.500 1.00 70.50 354 SER A N 1
ATOM 2829 C CA . SER A 1 354 ? 17.438 -24.113 -45.375 1.00 70.50 354 SER A CA 1
ATOM 2830 C C . SER A 1 354 ? 16.362 -23.661 -44.383 1.00 70.50 354 SER A C 1
ATOM 2832 O O . SER A 1 354 ? 15.492 -24.454 -44.021 1.00 70.50 354 SER A O 1
ATOM 2834 N N . LEU A 1 355 ? 16.356 -22.381 -44.002 1.00 66.12 355 LEU A N 1
ATOM 2835 C CA . LEU A 1 355 ? 15.341 -21.792 -43.127 1.00 66.12 355 LEU A CA 1
ATOM 2836 C C . LEU A 1 355 ? 13.950 -21.794 -43.770 1.00 66.12 355 LEU A C 1
ATOM 2838 O O . LEU A 1 355 ? 12.978 -22.129 -43.099 1.00 66.12 355 LEU A O 1
ATOM 2842 N N . GLU A 1 356 ? 13.842 -21.499 -45.064 1.00 70.62 356 GLU A N 1
ATOM 2843 C CA . GLU A 1 356 ? 12.601 -21.607 -45.838 1.00 70.62 356 GLU A CA 1
ATOM 2844 C C . GLU A 1 356 ? 12.073 -23.051 -45.823 1.00 70.62 356 GLU A C 1
ATOM 2846 O O . GLU A 1 356 ? 10.909 -23.297 -45.499 1.00 70.62 356 GLU A O 1
ATOM 2851 N N . LYS A 1 357 ? 12.946 -24.040 -46.063 1.00 63.72 357 LYS A N 1
ATOM 2852 C CA . LYS A 1 357 ? 12.582 -25.460 -45.971 1.00 63.72 357 LYS A CA 1
ATOM 2853 C C . LYS A 1 357 ? 12.213 -25.878 -44.546 1.00 63.72 357 LYS A C 1
ATOM 2855 O O . LYS A 1 357 ? 11.251 -26.624 -44.387 1.00 63.72 357 LYS A O 1
ATOM 2860 N N . MET A 1 358 ? 12.898 -25.389 -43.510 1.00 55.50 358 MET A N 1
ATOM 2861 C CA . MET A 1 358 ? 12.521 -25.638 -42.110 1.00 55.50 358 MET A CA 1
ATOM 2862 C C . MET A 1 358 ? 11.180 -24.988 -41.743 1.00 55.50 358 MET A C 1
ATOM 2864 O O . MET A 1 358 ? 10.412 -25.570 -40.979 1.00 55.50 358 MET A O 1
ATOM 2868 N N . MET A 1 359 ? 10.855 -23.822 -42.308 1.00 53.69 359 MET A N 1
ATOM 2869 C CA . MET A 1 359 ? 9.543 -23.194 -42.137 1.00 53.69 359 MET A CA 1
ATOM 2870 C C . MET A 1 359 ? 8.430 -23.996 -42.818 1.00 53.69 359 MET A C 1
ATOM 2872 O O . MET A 1 359 ? 7.367 -24.166 -42.221 1.00 53.69 359 MET A O 1
ATOM 2876 N N . HIS A 1 360 ? 8.681 -24.559 -44.004 1.00 56.69 360 HIS A N 1
ATOM 2877 C CA . HIS A 1 360 ? 7.734 -25.458 -44.674 1.00 56.69 360 HIS A CA 1
ATOM 2878 C C . HIS A 1 360 ? 7.618 -26.845 -44.012 1.00 56.69 360 HIS A C 1
ATOM 2880 O O . HIS A 1 360 ? 6.580 -27.488 -44.141 1.00 56.69 360 HIS A O 1
ATOM 2886 N N . TYR A 1 361 ? 8.626 -27.284 -43.249 1.00 49.31 361 TYR A N 1
ATOM 2887 C CA . TYR A 1 361 ? 8.605 -28.514 -42.441 1.00 49.31 361 TYR A CA 1
ATOM 2888 C C . TYR A 1 361 ? 8.122 -28.315 -40.992 1.00 49.31 361 TYR A C 1
ATOM 2890 O O . TYR A 1 361 ? 8.310 -29.204 -40.156 1.00 49.31 361 TYR A O 1
ATOM 2898 N N . ARG A 1 362 ? 7.461 -27.194 -40.659 1.00 47.81 362 ARG A N 1
ATOM 2899 C CA . ARG A 1 362 ? 6.799 -27.036 -39.355 1.00 47.81 362 ARG A CA 1
ATOM 2900 C C . ARG A 1 362 ? 5.641 -28.031 -39.209 1.00 47.81 362 ARG A C 1
ATOM 2902 O O . ARG A 1 362 ? 4.483 -27.694 -39.431 1.00 47.81 362 ARG A O 1
ATOM 2909 N N . ARG A 1 363 ? 5.935 -29.225 -38.692 1.00 50.53 363 ARG A N 1
ATOM 2910 C CA . ARG A 1 363 ? 5.055 -29.799 -37.669 1.00 50.53 363 ARG A CA 1
ATOM 2911 C C . ARG A 1 363 ? 5.004 -28.771 -36.545 1.00 50.53 363 ARG A C 1
ATOM 2913 O O . ARG A 1 363 ? 6.049 -28.361 -36.038 1.00 50.53 363 ARG A O 1
ATOM 2920 N N . SER A 1 364 ? 3.812 -28.284 -36.221 1.00 51.47 364 SER A N 1
ATOM 2921 C CA . SER A 1 364 ? 3.641 -27.367 -35.100 1.00 51.47 364 SER A CA 1
ATOM 2922 C C . SER A 1 364 ? 4.209 -28.030 -33.842 1.00 51.47 364 SER A C 1
ATOM 2924 O O . SER A 1 364 ? 4.011 -29.226 -33.641 1.00 51.47 364 SER A O 1
ATOM 2926 N N . ILE A 1 365 ? 4.886 -27.279 -32.967 1.00 53.72 365 ILE A N 1
ATOM 2927 C CA . ILE A 1 365 ? 5.269 -27.772 -31.627 1.00 53.72 365 ILE A CA 1
ATOM 2928 C C . ILE A 1 365 ? 4.043 -28.355 -30.901 1.00 53.72 365 ILE A C 1
ATOM 2930 O O . ILE A 1 365 ? 4.171 -29.302 -30.135 1.00 53.72 365 ILE A O 1
ATOM 2934 N N . ILE A 1 366 ? 2.847 -27.848 -31.218 1.00 54.09 366 ILE A N 1
ATOM 2935 C CA . ILE A 1 366 ? 1.562 -28.361 -30.740 1.00 54.09 366 ILE A CA 1
ATOM 2936 C C . ILE A 1 366 ? 1.263 -29.766 -31.286 1.00 54.09 366 ILE A C 1
ATOM 2938 O O . ILE A 1 366 ? 0.746 -30.586 -30.540 1.00 54.09 366 ILE A O 1
ATOM 2942 N N . ASP A 1 367 ? 1.598 -30.076 -32.540 1.00 54.88 367 ASP A N 1
ATOM 2943 C CA . ASP A 1 367 ? 1.375 -31.409 -33.123 1.00 54.88 367 ASP A CA 1
ATOM 2944 C C . ASP A 1 367 ? 2.365 -32.436 -32.563 1.00 54.88 367 ASP A C 1
ATOM 2946 O O . ASP A 1 367 ? 1.986 -33.561 -32.262 1.00 54.88 367 ASP A O 1
ATOM 2950 N N . VAL A 1 368 ? 3.617 -32.026 -32.331 1.00 54.94 368 VAL A N 1
ATOM 2951 C CA . VAL A 1 368 ? 4.621 -32.867 -31.658 1.00 54.94 368 VAL A CA 1
ATOM 2952 C C . VAL A 1 368 ? 4.247 -33.108 -30.190 1.00 54.94 368 VAL A C 1
ATOM 2954 O O . VAL A 1 368 ? 4.383 -34.224 -29.700 1.00 54.94 368 VAL A O 1
ATOM 2957 N N . LEU A 1 369 ? 3.729 -32.095 -29.486 1.00 52.91 369 LEU A N 1
ATOM 2958 C CA . LEU A 1 369 ? 3.232 -32.251 -28.114 1.00 52.91 369 LEU A CA 1
ATOM 2959 C C . LEU A 1 369 ? 1.969 -33.120 -28.049 1.00 52.91 369 LEU A C 1
ATOM 2961 O O . LEU A 1 369 ? 1.844 -33.912 -27.121 1.00 52.91 369 LEU A O 1
ATOM 2965 N N . LYS A 1 370 ? 1.064 -33.023 -29.030 1.00 54.31 370 LYS A N 1
ATOM 2966 C CA . LYS A 1 370 ? -0.136 -33.873 -29.116 1.00 54.31 370 LYS A CA 1
ATOM 2967 C C . LYS A 1 370 ? 0.179 -35.349 -29.374 1.00 54.31 370 LYS A C 1
ATOM 2969 O O . LYS A 1 370 ? -0.581 -36.188 -28.909 1.00 54.31 370 LYS A O 1
ATOM 2974 N N . ASP A 1 371 ? 1.281 -35.661 -30.058 1.00 56.38 371 ASP A N 1
ATOM 2975 C CA . ASP A 1 371 ? 1.728 -37.047 -30.278 1.00 56.38 371 ASP A CA 1
ATOM 2976 C C . ASP A 1 371 ? 2.501 -37.636 -29.078 1.00 56.38 371 ASP A C 1
ATOM 2978 O O . ASP A 1 371 ? 2.547 -38.856 -28.919 1.00 56.38 371 ASP A O 1
ATOM 2982 N N . VAL A 1 372 ? 3.120 -36.797 -28.233 1.00 57.62 372 VAL A N 1
ATOM 2983 C CA . VAL A 1 372 ? 3.921 -37.239 -27.068 1.00 57.62 372 VAL A CA 1
ATOM 2984 C C . VAL A 1 372 ? 3.124 -37.241 -25.756 1.00 57.62 372 VAL A C 1
ATOM 2986 O O . VAL A 1 372 ? 3.480 -37.965 -24.825 1.00 57.62 372 VAL A O 1
ATOM 2989 N N . LEU A 1 373 ? 2.044 -36.462 -25.655 1.00 51.69 373 LEU A N 1
ATOM 2990 C CA . LEU A 1 373 ? 1.195 -36.446 -24.465 1.00 51.69 373 LEU A CA 1
ATOM 2991 C C . LEU A 1 373 ? 0.301 -37.699 -24.414 1.00 51.69 373 LEU A C 1
ATOM 2993 O O . LEU A 1 373 ? -0.382 -37.999 -25.396 1.00 51.69 373 LEU A O 1
ATOM 2997 N N . PRO A 1 374 ? 0.247 -38.425 -23.278 1.00 55.44 374 PRO A N 1
ATOM 2998 C CA . PRO A 1 374 ? -0.795 -39.422 -23.077 1.00 55.44 374 PRO A CA 1
ATOM 2999 C C . PRO A 1 374 ? -2.165 -38.729 -23.164 1.00 55.44 374 PRO A C 1
ATOM 3001 O O . PRO A 1 374 ? -2.288 -37.585 -22.714 1.00 55.44 374 PRO A O 1
ATOM 3004 N N . PRO A 1 375 ? -3.185 -39.376 -23.759 1.00 57.28 375 PRO A N 1
ATOM 3005 C CA . PRO A 1 375 ? -4.513 -38.788 -23.854 1.00 57.28 375 PRO A CA 1
ATOM 3006 C C . PRO A 1 375 ? -4.989 -38.401 -22.453 1.00 57.28 375 PRO A C 1
ATOM 3008 O O . PRO A 1 375 ? -4.919 -39.207 -21.525 1.00 57.28 375 PRO A O 1
ATOM 3011 N N . VAL A 1 376 ? -5.420 -37.150 -22.303 1.00 54.94 376 VAL A N 1
ATOM 3012 C CA . VAL A 1 376 ? -6.046 -36.680 -21.068 1.00 54.94 376 VAL A CA 1
ATOM 3013 C C . VAL A 1 376 ? -7.410 -37.361 -20.986 1.00 54.94 376 VAL A C 1
ATOM 3015 O O . VAL A 1 376 ? -8.202 -37.283 -21.924 1.00 54.94 376 VAL A O 1
ATOM 3018 N N . ASP A 1 377 ? -7.629 -38.109 -19.908 1.00 57.91 377 ASP A N 1
ATOM 3019 C CA . ASP A 1 377 ? -8.911 -38.739 -19.601 1.00 57.91 377 ASP A CA 1
ATOM 3020 C C . ASP A 1 377 ? -9.843 -37.670 -19.018 1.00 57.91 377 ASP A C 1
ATOM 3022 O O . ASP A 1 377 ? -9.879 -37.438 -17.808 1.00 57.91 377 ASP A O 1
ATOM 3026 N N . ASP A 1 378 ? -10.541 -36.967 -19.910 1.00 56.91 378 ASP A N 1
ATOM 3027 C CA . ASP A 1 378 ? -11.486 -35.901 -19.562 1.00 56.91 378 ASP A CA 1
ATOM 3028 C C . ASP A 1 378 ? -12.737 -36.436 -18.820 1.00 56.91 378 ASP A C 1
ATOM 3030 O O . ASP A 1 378 ? -13.536 -35.646 -18.313 1.00 56.91 378 ASP A O 1
ATOM 3034 N N . ASP A 1 379 ? -12.896 -37.763 -18.707 1.00 54.94 379 ASP A N 1
ATOM 3035 C CA . ASP A 1 379 ? -14.020 -38.432 -18.045 1.00 54.94 379 ASP A CA 1
ATOM 3036 C C . ASP A 1 379 ? -13.657 -39.031 -16.667 1.00 54.94 379 ASP A C 1
ATOM 3038 O O . ASP A 1 379 ? -14.495 -39.693 -16.038 1.00 54.94 379 ASP A O 1
ATOM 3042 N N . GLN A 1 380 ? -12.459 -38.748 -16.126 1.00 48.53 380 GLN A N 1
ATOM 3043 C CA . GLN A 1 380 ? -12.070 -39.196 -14.782 1.00 48.53 380 GLN A CA 1
ATOM 3044 C C . GLN A 1 380 ? -13.077 -38.737 -13.709 1.00 48.53 380 GLN A C 1
ATOM 3046 O O . GLN A 1 380 ? -13.123 -37.578 -13.296 1.00 48.53 380 GLN A O 1
ATOM 3051 N N . GLY A 1 381 ? -13.878 -39.686 -13.215 1.00 55.72 381 GLY A N 1
ATOM 3052 C CA . GLY A 1 381 ? -14.859 -39.475 -12.146 1.00 55.72 381 GLY A CA 1
ATOM 3053 C C . GLY A 1 381 ? -16.309 -39.286 -12.606 1.00 55.72 381 GLY A C 1
ATOM 3054 O O . GLY A 1 381 ? -17.196 -39.167 -11.755 1.00 55.72 381 GLY A O 1
ATOM 3055 N N . ARG A 1 382 ? -16.593 -39.313 -13.914 1.00 58.62 382 ARG A N 1
ATOM 3056 C CA . ARG A 1 382 ? -17.960 -39.271 -14.458 1.00 58.62 382 ARG A CA 1
ATOM 3057 C C . ARG A 1 382 ? -18.485 -40.690 -14.713 1.00 58.62 382 ARG A C 1
ATOM 3059 O O . ARG A 1 382 ? -17.760 -41.570 -15.160 1.00 58.62 382 ARG A O 1
ATOM 3066 N N . ARG A 1 383 ? -19.768 -40.950 -14.420 1.00 58.34 383 ARG A N 1
ATOM 3067 C CA . ARG A 1 383 ? -20.418 -42.216 -14.813 1.00 58.34 383 ARG A CA 1
ATOM 3068 C C . ARG A 1 383 ? -20.738 -42.171 -16.306 1.00 58.34 383 ARG A C 1
ATOM 3070 O O . ARG A 1 383 ? -21.654 -41.450 -16.698 1.00 58.34 383 ARG A O 1
ATOM 3077 N N . LEU A 1 384 ? -19.999 -42.944 -17.093 1.00 65.38 384 LEU A N 1
ATOM 3078 C CA . LEU A 1 384 ? -20.242 -43.147 -18.519 1.00 65.38 384 LEU A CA 1
ATOM 3079 C C . LEU A 1 384 ? -21.460 -44.054 -18.736 1.00 65.38 384 LEU A C 1
ATOM 3081 O O . LEU A 1 384 ? -21.736 -44.967 -17.953 1.00 65.38 384 LEU A O 1
ATOM 3085 N N . SER A 1 385 ? -22.221 -43.786 -19.792 1.00 72.69 385 SER A N 1
ATOM 3086 C CA . SER A 1 385 ? -23.279 -44.677 -20.262 1.00 72.69 385 SER A CA 1
ATOM 3087 C C . SER A 1 385 ? -22.688 -45.875 -21.015 1.00 72.69 385 SER A C 1
ATOM 3089 O O . SER A 1 385 ? -21.598 -45.803 -21.578 1.00 72.69 385 SER A O 1
ATOM 3091 N N . LEU A 1 386 ? -23.439 -46.980 -21.094 1.00 72.31 386 LEU A N 1
ATOM 3092 C CA . LEU A 1 386 ? -22.996 -48.216 -21.762 1.00 72.31 386 LEU A CA 1
ATOM 3093 C C . LEU A 1 386 ? -22.593 -48.004 -23.240 1.00 72.31 386 LEU A C 1
ATOM 3095 O O . LEU A 1 386 ? -21.786 -48.751 -23.791 1.00 72.31 386 LEU A O 1
ATOM 3099 N N . VAL A 1 387 ? -23.189 -47.002 -23.895 1.00 74.75 387 VAL A N 1
ATOM 3100 C CA . VAL A 1 387 ? -22.906 -46.645 -25.294 1.00 74.75 387 VAL A CA 1
ATOM 3101 C C . VAL A 1 387 ? -21.569 -45.912 -25.415 1.00 74.75 387 VAL A C 1
ATOM 3103 O O . VAL A 1 387 ? -20.804 -46.213 -26.330 1.00 74.75 387 VAL A O 1
ATOM 3106 N N . GLU A 1 388 ? -21.272 -45.003 -24.484 1.00 72.00 388 GLU A N 1
ATOM 3107 C CA . GLU A 1 388 ? -19.990 -44.286 -24.418 1.00 72.00 388 GLU A CA 1
ATOM 3108 C C . GLU A 1 388 ? -18.847 -45.273 -24.121 1.00 72.00 388 GLU A C 1
ATOM 3110 O O . GLU A 1 388 ? -17.858 -45.310 -24.846 1.00 72.00 388 GLU A O 1
ATOM 3115 N N . GLU A 1 389 ? -19.053 -46.203 -23.184 1.00 73.06 389 GLU A N 1
ATOM 3116 C CA . GLU A 1 389 ? -18.066 -47.236 -22.837 1.00 73.06 389 GLU A CA 1
ATOM 3117 C C . GLU A 1 389 ? -17.752 -48.183 -24.018 1.00 73.06 389 GLU A C 1
ATOM 3119 O O . GLU A 1 389 ? -16.601 -48.560 -24.257 1.00 73.06 389 GLU A O 1
ATOM 3124 N N . CYS A 1 390 ? -18.761 -48.545 -24.824 1.00 76.19 390 CYS A N 1
ATOM 3125 C CA . CYS A 1 390 ? -18.543 -49.334 -26.042 1.00 76.19 390 CYS A CA 1
ATOM 3126 C C . CYS A 1 390 ? -17.780 -48.554 -27.121 1.00 76.19 390 CYS A C 1
ATOM 3128 O O . CYS A 1 390 ? -16.952 -49.138 -27.828 1.00 76.19 390 CYS A O 1
ATOM 3130 N N . HIS A 1 391 ? -18.076 -47.262 -27.270 1.00 76.25 391 HIS A N 1
ATOM 3131 C CA . HIS A 1 391 ? -17.405 -46.387 -28.224 1.00 76.25 391 HIS A CA 1
ATOM 3132 C C . HIS A 1 391 ? -15.922 -46.223 -27.874 1.00 76.25 391 HIS A C 1
ATOM 3134 O O . HIS A 1 391 ? -15.067 -46.411 -28.743 1.00 76.25 391 HIS A O 1
ATOM 3140 N N . ASP A 1 392 ? -15.605 -45.977 -26.605 1.00 75.31 392 ASP A N 1
ATOM 3141 C CA . ASP A 1 392 ? -14.225 -45.782 -26.159 1.00 75.31 392 ASP A CA 1
ATOM 3142 C C . ASP A 1 392 ? -13.404 -47.055 -26.328 1.00 75.31 392 ASP A C 1
ATOM 3144 O O . ASP A 1 392 ? -12.315 -47.027 -26.908 1.00 75.31 392 ASP A O 1
ATOM 3148 N N . ARG A 1 393 ? -13.984 -48.210 -25.981 1.00 77.69 393 ARG A N 1
ATOM 3149 C CA . ARG A 1 393 ? -13.341 -49.509 -26.212 1.00 77.69 393 ARG A CA 1
ATOM 3150 C C . ARG A 1 393 ? -13.090 -49.782 -27.696 1.00 77.69 393 ARG A C 1
ATOM 3152 O O . ARG A 1 393 ? -12.117 -50.451 -28.051 1.00 77.69 393 ARG A O 1
ATOM 3159 N N . TRP A 1 394 ? -13.962 -49.314 -28.588 1.00 76.25 394 TRP A N 1
ATOM 3160 C CA . TRP A 1 394 ? -13.752 -49.440 -30.031 1.00 76.25 394 TRP A CA 1
ATOM 3161 C C . TRP A 1 394 ? -12.631 -48.514 -30.522 1.00 76.25 394 TRP A C 1
ATOM 3163 O O . TRP A 1 394 ? -11.740 -48.963 -31.249 1.00 76.25 394 TRP A O 1
ATOM 3173 N N . MET A 1 395 ? -12.624 -47.257 -30.073 1.00 72.44 395 MET A N 1
ATOM 3174 C CA . MET A 1 395 ? -11.600 -46.268 -30.418 1.00 72.44 395 MET A CA 1
ATOM 3175 C C . MET A 1 395 ? -10.208 -46.666 -29.920 1.00 72.44 395 MET A C 1
ATOM 3177 O O . MET A 1 395 ? -9.225 -46.512 -30.647 1.00 72.44 395 MET A O 1
ATOM 3181 N N . GLU A 1 396 ? -10.112 -47.231 -28.719 1.00 73.44 396 GLU A N 1
ATOM 3182 C CA . GLU A 1 396 ? -8.854 -47.705 -28.141 1.00 73.44 396 GLU A CA 1
ATOM 3183 C C . GLU A 1 396 ? -8.287 -48.903 -28.922 1.00 73.44 396 GLU A C 1
ATOM 3185 O O . GLU A 1 396 ? -7.109 -48.920 -29.286 1.00 73.44 396 GLU A O 1
ATOM 3190 N N . ASN A 1 397 ? -9.142 -49.853 -29.320 1.00 74.75 397 ASN A N 1
ATOM 3191 C CA . ASN A 1 397 ? -8.743 -50.963 -30.192 1.00 74.75 397 ASN A CA 1
ATOM 3192 C C . ASN A 1 397 ? -8.301 -50.494 -31.590 1.00 74.75 397 ASN A C 1
ATOM 3194 O O . ASN A 1 397 ? -7.371 -51.059 -32.170 1.00 74.75 397 ASN A O 1
ATOM 3198 N N . ALA A 1 398 ? -8.933 -49.453 -32.138 1.00 69.50 398 ALA A N 1
ATOM 3199 C CA . ALA A 1 398 ? -8.534 -48.866 -33.415 1.00 69.50 398 ALA A CA 1
ATOM 3200 C C . ALA A 1 398 ? -7.177 -48.140 -33.327 1.00 69.50 398 ALA A C 1
ATOM 3202 O O . ALA A 1 398 ? -6.367 -48.235 -34.253 1.00 69.50 398 ALA A O 1
ATOM 3203 N N . ARG A 1 399 ? -6.899 -47.451 -32.210 1.00 69.62 399 ARG A N 1
ATOM 3204 C CA . ARG A 1 399 ? -5.597 -46.813 -31.946 1.00 69.62 399 ARG A CA 1
ATOM 3205 C C . ARG A 1 399 ? -4.486 -47.850 -31.778 1.00 69.62 399 ARG A C 1
ATOM 3207 O O . ARG A 1 399 ? -3.444 -47.714 -32.416 1.00 69.62 399 ARG A O 1
ATOM 3214 N N . ASN A 1 400 ? -4.731 -48.922 -31.023 1.00 67.62 400 ASN A N 1
ATOM 3215 C CA . ASN A 1 400 ? -3.750 -49.992 -30.822 1.00 67.62 400 ASN A CA 1
ATOM 3216 C C . ASN A 1 400 ? -3.401 -50.725 -32.128 1.00 67.62 400 ASN A C 1
ATOM 3218 O O . ASN A 1 400 ? -2.227 -50.994 -32.375 1.00 67.62 400 ASN A O 1
ATOM 3222 N N . ARG A 1 401 ? -4.375 -50.940 -33.027 1.00 64.69 401 ARG A N 1
ATOM 3223 C CA . ARG A 1 401 ? -4.104 -51.493 -34.369 1.00 64.69 401 ARG A CA 1
ATOM 3224 C C . ARG A 1 401 ? -3.186 -50.607 -35.217 1.00 64.69 401 ARG A C 1
ATOM 3226 O O . ARG A 1 401 ? -2.284 -51.125 -35.866 1.00 64.69 401 ARG A O 1
ATOM 3233 N N . LYS A 1 402 ? -3.358 -49.279 -35.182 1.00 56.84 402 LYS A N 1
ATOM 3234 C CA . LYS A 1 402 ? -2.476 -48.344 -35.911 1.00 56.84 402 LYS A CA 1
ATOM 3235 C C . LYS A 1 402 ? -1.040 -48.337 -35.377 1.00 56.84 402 LYS A C 1
ATOM 3237 O O . LYS A 1 402 ? -0.105 -48.154 -36.150 1.00 56.84 402 LYS A O 1
ATOM 3242 N N . ILE A 1 403 ? -0.861 -48.535 -34.071 1.00 56.94 403 ILE A N 1
ATOM 3243 C CA . ILE A 1 403 ? 0.467 -48.595 -33.442 1.00 56.94 403 ILE A CA 1
ATOM 3244 C C . ILE A 1 403 ? 1.186 -49.911 -33.793 1.00 56.94 403 ILE A C 1
ATOM 3246 O O . ILE A 1 403 ? 2.404 -49.905 -33.971 1.00 56.94 403 ILE A O 1
ATOM 3250 N N . GLU A 1 404 ? 0.457 -51.023 -33.938 1.00 53.56 404 GLU A N 1
ATOM 3251 C CA . GLU A 1 404 ? 1.028 -52.299 -34.398 1.00 53.56 404 GLU A CA 1
ATOM 3252 C C . GLU A 1 404 ? 1.419 -52.281 -35.884 1.00 53.56 404 GLU A C 1
ATOM 3254 O O . GLU A 1 404 ? 2.454 -52.841 -36.246 1.00 53.56 404 GLU A O 1
ATOM 3259 N N . GLU A 1 405 ? 0.655 -51.600 -36.743 1.00 52.25 405 GLU A N 1
ATOM 3260 C CA . GLU A 1 405 ? 0.982 -51.465 -38.171 1.00 52.25 405 GLU A CA 1
ATOM 3261 C C . GLU A 1 405 ? 2.175 -50.531 -38.438 1.00 52.25 405 GLU A C 1
ATOM 3263 O O . GLU A 1 405 ? 2.902 -50.751 -39.398 1.00 52.25 405 GLU A O 1
ATOM 3268 N N . GLY A 1 406 ? 2.433 -49.539 -37.576 1.00 46.69 406 GLY A N 1
ATOM 3269 C CA . GLY A 1 406 ? 3.606 -48.654 -37.679 1.00 46.69 406 GLY A CA 1
ATOM 3270 C C . GLY A 1 406 ? 4.923 -49.240 -37.144 1.00 46.69 406 GLY A C 1
ATOM 3271 O O . GLY A 1 406 ? 5.953 -48.572 -37.214 1.00 46.69 406 GLY A O 1
ATOM 3272 N N . LYS A 1 407 ? 4.894 -50.454 -36.571 1.00 47.28 407 LYS A N 1
ATOM 3273 C CA . LYS A 1 407 ? 6.069 -51.177 -36.038 1.00 47.28 407 LYS A CA 1
ATOM 3274 C C . LYS A 1 407 ? 6.489 -52.393 -36.880 1.00 47.28 407 LYS A C 1
ATOM 3276 O O . LYS A 1 407 ? 7.470 -53.047 -36.519 1.00 47.28 407 LYS A O 1
ATOM 3281 N N . ARG A 1 408 ? 5.764 -52.707 -37.957 1.00 39.91 408 ARG A N 1
ATOM 3282 C CA . ARG A 1 408 ? 6.211 -53.614 -39.029 1.00 39.91 408 ARG A CA 1
ATOM 3283 C C . ARG A 1 408 ? 6.866 -52.813 -40.140 1.00 39.91 408 ARG A C 1
ATOM 3285 O O . ARG A 1 408 ? 7.754 -53.400 -40.793 1.00 39.91 408 ARG A O 1
#

Radius of gyration: 45.27 Å; chains: 1; bounding box: 99×105×134 Å

Sequence (408 aa):
MDLNTFKAQLNAHLSEFNDNEDGYVYYIASDSRNYYQATNEEKLKGCETVTISVTCSDGATLGQGTTQYKCRKCGSTLNAHSKECAMKTTAESEELDLSELDAMQREADNKVYALQSQISALEKENESLIKQIANASVEDAVPLRQKYNENKAEINRLKPELAAWQQKQEEIAQAKEEAQSDNDVQTDDYYRIPAIMQDCKTAYNITWQDNGSWNGYTYVRKGTIPNINGIITFKATLKIARKPKYFLGIKIHRAILQISWDLTTEYSDTHVVEVITLDPDMSDKEKTKLVNDRIAEIAKEYPKCKITTEYARTAPQEDTKTNDMYHLLWSSDRLEIAREVDSRLTKIYADLVSLEKMMHYRRSIIDVLKDVLPPVDDDQGRRLSLVEECHDRWMENARNRKIEEGKR

Secondary structure (DSSP, 8-state):
--HHHHHHHHHHHHHHHHTT-TT--------S-----SS-HHHHTTEEEEEEEEEEEEEEEEEEEEEEEEESS--SS--HHHHHHHT--S--------HHHHHHHHHHHHHHHHHHHHHHHHHHHHHHHHHHHHHS-TTTHHHHHHHHHHHHHHHHHHHHHHHHHHHHHHHHHHHHHHHHHHHHS---TT--HHHHHHHHHHHHT-EE-S--EEETTEEEEEEE-TT--EEEEEEEEEEEEE--EEETTEEEEPEEEEEEEEEEEEEEEEEEEEEEEPPTTS-HHHHHHHHHHHHHHHHHH-TTSEEEEEEEEPPPPP-----S--SSHHHHHHHHHHHHHHHHHHHHHHHHHHHHHHHHT---HHHHHHHHSPPP-TTTT----HHHHHHHHHHHHHHHHHHHHTT-

Foldseek 3Di:
DDPVVVVVVVVVVLVVVQVPDPPDRDDDDDDDDPPPQPDDLVLQVQFFKKFKKWKFKDKDWPDWDKFKAFALPDAQDDDPVNLVLLPDQDDDPSAFDCVVLVVLLVVLVVLLVVLVVLLVVLVVLLVVLVVVLVVDDPVVNVVSVVSNVVSVVVNVVSVVVSVVSVVSNVVSVVLQVLLVVLVVDDGPNNCHPVNVVVVVCVVQVWDWDDPFDDDPQKTWTWTDGPPFQKIKIKIKGKDFPAGFDDDPNGTSHTTMMMIIMIIMIIGIDMDGPDMDGDDPPDDSVVVSVVVSVVVVVVCVVRVNIDMDMDTDGDDDDPPPPDPDDDDDPVVVVVVVVVVVVVVVVVVVVVVVVVVVVVVVVDPDPVNVCVVPDDDDPPCVPPDDDPVVVVVVVVVVVVVVVVVVVVVD

Organism: NCBI:txid749906